Protein AF-0000000085121222 (afdb_homodimer)

InterPro domains:
  IPR000415 Nitroreductase-like [G3DSA:3.40.109.10] (1-224)
  IPR000415 Nitroreductase-like [SSF55469] (2-181)
  IPR016446 Flavin oxidoreductase Frp family [PTHR43425] (1-183)
  IPR029479 Nitroreductase [PF00881] (8-162)

Sequence (470 aa):
MASCRDVIARHVSIRRFKPDPIPEDDLREILWAAQRAPSAWGLQPFSVVVVRDEGTRARLAEAVGGQRYVAEAPVFLAFVADYGKLLEAMRMAGLEPGEVTLGHLVISLVDIGIASAWATIRAEELGYGTVYIALYSSCRRVAEVLSLPPRTLPVVGLAIGKPAEQPATRPRQPLEALAWMDTAPDAKRAAELIIGSEFNQKFSRAARLTLAPGAYYEKVGAEIMECAKRLGWRIMASCRDVIARHVSIRRFKPDPIPEDDLREILWAAQRAPSAWGLQPFSVVVVRDEGTRARLAEAVGGQRYVAEAPVFLAFVADYGKLLEAMRMAGLEPGEVTLGHLVISLVDIGIASAWATIRAEELGYGTVYIALYSSCRRVAEVLSLPPRTLPVVGLAIGKPAEQPATRPRQPLEALAWMDTAPDAKRAAELIIGSEFNQKFSRAARLTLAPGAYYEKVGAEIMECAKRLGWRI

Radius of gyration: 20.45 Å; Cα contacts (8 Å, |Δi|>4): 1058; chains: 2; bounding box: 48×50×47 Å

Foldseek 3Di:
DDDLVRLVVQADAFLAFDQDADDPVLVVQLLVQLLPFDADVSQLQKDKDKDQDLVLQCLQCVQQPNSCSSNRFRIKIWIKRHCPVVQVVCVVVVHHDDAFEPVSVVRNLVSSVRSNVRSQSSLVVVQKHKHKRALGPAQQSNCVSRVPAAPMTTGMMMGIHHHPDRDDDDDDQDPPLVDDPPDDDDPVVSVVSCCPDPNVVCCVVVCCQAPDVVHDVVVSVVNRVVNNVVRRHPD/DDDLVRLVVQADAFLAFDQDADDPVLVVQLQVQLLPFDADVSQLQKDKDKDQDLVLQCLQCVQQPNSCSSNRFRIKIWIKRHCPVVQVVCVVVVHHDDAFEPVSVVRNLVSSVRSNVRSQSSLVVVQKHKHKRALGPAQQSNCVSRVPAAPMTTGMMMGIHHHPDRDDDDDDQDPPLVDDPPDDDDPVVSVVSCCPDPNVVCCVVVCCQAPDVVHDVVVSVVNRVVNNVVRRHDD

Secondary structure (DSSP, 8-state):
--BHHHHHHH--B---B-SPPPPHHHHHHHHHHHHHS--GGG---EEEEEE--HHHHHHHHHHTTS-HHHHHSSEEEEEEEE-HHHHHHHHHTT-------HHHHHHHHHHHHHHHHHHHHHHHHTT-EEEEEES-TTHHHHHHHTTPPTTEEEEEEEEEE-BS--PPPPP---HHHHEEESS---HHHHHHHHHTSTTHHHHHHHHHHHTSTT-HHHHHHHHHHHHHHHTT---/--BHHHHHHH--B---B-SPPPPHHHHHHHHHHHHHS--GGG---EEEEEE--HHHHHHHHHHTTS-HHHHHSSEEEEEEEE-HHHHHHHHHTTPPP----HHHHHHHHHHHHHHHHHHHHHHHHTT-EEEEEES-TTHHHHHHHTTPPTTEEEEEEEEEE-BS--PPPPP---HHHHEEESS---HHHHHHHHHTSTTHHHHHHHHHHHTSTT-HHHHHHHHHHHHHHHTT---

pLDDT: mean 94.68, std 5.66, range [61.5, 98.94]

Nearest PDB structures (foldseek):
  1zch-assembly1_A-2  TM=8.660E-01  e=1.115E-20  Bacillus subtilis
  5hei-assembly3_E  TM=8.465E-01  e=8.748E-21  Priestia megaterium
  5hdj-assembly1_A  TM=8.469E-01  e=5.131E-19  Priestia megaterium
  3n2s-assembly2_D  TM=8.590E-01  e=1.277E-18  Bacillus subtilis
  3eof-assembly1_B  TM=9.053E-01  e=1.451E-17  Bacteroides fragilis NCTC 9343

Structure (mmCIF, N/CA/C/O backbone):
data_AF-0000000085121222-model_v1
#
loop_
_entity.id
_entity.type
_entity.pdbx_description
1 polymer Nitroreductase
#
loop_
_atom_site.group_PDB
_atom_site.id
_atom_site.type_symbol
_atom_site.label_atom_id
_atom_site.label_alt_id
_atom_site.label_comp_id
_atom_site.label_asym_id
_atom_site.label_entity_id
_atom_site.label_seq_id
_atom_site.pdbx_PDB_ins_code
_atom_site.Cartn_x
_atom_site.Cartn_y
_atom_site.Cartn_z
_atom_site.occupancy
_atom_site.B_iso_or_equiv
_atom_site.auth_seq_id
_atom_site.auth_comp_id
_atom_site.auth_asym_id
_atom_site.auth_atom_id
_atom_site.pdbx_PDB_model_num
ATOM 1 N N . MET A 1 1 ? -7.434 8.367 -24.484 1 67 1 MET A N 1
ATOM 2 C CA . MET A 1 1 ? -7.18 7.598 -23.266 1 67 1 MET A CA 1
ATOM 3 C C . MET A 1 1 ? -6.973 8.523 -22.062 1 67 1 MET A C 1
ATOM 5 O O . MET A 1 1 ? -6.312 9.555 -22.188 1 67 1 MET A O 1
ATOM 9 N N . ALA A 1 2 ? -7.641 8.211 -20.953 1 87.31 2 ALA A N 1
ATOM 10 C CA . ALA A 1 2 ? -7.609 9.094 -19.797 1 87.31 2 ALA A CA 1
ATOM 11 C C . ALA A 1 2 ? -6.199 9.18 -19.203 1 87.31 2 ALA A C 1
ATOM 13 O O . ALA A 1 2 ? -5.457 8.195 -19.219 1 87.31 2 ALA A O 1
ATOM 14 N N . SER A 1 3 ? -5.797 10.367 -18.938 1 95.75 3 SER A N 1
ATOM 15 C CA . SER A 1 3 ? -4.523 10.555 -18.25 1 95.75 3 SER A CA 1
ATOM 16 C C . SER A 1 3 ? -4.555 9.953 -16.844 1 95.75 3 SER A C 1
ATOM 18 O O . SER A 1 3 ? -5.621 9.594 -16.344 1 95.75 3 SER A O 1
ATOM 20 N N . CYS A 1 4 ? -3.35 9.758 -16.266 1 98.31 4 CYS A N 1
ATOM 21 C CA . CYS A 1 4 ? -3.307 9.305 -14.883 1 98.31 4 CYS A CA 1
ATOM 22 C C . CYS A 1 4 ? -4.023 10.289 -13.961 1 98.31 4 CYS A C 1
ATOM 24 O O . CYS A 1 4 ? -4.773 9.875 -13.078 1 98.31 4 CYS A O 1
ATOM 26 N N . ARG A 1 5 ? -3.811 11.547 -14.203 1 98.19 5 ARG A N 1
ATOM 27 C CA . ARG A 1 5 ? -4.449 12.578 -13.391 1 98.19 5 ARG A CA 1
ATOM 28 C C . ARG A 1 5 ? -5.969 12.461 -13.461 1 98.19 5 ARG A C 1
ATOM 30 O O . ARG A 1 5 ? -6.652 12.609 -12.438 1 98.19 5 ARG A O 1
ATOM 37 N N . ASP A 1 6 ? -6.473 12.234 -14.656 1 97.75 6 ASP A N 1
ATOM 38 C CA . ASP A 1 6 ? -7.914 12.094 -14.828 1 97.75 6 ASP A CA 1
ATOM 39 C C . ASP A 1 6 ? -8.453 10.898 -14.055 1 97.75 6 ASP A C 1
ATOM 41 O O . ASP A 1 6 ? -9.508 10.992 -13.422 1 97.75 6 ASP A O 1
ATOM 45 N N . VAL A 1 7 ? -7.777 9.766 -14.102 1 98.25 7 VAL A N 1
ATOM 46 C CA . VAL A 1 7 ? -8.188 8.555 -13.406 1 98.25 7 VAL A CA 1
ATOM 47 C C . VAL A 1 7 ? -8.188 8.797 -11.898 1 98.25 7 VAL A C 1
ATOM 49 O O . VAL A 1 7 ? -9.148 8.445 -11.203 1 98.25 7 VAL A O 1
ATOM 52 N N . ILE A 1 8 ? -7.145 9.453 -11.367 1 98.19 8 ILE A N 1
ATOM 53 C CA . ILE A 1 8 ? -7.016 9.758 -9.945 1 98.19 8 ILE A CA 1
ATOM 54 C C . ILE A 1 8 ? -8.133 10.711 -9.523 1 98.19 8 ILE A C 1
ATOM 56 O O . ILE A 1 8 ? -8.766 10.5 -8.484 1 98.19 8 ILE A O 1
ATOM 60 N N . ALA A 1 9 ? -8.406 11.703 -10.336 1 97.56 9 ALA A N 1
ATOM 61 C CA . ALA A 1 9 ? -9.391 12.734 -10.008 1 97.56 9 ALA A CA 1
ATOM 62 C C . ALA A 1 9 ? -10.797 12.133 -9.922 1 97.56 9 ALA A C 1
ATOM 64 O O . ALA A 1 9 ? -11.617 12.586 -9.125 1 97.56 9 ALA A O 1
ATOM 65 N N . ARG A 1 10 ? -11.055 11.141 -10.656 1 96.75 10 ARG A N 1
ATOM 66 C CA . ARG A 1 10 ? -12.406 10.609 -10.773 1 96.75 10 ARG A CA 1
ATOM 67 C C . ARG A 1 10 ? -12.617 9.422 -9.844 1 96.75 10 ARG A C 1
ATOM 69 O O . ARG A 1 10 ? -13.742 8.953 -9.672 1 96.75 10 ARG A O 1
ATOM 76 N N . HIS A 1 11 ? -11.594 8.945 -9.25 1 98.19 11 HIS A N 1
ATOM 77 C CA . HIS A 1 11 ? -11.719 7.75 -8.422 1 98.19 11 HIS A CA 1
ATOM 78 C C . HIS A 1 11 ? -12.781 7.93 -7.348 1 98.19 11 HIS A C 1
ATOM 80 O O . HIS A 1 11 ? -12.789 8.938 -6.637 1 98.19 11 HIS A O 1
ATOM 86 N N . VAL A 1 12 ? -13.648 7.008 -7.27 1 98.06 12 VAL A N 1
ATOM 87 C CA . VAL A 1 12 ? -14.602 6.797 -6.188 1 98.06 12 VAL A CA 1
ATOM 88 C C . VAL A 1 12 ? -14.812 5.301 -5.973 1 98.06 12 VAL A C 1
ATOM 90 O O . VAL A 1 12 ? -14.711 4.512 -6.91 1 98.06 12 VAL A O 1
ATOM 93 N N . SER A 1 13 ? -15.078 4.949 -4.734 1 97.69 13 SER A N 1
ATOM 94 C CA . SER A 1 13 ? -15.414 3.555 -4.473 1 97.69 13 SER A CA 1
ATOM 95 C C . SER A 1 13 ? -16.766 3.182 -5.078 1 97.69 13 SER A C 1
ATOM 97 O O . SER A 1 13 ? -17.766 3.865 -4.848 1 97.69 13 SER A O 1
ATOM 99 N N . ILE A 1 14 ? -16.75 2.168 -5.891 1 98.5 14 ILE A N 1
ATOM 100 C CA . ILE A 1 14 ? -17.969 1.655 -6.516 1 98.5 14 ILE A CA 1
ATOM 101 C C . ILE A 1 14 ? -18.438 0.399 -5.785 1 98.5 14 ILE A C 1
ATOM 103 O O . ILE A 1 14 ? -17.672 -0.563 -5.645 1 98.5 14 ILE A O 1
ATOM 107 N N . ARG A 1 15 ? -19.734 0.388 -5.367 1 97.62 15 ARG A N 1
ATOM 108 C CA . ARG A 1 15 ? -20.219 -0.736 -4.574 1 97.62 15 ARG A CA 1
ATOM 109 C C . ARG A 1 15 ? -21.469 -1.35 -5.207 1 97.62 15 ARG A C 1
ATOM 111 O O . ARG A 1 15 ? -22.172 -2.141 -4.574 1 97.62 15 ARG A O 1
ATOM 118 N N . ARG A 1 16 ? -21.734 -0.938 -6.398 1 98.38 16 ARG A N 1
ATOM 119 C CA . ARG A 1 16 ? -22.75 -1.538 -7.27 1 98.38 16 ARG A CA 1
ATOM 120 C C . ARG A 1 16 ? -22.188 -1.767 -8.672 1 98.38 16 ARG A C 1
ATOM 122 O O . ARG A 1 16 ? -21.672 -0.838 -9.297 1 98.38 16 ARG A O 1
ATOM 129 N N . PHE A 1 17 ? -22.375 -2.986 -9.172 1 98.44 17 PHE A N 1
ATOM 130 C CA . PHE A 1 17 ? -21.734 -3.357 -10.43 1 98.44 17 PHE A CA 1
ATOM 131 C C . PHE A 1 17 ? -22.766 -3.92 -11.414 1 98.44 17 PHE A C 1
ATOM 133 O O . PHE A 1 17 ? -23.734 -4.547 -11.008 1 98.44 17 PHE A O 1
ATOM 140 N N . LYS A 1 18 ? -22.5 -3.633 -12.633 1 97.81 18 LYS A N 1
ATOM 141 C CA . LYS A 1 18 ? -23.219 -4.367 -13.68 1 97.81 18 LYS A CA 1
ATOM 142 C C . LYS A 1 18 ? -22.766 -5.824 -13.727 1 97.81 18 LYS A C 1
ATOM 144 O O . LYS A 1 18 ? -21.641 -6.148 -13.359 1 97.81 18 LYS A O 1
ATOM 149 N N . PRO A 1 19 ? -23.625 -6.664 -14.211 1 94.56 19 PRO A N 1
ATOM 150 C CA . PRO A 1 19 ? -23.297 -8.094 -14.195 1 94.56 19 PRO A CA 1
ATOM 151 C C . PRO A 1 19 ? -22.312 -8.492 -15.297 1 94.56 19 PRO A C 1
ATOM 153 O O . PRO A 1 19 ? -21.844 -9.633 -15.336 1 94.56 19 PRO A O 1
ATOM 156 N N . ASP A 1 20 ? -21.938 -7.664 -16.172 1 96.56 20 ASP A N 1
ATOM 157 C CA . ASP A 1 20 ? -21.047 -7.961 -17.297 1 96.56 20 ASP A CA 1
ATOM 158 C C . ASP A 1 20 ? -19.719 -8.547 -16.812 1 96.56 20 ASP A C 1
ATOM 160 O O . ASP A 1 20 ? -19.094 -7.996 -15.898 1 96.56 20 ASP A O 1
ATOM 164 N N . PRO A 1 21 ? -19.375 -9.664 -17.438 1 97 21 PRO A N 1
ATOM 165 C CA . PRO A 1 21 ? -18.047 -10.195 -17.062 1 97 21 PRO A CA 1
ATOM 166 C C . PRO A 1 21 ? -16.906 -9.297 -17.516 1 97 21 PRO A C 1
ATOM 168 O O . PRO A 1 21 ? -17.094 -8.461 -18.406 1 97 21 PRO A O 1
ATOM 171 N N . ILE A 1 22 ? -15.812 -9.414 -16.875 1 98.12 22 ILE A N 1
ATOM 172 C CA . ILE A 1 22 ? -14.602 -8.734 -17.328 1 98.12 22 ILE A CA 1
ATOM 173 C C . ILE A 1 22 ? -13.891 -9.586 -18.375 1 98.12 22 ILE A C 1
ATOM 175 O O . ILE A 1 22 ? -13.547 -10.742 -18.109 1 98.12 22 ILE A O 1
ATOM 179 N N . PRO A 1 23 ? -13.641 -9.031 -19.531 1 98.44 23 PRO A N 1
ATOM 180 C CA . PRO A 1 23 ? -12.891 -9.781 -20.531 1 98.44 23 PRO A CA 1
ATOM 181 C C . PRO A 1 23 ? -11.523 -10.234 -20.031 1 98.44 23 PRO A C 1
ATOM 183 O O . PRO A 1 23 ? -10.867 -9.508 -19.281 1 98.44 23 PRO A O 1
ATOM 186 N N . GLU A 1 24 ? -11.109 -11.406 -20.562 1 97.81 24 GLU A N 1
ATOM 187 C CA . GLU A 1 24 ? -9.836 -12 -20.141 1 97.81 24 GLU A CA 1
ATOM 188 C C . GLU A 1 24 ? -8.68 -11.039 -20.375 1 97.81 24 GLU A C 1
ATOM 190 O O . GLU A 1 24 ? -7.785 -10.914 -19.547 1 97.81 24 GLU A O 1
ATOM 195 N N . ASP A 1 25 ? -8.672 -10.406 -21.484 1 98.38 25 ASP A N 1
ATOM 196 C CA . ASP A 1 25 ? -7.582 -9.5 -21.828 1 98.38 25 ASP A CA 1
ATOM 197 C C . ASP A 1 25 ? -7.512 -8.336 -20.844 1 98.38 25 ASP A C 1
ATOM 199 O O . ASP A 1 25 ? -6.426 -7.895 -20.469 1 98.38 25 ASP A O 1
ATOM 203 N N . ASP A 1 26 ? -8.672 -7.797 -20.453 1 98.69 26 ASP A N 1
ATOM 204 C CA . ASP A 1 26 ? -8.719 -6.711 -19.484 1 98.69 26 ASP A CA 1
ATOM 205 C C . ASP A 1 26 ? -8.211 -7.172 -18.109 1 98.69 26 ASP A C 1
ATOM 207 O O . ASP A 1 26 ? -7.453 -6.461 -17.453 1 98.69 26 ASP A O 1
ATOM 211 N N . LEU A 1 27 ? -8.664 -8.328 -17.734 1 98.62 27 LEU A N 1
ATOM 212 C CA . LEU A 1 27 ? -8.211 -8.883 -16.469 1 98.62 27 LEU A CA 1
ATOM 213 C C . LEU A 1 27 ? -6.699 -9.078 -16.453 1 98.62 27 LEU A C 1
ATOM 215 O O . LEU A 1 27 ? -6.035 -8.766 -15.469 1 98.62 27 LEU A O 1
ATOM 219 N N . ARG A 1 28 ? -6.188 -9.555 -17.531 1 98.38 28 ARG A N 1
ATOM 220 C CA . ARG A 1 28 ? -4.742 -9.75 -17.656 1 98.38 28 ARG A CA 1
ATOM 221 C C . ARG A 1 28 ? -4.004 -8.414 -17.547 1 98.38 28 ARG A C 1
ATOM 223 O O . ARG A 1 28 ? -2.951 -8.336 -16.906 1 98.38 28 ARG A O 1
ATOM 230 N N . GLU A 1 29 ? -4.535 -7.375 -1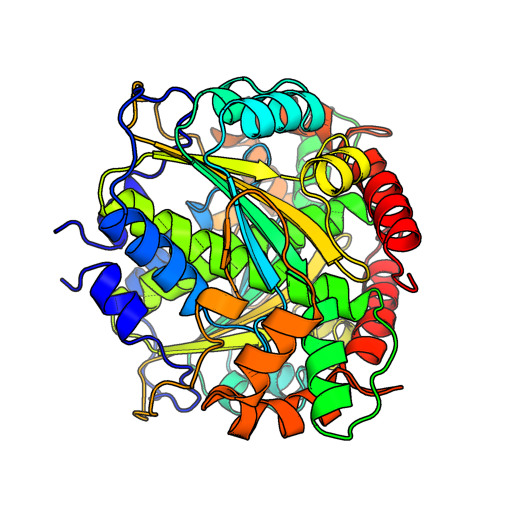8.141 1 98.62 29 GLU A N 1
ATOM 231 C CA . GLU A 1 29 ? -3.941 -6.043 -18.062 1 98.62 29 GLU A CA 1
ATOM 232 C C . GLU A 1 29 ? -3.934 -5.531 -16.625 1 98.62 29 GLU A C 1
ATOM 234 O O . GLU A 1 29 ? -2.971 -4.898 -16.188 1 98.62 29 GLU A O 1
ATOM 239 N N . ILE A 1 30 ? -5.004 -5.773 -15.93 1 98.88 30 ILE A N 1
ATOM 240 C CA . ILE A 1 30 ? -5.125 -5.344 -14.539 1 98.88 30 ILE A CA 1
ATOM 241 C C . ILE A 1 30 ? -4.105 -6.086 -13.68 1 98.88 30 ILE A C 1
ATOM 243 O O . ILE A 1 30 ? -3.393 -5.473 -12.883 1 98.88 30 ILE A O 1
ATOM 247 N N . LEU A 1 31 ? -3.961 -7.371 -13.875 1 98.81 31 LEU A N 1
ATOM 248 C CA . LEU A 1 31 ? -3.008 -8.188 -13.125 1 98.81 31 LEU A CA 1
ATOM 249 C C . LEU A 1 31 ? -1.574 -7.832 -13.508 1 98.81 31 LEU A C 1
ATOM 251 O O . LEU A 1 31 ? -0.678 -7.848 -12.664 1 98.81 31 LEU A O 1
ATOM 255 N N . TRP A 1 32 ? -1.396 -7.543 -14.797 1 98.69 32 TRP A N 1
ATOM 256 C CA . TRP A 1 32 ? -0.09 -7.094 -15.266 1 98.69 32 TRP A CA 1
ATOM 257 C C . TRP A 1 32 ? 0.345 -5.828 -14.539 1 98.69 32 TRP A C 1
ATOM 259 O O . TRP A 1 32 ? 1.513 -5.688 -14.164 1 98.69 32 TRP A O 1
ATOM 269 N N . ALA A 1 33 ? -0.559 -4.926 -14.297 1 98.88 33 ALA A N 1
ATOM 270 C CA . ALA A 1 33 ? -0.234 -3.701 -13.57 1 98.88 33 ALA A CA 1
ATOM 271 C C . ALA A 1 33 ? 0.23 -4.012 -12.148 1 98.88 33 ALA A C 1
ATOM 273 O O . ALA A 1 33 ? 1.208 -3.434 -11.672 1 98.88 33 ALA A O 1
ATOM 274 N N . ALA A 1 34 ? -0.455 -4.914 -11.477 1 98.88 34 ALA A N 1
ATOM 275 C CA . ALA A 1 34 ? -0.031 -5.348 -10.148 1 98.88 34 ALA A CA 1
ATOM 276 C C . ALA A 1 34 ? 1.356 -5.98 -10.195 1 98.88 34 ALA A C 1
ATOM 278 O O . ALA A 1 34 ? 2.193 -5.723 -9.328 1 98.88 34 ALA A O 1
ATOM 279 N N . GLN A 1 35 ? 1.577 -6.773 -11.188 1 98.31 35 GLN A N 1
ATOM 280 C CA . GLN A 1 35 ? 2.854 -7.453 -11.375 1 98.31 35 GLN A CA 1
ATOM 281 C C . GLN A 1 35 ? 3.986 -6.457 -11.586 1 98.31 35 GLN A C 1
ATOM 283 O O . GLN A 1 35 ? 5.109 -6.676 -11.133 1 98.31 35 GLN A O 1
ATOM 288 N N . ARG A 1 36 ? 3.707 -5.379 -12.258 1 98 36 ARG A N 1
ATOM 289 C CA . ARG A 1 36 ? 4.707 -4.391 -12.648 1 98 36 ARG A CA 1
ATOM 290 C C . ARG A 1 36 ? 5.051 -3.469 -11.484 1 98 36 ARG A C 1
ATOM 292 O O . ARG A 1 36 ? 6.051 -2.75 -11.531 1 98 36 ARG A O 1
ATOM 299 N N . ALA A 1 37 ? 4.25 -3.473 -10.445 1 98.31 37 ALA A N 1
ATOM 300 C CA . ALA A 1 37 ? 4.426 -2.543 -9.336 1 98.31 37 ALA A CA 1
ATOM 301 C C . ALA A 1 37 ? 5.781 -2.748 -8.656 1 98.31 37 ALA A C 1
ATOM 303 O O . ALA A 1 37 ? 6.27 -3.875 -8.562 1 98.31 37 ALA A O 1
ATOM 304 N N . PRO A 1 38 ? 6.441 -1.649 -8.227 1 97.5 38 PRO A N 1
ATOM 305 C CA . PRO A 1 38 ? 7.676 -1.821 -7.453 1 97.5 38 PRO A CA 1
ATOM 306 C C . PRO A 1 38 ? 7.449 -2.557 -6.133 1 97.5 38 PRO A C 1
ATOM 308 O O . PRO A 1 38 ? 6.375 -2.447 -5.539 1 97.5 38 PRO A O 1
ATOM 311 N N . SER A 1 39 ? 8.391 -3.316 -5.727 1 96.56 39 SER A N 1
ATOM 312 C CA . SER A 1 39 ? 8.391 -4.027 -4.453 1 96.56 39 SER A CA 1
ATOM 313 C C . SER A 1 39 ? 9.781 -4.027 -3.816 1 96.56 39 SER A C 1
ATOM 315 O O . SER A 1 39 ? 10.781 -3.818 -4.504 1 96.56 39 SER A O 1
ATOM 317 N N . ALA A 1 40 ? 9.773 -4.156 -2.521 1 95.44 40 ALA A N 1
ATOM 318 C CA . ALA A 1 40 ? 11.047 -4.207 -1.805 1 95.44 40 ALA A CA 1
ATOM 319 C C . ALA A 1 40 ? 11.945 -5.305 -2.361 1 95.44 40 ALA A C 1
ATOM 321 O O . ALA A 1 40 ? 11.516 -6.449 -2.518 1 95.44 40 ALA A O 1
ATOM 322 N N . TRP A 1 41 ? 13.203 -4.883 -2.787 1 93.75 41 TRP A N 1
ATOM 323 C CA . TRP A 1 41 ? 14.227 -5.766 -3.334 1 93.75 41 TRP A CA 1
ATOM 324 C C . TRP A 1 41 ? 13.734 -6.445 -4.605 1 93.75 41 TRP A C 1
ATOM 326 O O . TRP A 1 41 ? 14.383 -7.371 -5.113 1 93.75 41 TRP A O 1
ATOM 336 N N . GLY A 1 42 ? 12.555 -6.043 -5.078 1 94.75 42 GLY A N 1
ATOM 337 C CA . GLY A 1 42 ? 11.984 -6.648 -6.27 1 94.75 42 GLY A CA 1
ATOM 338 C C . GLY A 1 42 ? 11.438 -8.047 -6.027 1 94.75 42 GLY A C 1
ATOM 339 O O . GLY A 1 42 ? 11.203 -8.797 -6.973 1 94.75 42 GLY A O 1
ATOM 340 N N . LEU A 1 43 ? 11.125 -8.422 -4.801 1 96.25 43 LEU A N 1
ATOM 341 C CA . LEU A 1 43 ? 10.805 -9.805 -4.461 1 96.25 43 LEU A CA 1
ATOM 342 C C . LEU A 1 43 ? 9.344 -10.117 -4.77 1 96.25 43 LEU A C 1
ATOM 344 O O . LEU A 1 43 ? 8.984 -11.273 -4.98 1 96.25 43 LEU A O 1
ATOM 348 N N . GLN A 1 44 ? 8.492 -9.094 -4.699 1 96.94 44 GLN A N 1
ATOM 349 C CA . GLN A 1 44 ? 7.066 -9.297 -4.918 1 96.94 44 GLN A CA 1
ATOM 350 C C . GLN A 1 44 ? 6.508 -10.352 -3.967 1 96.94 44 GLN A C 1
ATOM 352 O O . GLN A 1 44 ? 5.938 -11.352 -4.406 1 96.94 44 GLN A O 1
ATOM 357 N N . PRO A 1 45 ? 6.617 -10.039 -2.652 1 97.62 45 PRO A N 1
ATOM 358 C CA . PRO A 1 45 ? 6.199 -11.031 -1.662 1 97.62 45 PRO A CA 1
ATOM 359 C C . PRO A 1 45 ? 4.68 -11.117 -1.511 1 97.62 45 PRO A C 1
ATOM 361 O O . PRO A 1 45 ? 4.168 -11.102 -0.389 1 97.62 45 PRO A O 1
ATOM 364 N N . PHE A 1 46 ? 4.023 -11.312 -2.604 1 97.44 46 PHE A N 1
ATOM 365 C CA . PHE A 1 46 ? 2.568 -11.398 -2.58 1 97.44 46 PHE A CA 1
ATOM 366 C C . PHE A 1 46 ? 2.059 -12.242 -3.742 1 97.44 46 PHE A C 1
ATOM 368 O O . PHE A 1 46 ? 2.797 -12.516 -4.691 1 97.44 46 PHE A O 1
ATOM 375 N N . SER A 1 47 ? 0.86 -12.672 -3.635 1 97.19 47 SER A N 1
ATOM 376 C CA . SER A 1 47 ? 0.071 -13.32 -4.68 1 97.19 47 SER A CA 1
ATOM 377 C C . SER A 1 47 ? -1.316 -12.695 -4.789 1 97.19 47 SER A C 1
ATOM 379 O O . SER A 1 47 ? -1.744 -11.961 -3.896 1 97.19 47 SER A O 1
ATOM 381 N N . VAL A 1 48 ? -1.915 -12.945 -5.895 1 97.56 48 VAL A N 1
ATOM 382 C CA . VAL A 1 48 ? -3.285 -12.492 -6.113 1 97.56 48 VAL A CA 1
ATOM 383 C C . VAL A 1 48 ? -4.176 -13.688 -6.449 1 97.56 48 VAL A C 1
ATOM 385 O O . VAL A 1 48 ? -3.953 -14.375 -7.449 1 97.56 48 VAL A O 1
ATOM 388 N N . VAL A 1 49 ? -5.121 -13.953 -5.605 1 96.94 49 VAL A N 1
ATOM 389 C CA . VAL A 1 49 ? -6.145 -14.922 -5.973 1 96.94 49 VAL A CA 1
ATOM 390 C C . VAL A 1 49 ? -7.277 -14.227 -6.723 1 96.94 49 VAL A C 1
ATOM 392 O O . VAL A 1 49 ? -7.949 -13.352 -6.172 1 96.94 49 VAL A O 1
ATOM 395 N N . VAL A 1 50 ? -7.438 -14.625 -7.949 1 97.81 50 VAL A N 1
ATOM 396 C CA . VAL A 1 50 ? -8.5 -14.086 -8.797 1 97.81 50 VAL A CA 1
ATOM 397 C C . VAL A 1 50 ? -9.766 -14.922 -8.625 1 97.81 50 VAL A C 1
ATOM 399 O O . VAL A 1 50 ? -9.82 -16.078 -9.062 1 97.81 50 VAL A O 1
ATOM 402 N N . VAL A 1 51 ? -10.781 -14.305 -8.07 1 97.31 51 VAL A N 1
ATOM 403 C CA . VAL A 1 51 ? -11.992 -15.047 -7.766 1 97.31 51 VAL A CA 1
ATOM 404 C C . VAL A 1 51 ? -13.102 -14.656 -8.742 1 97.31 51 VAL A C 1
ATOM 406 O O . VAL A 1 51 ? -13.602 -13.531 -8.703 1 97.31 51 VAL A O 1
ATOM 409 N N . ARG A 1 52 ? -13.531 -15.57 -9.578 1 96.94 52 ARG A N 1
ATOM 410 C CA . ARG A 1 52 ? -14.617 -15.375 -10.539 1 96.94 52 ARG A CA 1
ATOM 411 C C . ARG A 1 52 ? -15.805 -16.266 -10.219 1 96.94 52 ARG A C 1
ATOM 413 O O . ARG A 1 52 ? -16.938 -15.953 -10.57 1 96.94 52 ARG A O 1
ATOM 420 N N . ASP A 1 53 ? -15.484 -17.328 -9.555 1 96.5 53 ASP A N 1
ATOM 421 C CA . ASP A 1 53 ? -16.531 -18.297 -9.219 1 96.5 53 ASP A CA 1
ATOM 422 C C . ASP A 1 53 ? -17.578 -17.656 -8.305 1 96.5 53 ASP A C 1
ATOM 424 O O . ASP A 1 53 ? -17.25 -17.125 -7.246 1 96.5 53 ASP A O 1
ATOM 428 N N . GLU A 1 54 ? -18.828 -17.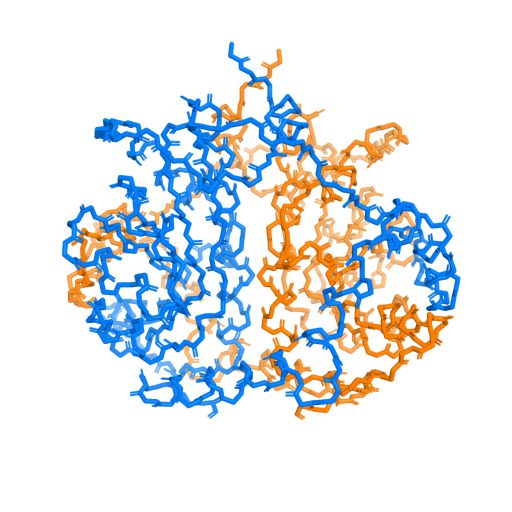781 -8.695 1 96.12 54 GLU A N 1
ATOM 429 C CA . GLU A 1 54 ? -19.922 -17.156 -7.965 1 96.12 54 GLU A CA 1
ATOM 430 C C . GLU A 1 54 ? -20.031 -17.688 -6.543 1 96.12 54 GLU A C 1
ATOM 432 O O . GLU A 1 54 ? -20.281 -16.938 -5.602 1 96.12 54 GLU A O 1
ATOM 437 N N . GLY A 1 55 ? -19.922 -18.953 -6.422 1 96.62 55 GLY A N 1
ATOM 438 C CA . GLY A 1 55 ? -20 -19.562 -5.102 1 96.62 55 GLY A CA 1
ATOM 439 C C . GLY A 1 55 ? -18.891 -19.094 -4.168 1 96.62 55 GLY A C 1
ATOM 440 O O . GLY A 1 55 ? -19.156 -18.797 -2.998 1 96.62 55 GLY A O 1
ATOM 441 N N . THR A 1 56 ? -17.688 -19.047 -4.633 1 96.19 56 THR A N 1
ATOM 442 C CA . THR A 1 56 ? -16.562 -18.578 -3.832 1 96.19 56 THR A CA 1
ATOM 443 C C . THR A 1 56 ? -16.734 -17.125 -3.449 1 96.19 56 THR A C 1
ATOM 445 O O . THR A 1 56 ? -16.484 -16.734 -2.305 1 96.19 56 THR A O 1
ATOM 448 N N . ARG A 1 57 ? -17.172 -16.297 -4.391 1 96.31 57 ARG A N 1
ATOM 449 C CA . ARG A 1 57 ? -17.406 -14.891 -4.094 1 96.31 57 ARG A CA 1
ATOM 450 C C . ARG A 1 57 ? -18.484 -14.727 -3.018 1 96.31 57 ARG A C 1
ATOM 452 O O . ARG A 1 57 ? -18.375 -13.852 -2.154 1 96.31 57 ARG A O 1
ATOM 459 N N . ALA A 1 58 ? -19.5 -15.539 -3.08 1 96.25 58 ALA A N 1
ATOM 460 C CA . ALA A 1 58 ? -20.562 -15.492 -2.07 1 96.25 58 ALA A CA 1
ATOM 461 C C . ALA A 1 58 ? -20 -15.828 -0.687 1 96.25 58 ALA A C 1
ATOM 463 O O . ALA A 1 58 ? -20.344 -15.18 0.301 1 96.25 58 ALA A O 1
ATOM 464 N N . ARG A 1 59 ? -19.203 -16.844 -0.596 1 94.81 59 ARG A N 1
ATOM 465 C CA . ARG A 1 59 ? -18.594 -17.219 0.671 1 94.81 59 ARG A CA 1
ATOM 466 C C . ARG A 1 59 ? -17.656 -16.125 1.179 1 94.81 59 ARG A C 1
ATOM 468 O O . ARG A 1 59 ? -17.578 -15.883 2.383 1 94.81 59 ARG A O 1
ATOM 475 N N . LEU A 1 60 ? -16.938 -15.492 0.274 1 94.75 60 LEU A N 1
ATOM 476 C CA . LEU A 1 60 ? -16.062 -14.391 0.654 1 94.75 60 LEU A CA 1
ATOM 477 C C . LEU A 1 60 ? -16.875 -13.219 1.202 1 94.75 60 LEU A C 1
ATOM 479 O O . LEU A 1 60 ? -16.469 -12.578 2.174 1 94.75 60 LEU A O 1
ATOM 483 N N . ALA A 1 61 ? -17.984 -12.938 0.532 1 95.19 61 ALA A N 1
ATOM 484 C CA . ALA A 1 61 ? -18.859 -11.852 0.997 1 95.19 61 ALA A CA 1
ATOM 485 C C . ALA A 1 61 ? -19.266 -12.062 2.449 1 95.19 61 ALA A C 1
ATOM 487 O O . ALA A 1 61 ? -19.281 -11.125 3.244 1 95.19 61 ALA A O 1
ATOM 488 N N . GLU A 1 62 ? -19.547 -13.258 2.812 1 92.94 62 GLU A N 1
ATOM 489 C CA . GLU A 1 62 ? -19.891 -13.594 4.191 1 92.94 62 GLU A CA 1
ATOM 490 C C . GLU A 1 62 ? -18.688 -13.43 5.117 1 92.94 62 GLU A C 1
ATOM 492 O O . GLU A 1 62 ? -18.828 -12.898 6.223 1 92.94 62 GLU A O 1
ATOM 497 N N . ALA A 1 63 ? -17.562 -13.852 4.648 1 91.69 63 ALA A N 1
ATOM 498 C CA . ALA A 1 63 ? -16.359 -13.844 5.457 1 91.69 63 ALA A CA 1
ATOM 499 C C . ALA A 1 63 ? -15.906 -12.422 5.762 1 91.69 63 ALA A C 1
ATOM 501 O O . ALA A 1 63 ? -15.273 -12.172 6.793 1 91.69 63 ALA A O 1
ATOM 502 N N . VAL A 1 64 ? -16.266 -11.484 4.875 1 90.69 64 VAL A N 1
ATOM 503 C CA . VAL A 1 64 ? -15.789 -10.125 5.059 1 90.69 64 VAL A CA 1
ATOM 504 C C . VAL A 1 64 ? -16.891 -9.266 5.672 1 90.69 64 VAL A C 1
ATOM 506 O O . VAL A 1 64 ? -16.938 -8.047 5.457 1 90.69 64 VAL A O 1
ATOM 509 N N . GLY A 1 65 ? -17.797 -9.812 6.367 1 87.12 65 GLY A N 1
ATOM 510 C CA . GLY A 1 65 ? -18.781 -9.07 7.133 1 87.12 65 GLY A CA 1
ATOM 511 C C . GLY A 1 65 ? -20.094 -8.852 6.383 1 87.12 65 GLY A C 1
ATOM 512 O O . GLY A 1 65 ? -20.812 -7.891 6.652 1 87.12 65 GLY A O 1
ATOM 513 N N . GLY A 1 66 ? -20.312 -9.57 5.371 1 87.5 66 GLY A N 1
ATOM 514 C CA . GLY A 1 66 ? -21.578 -9.492 4.672 1 87.5 66 GLY A CA 1
ATOM 515 C C . GLY A 1 66 ? -21.625 -8.375 3.643 1 87.5 66 GLY A C 1
ATOM 516 O O . GLY A 1 66 ? -22.703 -7.84 3.355 1 87.5 66 GLY A O 1
ATOM 517 N N . GLN A 1 67 ? -20.516 -7.953 3.152 1 90.38 67 GLN A N 1
ATOM 518 C CA . GLN A 1 67 ? -20.469 -6.926 2.115 1 90.38 67 GLN A CA 1
ATOM 519 C C . GLN A 1 67 ? -20.906 -7.484 0.768 1 90.38 67 GLN A C 1
ATOM 521 O O . GLN A 1 67 ? -20.141 -8.156 0.079 1 90.38 67 GLN A O 1
ATOM 526 N N . ARG A 1 68 ? -22.078 -7.141 0.312 1 92.38 68 ARG A N 1
ATOM 527 C CA . ARG A 1 68 ? -22.766 -7.797 -0.793 1 92.38 68 ARG A CA 1
ATOM 528 C C . ARG A 1 68 ? -22.047 -7.562 -2.111 1 92.38 68 ARG A C 1
ATOM 530 O O . ARG A 1 68 ? -22.078 -8.406 -3.008 1 92.38 68 ARG A O 1
ATOM 537 N N . TYR A 1 69 ? -21.359 -6.422 -2.205 1 93.5 69 TYR A N 1
ATOM 538 C CA . TYR A 1 69 ? -20.734 -6.082 -3.477 1 93.5 69 TYR A CA 1
ATOM 539 C C . TYR A 1 69 ? -19.531 -6.992 -3.752 1 93.5 69 TYR A C 1
ATOM 541 O O . TYR A 1 69 ? -19.062 -7.074 -4.887 1 93.5 69 TYR A O 1
ATOM 549 N N . VAL A 1 70 ? -19.047 -7.734 -2.738 1 94.69 70 VAL A N 1
ATOM 550 C CA . VAL A 1 70 ? -18.016 -8.742 -2.941 1 94.69 70 VAL A CA 1
ATOM 551 C C . VAL A 1 70 ? -18.594 -9.914 -3.732 1 94.69 70 VAL A C 1
ATOM 553 O O . VAL A 1 70 ? -17.922 -10.484 -4.594 1 94.69 70 VAL A O 1
ATOM 556 N N . ALA A 1 71 ? -19.859 -10.195 -3.469 1 95.38 71 ALA A N 1
ATOM 557 C CA . ALA A 1 71 ? -20.531 -11.273 -4.188 1 95.38 71 ALA A CA 1
ATOM 558 C C . ALA A 1 71 ? -21.016 -10.797 -5.555 1 95.38 71 ALA A C 1
ATOM 560 O O . ALA A 1 71 ? -21.062 -11.578 -6.508 1 95.38 71 ALA A O 1
ATOM 561 N N . GLU A 1 72 ? -21.312 -9.555 -5.672 1 96.56 72 GLU A N 1
ATOM 562 C CA . GLU A 1 72 ? -21.984 -9.023 -6.852 1 96.56 72 GLU A CA 1
ATOM 563 C C . GLU A 1 72 ? -20.984 -8.641 -7.934 1 96.56 72 GLU A C 1
ATOM 565 O O . GLU A 1 72 ? -21.297 -8.688 -9.125 1 96.56 72 GLU A O 1
ATOM 570 N N . ALA A 1 73 ? -19.797 -8.227 -7.562 1 97.88 73 ALA A N 1
ATOM 571 C CA . ALA A 1 73 ? -18.766 -7.91 -8.547 1 97.88 73 ALA A CA 1
ATOM 572 C C . ALA A 1 73 ? -18.375 -9.148 -9.359 1 97.88 73 ALA A C 1
ATOM 574 O O . ALA A 1 73 ? -18.266 -10.242 -8.812 1 97.88 73 ALA A O 1
ATOM 575 N N . PRO A 1 74 ? -18.188 -8.977 -10.672 1 98.12 74 PRO A N 1
ATOM 576 C CA . PRO A 1 74 ? -17.828 -10.141 -11.484 1 98.12 74 PRO A CA 1
ATOM 577 C C . PRO A 1 74 ? -16.453 -10.711 -11.141 1 98.12 74 PRO A C 1
ATOM 579 O O . PRO A 1 74 ? -16.172 -11.875 -11.438 1 98.12 74 PRO A O 1
ATOM 582 N N . VAL A 1 75 ? -15.578 -9.898 -10.578 1 98.25 75 VAL A N 1
ATOM 583 C CA . VAL A 1 75 ? -14.266 -10.367 -10.172 1 98.25 75 VAL A CA 1
ATOM 584 C C . VAL A 1 75 ? -13.906 -9.781 -8.805 1 98.25 75 VAL A C 1
ATOM 586 O O . VAL A 1 75 ? -14.219 -8.617 -8.523 1 98.25 75 VAL A O 1
ATOM 589 N N . PHE A 1 76 ? -13.336 -10.633 -7.957 1 97.56 76 PHE A N 1
ATOM 590 C CA . PHE A 1 76 ? -12.711 -10.219 -6.707 1 97.56 76 PHE A CA 1
ATOM 591 C C . PHE A 1 76 ? -11.242 -10.625 -6.672 1 97.56 76 PHE A C 1
ATOM 593 O O . PHE A 1 76 ? -10.922 -11.812 -6.801 1 97.56 76 PHE A O 1
ATOM 600 N N . LEU A 1 77 ? -10.352 -9.625 -6.582 1 98 77 LEU A N 1
ATOM 601 C CA . LEU A 1 77 ? -8.938 -9.922 -6.398 1 98 77 LEU A CA 1
ATOM 602 C C . LEU A 1 77 ? -8.57 -9.938 -4.918 1 98 77 LEU A C 1
ATOM 604 O O . LEU A 1 77 ? -8.734 -8.938 -4.219 1 98 77 LEU A O 1
ATOM 608 N N . ALA A 1 78 ? -8.109 -11.07 -4.406 1 96.44 78 ALA A N 1
ATOM 609 C CA . ALA A 1 78 ? -7.59 -11.156 -3.043 1 96.44 78 ALA A CA 1
ATOM 610 C C . ALA A 1 78 ? -6.066 -11.094 -3.033 1 96.44 78 ALA A C 1
ATOM 612 O O . ALA A 1 78 ? -5.395 -12.023 -3.488 1 96.44 78 ALA A O 1
ATOM 613 N N . PHE A 1 79 ? -5.57 -10.016 -2.57 1 97.06 79 PHE A N 1
ATOM 614 C CA . PHE A 1 79 ? -4.125 -9.891 -2.406 1 97.06 79 PHE A CA 1
ATOM 615 C C . PHE A 1 79 ? -3.666 -10.555 -1.114 1 97.06 79 PHE A C 1
ATOM 617 O O . PHE A 1 79 ? -4.223 -10.289 -0.046 1 97.06 79 PHE A O 1
ATOM 624 N N . VAL A 1 80 ? -2.643 -11.352 -1.225 1 96.25 80 VAL A N 1
ATOM 625 C CA . VAL A 1 80 ? -2.186 -12.234 -0.154 1 96.25 80 VAL A CA 1
ATOM 626 C C . VAL A 1 80 ? -0.677 -12.086 0.027 1 96.25 80 VAL A C 1
ATOM 628 O O . VAL A 1 80 ? 0.082 -12.164 -0.941 1 96.25 80 VAL A O 1
ATOM 631 N N . ALA A 1 81 ? -0.289 -11.734 1.288 1 96.69 81 ALA A N 1
ATOM 632 C CA . ALA A 1 81 ? 1.133 -11.914 1.57 1 96.69 81 ALA A CA 1
ATOM 633 C C . ALA A 1 81 ? 1.549 -13.375 1.378 1 96.69 81 ALA A C 1
ATOM 635 O O . ALA A 1 81 ? 0.928 -14.281 1.937 1 96.69 81 ALA A O 1
ATOM 636 N N . ASP A 1 82 ? 2.574 -13.57 0.562 1 97.19 82 ASP A N 1
ATOM 637 C CA . ASP A 1 82 ? 2.9 -14.945 0.201 1 97.19 82 ASP A CA 1
ATOM 638 C C . ASP A 1 82 ? 4.406 -15.188 0.261 1 97.19 82 ASP A C 1
ATOM 640 O O . ASP A 1 82 ? 5.117 -14.984 -0.727 1 97.19 82 ASP A O 1
ATOM 644 N N . TYR A 1 83 ? 4.809 -15.648 1.383 1 97.44 83 TYR A N 1
ATOM 645 C CA . TYR A 1 83 ? 6.211 -16.031 1.529 1 97.44 83 TYR A CA 1
ATOM 646 C C . TYR A 1 83 ? 6.398 -17.516 1.288 1 97.44 83 TYR A C 1
ATOM 648 O O . TYR A 1 83 ? 7.527 -17.984 1.136 1 97.44 83 TYR A O 1
ATOM 656 N N . GLY A 1 84 ? 5.297 -18.25 1.212 1 96.56 84 GLY A N 1
ATOM 657 C CA . GLY A 1 84 ? 5.383 -19.672 0.952 1 96.56 84 GLY A CA 1
ATOM 658 C C . GLY A 1 84 ? 6.078 -20 -0.355 1 96.56 84 GLY A C 1
ATOM 659 O O . GLY A 1 84 ? 7.012 -20.812 -0.383 1 96.56 84 GLY A O 1
ATOM 660 N N . LYS A 1 85 ? 5.664 -19.406 -1.415 1 96 85 LYS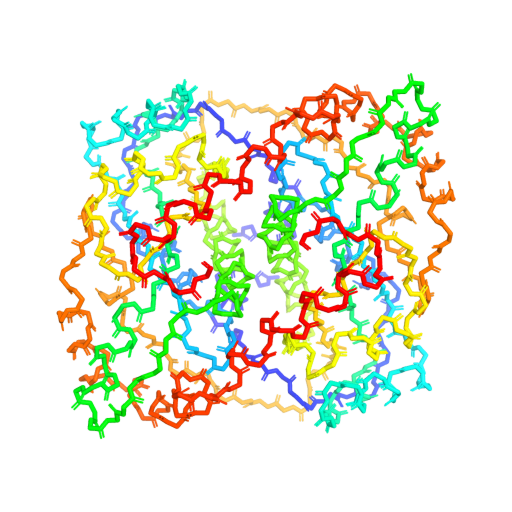 A N 1
ATOM 661 C CA . LYS A 1 85 ? 6.25 -19.688 -2.723 1 96 85 LYS A CA 1
ATOM 662 C C . LYS A 1 85 ? 7.703 -19.219 -2.787 1 96 85 LYS A C 1
ATOM 664 O O . LYS A 1 85 ? 8.539 -19.859 -3.428 1 96 85 LYS A O 1
ATOM 669 N N . LEU A 1 86 ? 8.023 -18.141 -2.08 1 97.31 86 LEU A N 1
ATOM 670 C CA . LEU A 1 86 ? 9.375 -17.594 -2.107 1 97.31 86 LEU A CA 1
ATOM 671 C C . LEU A 1 86 ? 10.336 -18.516 -1.351 1 97.31 86 LEU A C 1
ATOM 673 O O . LEU A 1 86 ? 11.445 -18.781 -1.814 1 97.31 86 LEU A O 1
ATOM 677 N N . LEU A 1 87 ? 9.883 -18.969 -0.188 1 97.12 87 LEU A N 1
ATOM 678 C CA . LEU A 1 87 ? 10.711 -19.875 0.605 1 97.12 87 LEU A CA 1
ATOM 679 C C . LEU A 1 87 ? 10.906 -21.203 -0.102 1 97.12 87 LEU A C 1
ATOM 681 O O . LEU A 1 87 ? 11.992 -21.781 -0.054 1 97.12 87 LEU A O 1
ATOM 685 N N . GLU A 1 88 ? 9.852 -21.688 -0.739 1 97 88 GLU A N 1
ATOM 686 C CA . GLU A 1 88 ? 9.984 -22.922 -1.529 1 97 88 GLU A CA 1
ATOM 687 C C . GLU A 1 88 ? 10.953 -22.719 -2.691 1 97 88 GLU A C 1
ATOM 689 O O . GLU A 1 88 ? 11.742 -23.609 -3.004 1 97 88 GLU A O 1
ATOM 694 N N . ALA A 1 89 ? 10.836 -21.578 -3.348 1 97.06 89 ALA A N 1
ATOM 695 C CA . ALA A 1 89 ? 11.766 -21.266 -4.426 1 97.06 89 ALA A CA 1
ATOM 696 C C . ALA A 1 89 ? 13.203 -21.25 -3.92 1 97.06 89 ALA A C 1
ATOM 698 O O . ALA A 1 89 ? 14.117 -21.719 -4.609 1 97.06 89 ALA A O 1
ATOM 699 N N . MET A 1 90 ? 13.438 -20.734 -2.725 1 96.94 90 MET A N 1
ATOM 700 C CA . MET A 1 90 ? 14.766 -20.719 -2.113 1 96.94 90 MET A CA 1
ATOM 701 C C . MET A 1 90 ? 15.281 -22.141 -1.916 1 96.94 90 MET A C 1
ATOM 703 O O . MET A 1 90 ? 16.422 -22.438 -2.25 1 96.94 90 MET A O 1
ATOM 707 N N . ARG A 1 91 ? 14.453 -22.984 -1.416 1 96.75 91 ARG A N 1
ATOM 708 C CA . ARG A 1 91 ? 14.836 -24.375 -1.21 1 96.75 91 ARG A CA 1
ATOM 709 C C . ARG A 1 91 ? 15.227 -25.031 -2.527 1 96.75 91 ARG A C 1
ATOM 711 O O . ARG A 1 91 ? 16.219 -25.75 -2.598 1 96.75 91 ARG A O 1
ATOM 718 N N . MET A 1 92 ? 14.445 -24.781 -3.506 1 95.88 92 MET A N 1
ATOM 719 C CA . MET A 1 92 ? 14.703 -25.359 -4.82 1 95.88 92 MET A CA 1
ATOM 720 C C . MET A 1 92 ? 16.016 -24.844 -5.402 1 95.88 92 MET A C 1
ATOM 722 O O . MET A 1 92 ? 16.672 -25.547 -6.172 1 95.88 92 MET A O 1
ATOM 726 N N . ALA A 1 93 ? 16.359 -23.656 -5 1 94.25 93 ALA A N 1
ATOM 727 C CA . ALA A 1 93 ? 17.594 -23.047 -5.469 1 94.25 93 ALA A CA 1
ATOM 728 C C . ALA A 1 93 ? 18.781 -23.469 -4.598 1 94.25 93 ALA A C 1
ATOM 730 O O . ALA A 1 93 ? 19.906 -22.984 -4.777 1 94.25 93 ALA A O 1
ATOM 731 N N . GLY A 1 94 ? 18.562 -24.281 -3.584 1 94.88 94 GLY A N 1
ATOM 732 C CA . GLY A 1 94 ? 19.609 -24.797 -2.727 1 94.88 94 GLY A CA 1
ATOM 733 C C . GLY A 1 94 ? 19.938 -23.875 -1.565 1 94.88 94 GLY A C 1
ATOM 734 O O . GLY A 1 94 ? 21.031 -23.969 -0.979 1 94.88 94 GLY A O 1
ATOM 735 N N . LEU A 1 95 ? 19.047 -22.938 -1.283 1 96 95 LEU A N 1
ATOM 736 C CA . LEU A 1 95 ? 19.219 -22 -0.181 1 96 95 LEU A CA 1
ATOM 737 C C . LEU A 1 95 ? 18.359 -22.391 1.015 1 96 95 LEU A C 1
ATOM 739 O O . LEU A 1 95 ? 17.344 -23.078 0.856 1 96 95 LEU A O 1
ATOM 743 N N . GLU A 1 96 ? 18.766 -21.953 2.188 1 96.88 96 GLU A N 1
ATOM 744 C CA . GLU A 1 96 ? 18.031 -22.234 3.416 1 96.88 96 GLU A CA 1
ATOM 745 C C . GLU A 1 96 ? 17.141 -21.062 3.818 1 96.88 96 GLU A C 1
ATOM 747 O O . GLU A 1 96 ? 17.641 -20 4.199 1 96.88 96 GLU A O 1
ATOM 752 N N . PRO A 1 97 ? 15.898 -21.297 3.797 1 97.12 97 PRO A N 1
ATOM 753 C CA . PRO A 1 97 ? 15 -20.203 4.176 1 97.12 97 PRO A CA 1
ATOM 754 C C . PRO A 1 97 ? 14.914 -20 5.688 1 97.12 97 PRO A C 1
ATOM 756 O O . PRO A 1 97 ? 15.094 -20.953 6.449 1 97.12 97 PRO A O 1
ATOM 759 N N . GLY A 1 98 ? 14.641 -18.734 6.082 1 96.94 98 GLY A N 1
ATOM 760 C CA . GLY A 1 98 ? 14.344 -18.422 7.473 1 96.94 98 GLY A CA 1
ATOM 761 C C . GLY A 1 98 ? 12.867 -18.516 7.805 1 96.94 98 GLY A C 1
ATOM 762 O O . GLY A 1 98 ? 12.109 -19.156 7.086 1 96.94 98 GLY A O 1
ATOM 763 N N . GLU A 1 99 ? 12.531 -17.953 8.969 1 96.56 99 GLU A N 1
ATOM 764 C CA . GLU A 1 99 ? 11.141 -17.906 9.406 1 96.56 99 GLU A CA 1
ATOM 765 C C . GLU A 1 99 ? 10.445 -16.641 8.914 1 96.56 99 GLU A C 1
ATOM 767 O O . GLU A 1 99 ? 11.094 -15.633 8.648 1 96.56 99 GLU A O 1
ATOM 772 N N . VAL A 1 100 ? 9.172 -16.75 8.773 1 97.25 100 VAL A N 1
ATOM 773 C CA . VAL A 1 100 ? 8.375 -15.594 8.398 1 97.25 100 VAL A CA 1
ATOM 774 C C . VAL A 1 100 ? 7.898 -14.859 9.656 1 97.25 100 VAL A C 1
ATOM 776 O O . VAL A 1 100 ? 7.137 -15.414 10.453 1 97.25 100 VAL A O 1
ATOM 779 N N . THR A 1 101 ? 8.328 -13.656 9.812 1 95.56 101 THR A N 1
ATOM 780 C CA . THR A 1 101 ? 8.117 -12.891 11.031 1 95.56 101 THR A CA 1
ATOM 781 C C . THR A 1 101 ? 7.379 -11.586 10.734 1 95.56 101 THR A C 1
ATOM 783 O O . THR A 1 101 ? 6.93 -11.367 9.609 1 95.56 101 THR A O 1
ATOM 786 N N . LEU A 1 102 ? 7.262 -10.766 11.781 1 93.75 102 LEU A N 1
ATOM 787 C CA . LEU A 1 102 ? 6.547 -9.5 11.672 1 93.75 102 LEU A CA 1
ATOM 788 C C . LEU A 1 102 ? 7.176 -8.609 10.602 1 93.75 102 LEU A C 1
ATOM 790 O O . LEU A 1 102 ? 6.469 -7.918 9.867 1 93.75 102 LEU A O 1
ATOM 794 N N . GLY A 1 103 ? 8.508 -8.648 10.555 1 94.12 103 GLY A N 1
ATOM 795 C CA . GLY A 1 103 ? 9.18 -7.863 9.531 1 94.12 103 GLY A CA 1
ATOM 796 C C . GLY A 1 103 ? 8.75 -8.219 8.125 1 94.12 103 GLY A C 1
ATOM 797 O O . GLY A 1 103 ? 8.562 -7.336 7.281 1 94.12 103 GLY A O 1
ATOM 798 N N . HIS A 1 104 ? 8.547 -9.5 7.859 1 96.69 104 HIS A N 1
ATOM 799 C CA . HIS A 1 104 ? 8.062 -9.984 6.574 1 96.69 104 HIS A CA 1
ATOM 800 C C . HIS A 1 104 ? 6.656 -9.469 6.289 1 96.69 104 HIS A C 1
ATOM 802 O O . HIS A 1 104 ? 6.363 -9.047 5.168 1 96.69 104 HIS A O 1
ATOM 808 N N . LEU A 1 105 ? 5.867 -9.461 7.32 1 95.44 105 LEU A N 1
ATOM 809 C CA . LEU A 1 105 ? 4.496 -8.984 7.176 1 95.44 105 LEU A CA 1
ATOM 810 C C . LEU A 1 105 ? 4.469 -7.496 6.836 1 95.44 105 LEU A C 1
ATOM 812 O O . LEU A 1 105 ? 3.76 -7.078 5.918 1 95.44 105 LEU A O 1
ATOM 816 N N . VAL A 1 106 ? 5.242 -6.75 7.52 1 94.81 106 VAL A N 1
ATOM 817 C CA . VAL A 1 106 ? 5.285 -5.305 7.336 1 94.81 106 VAL A CA 1
ATOM 818 C C . VAL A 1 106 ? 5.645 -4.977 5.887 1 94.81 106 VAL A C 1
ATOM 820 O O . VAL A 1 106 ? 4.961 -4.184 5.234 1 94.81 106 VAL A O 1
ATOM 823 N N . ILE A 1 107 ? 6.633 -5.652 5.379 1 96 107 ILE A N 1
ATOM 824 C CA . ILE A 1 107 ? 7.094 -5.422 4.016 1 96 107 ILE A CA 1
ATOM 825 C C . ILE A 1 107 ? 5.992 -5.797 3.027 1 96 107 ILE A C 1
ATOM 827 O O . ILE A 1 107 ? 5.695 -5.043 2.1 1 96 107 ILE A O 1
ATOM 831 N N . SER A 1 108 ? 5.363 -6.852 3.248 1 96.94 108 SER A N 1
ATOM 832 C CA . SER A 1 108 ? 4.336 -7.344 2.336 1 96.94 108 SER A CA 1
ATOM 833 C C . SER A 1 108 ? 3.127 -6.414 2.312 1 96.94 108 SER A C 1
ATOM 835 O O . SER A 1 108 ? 2.498 -6.23 1.269 1 96.94 108 SER A O 1
ATOM 837 N N . LEU A 1 109 ? 2.787 -5.875 3.494 1 96.25 109 LEU A N 1
ATOM 838 C CA . LEU A 1 109 ? 1.624 -4.996 3.568 1 96.25 109 LEU A CA 1
ATOM 839 C C . LEU A 1 109 ? 1.827 -3.752 2.713 1 96.25 109 LEU A C 1
ATOM 841 O O . LEU A 1 109 ? 0.93 -3.354 1.967 1 96.25 109 LEU A O 1
ATOM 845 N N . VAL A 1 110 ? 2.986 -3.178 2.764 1 97.06 110 VAL A N 1
ATOM 846 C CA . VAL A 1 110 ? 3.301 -1.997 1.965 1 97.06 110 VAL A CA 1
ATOM 847 C C . VAL A 1 110 ? 3.32 -2.365 0.483 1 97.06 110 VAL A C 1
ATOM 849 O O . VAL A 1 110 ? 2.691 -1.696 -0.339 1 97.06 110 VAL A O 1
ATOM 852 N N . ASP A 1 111 ? 3.967 -3.477 0.133 1 98.25 111 ASP A N 1
ATOM 853 C CA . ASP A 1 111 ? 4.09 -3.9 -1.258 1 98.25 111 ASP A CA 1
ATOM 854 C C . ASP A 1 111 ? 2.723 -4.23 -1.854 1 98.25 111 ASP A C 1
ATOM 856 O O . ASP A 1 111 ? 2.459 -3.932 -3.021 1 98.25 111 ASP A O 1
ATOM 860 N N . ILE A 1 112 ? 1.904 -4.848 -1.061 1 98.12 112 ILE A N 1
ATOM 861 C CA . ILE A 1 112 ? 0.559 -5.191 -1.508 1 98.12 112 ILE A CA 1
ATOM 862 C C . ILE A 1 112 ? -0.254 -3.916 -1.719 1 98.12 112 ILE A C 1
ATOM 864 O O . ILE A 1 112 ? -1.031 -3.818 -2.672 1 98.12 112 ILE A O 1
ATOM 868 N N . GLY A 1 113 ? -0.09 -2.945 -0.804 1 98.31 113 GLY A N 1
ATOM 869 C CA . GLY A 1 113 ? -0.716 -1.655 -1.044 1 98.31 113 GLY A CA 1
ATOM 870 C C . GLY A 1 113 ? -0.327 -1.043 -2.377 1 98.31 113 GLY A C 1
ATOM 871 O O . GLY A 1 113 ? -1.19 -0.601 -3.139 1 98.31 113 GLY A O 1
ATOM 872 N N . ILE A 1 114 ? 0.905 -1.071 -2.666 1 98.81 114 ILE A N 1
ATOM 873 C CA . ILE A 1 114 ? 1.421 -0.501 -3.906 1 98.81 114 ILE A CA 1
ATOM 874 C C . ILE A 1 114 ? 0.874 -1.282 -5.098 1 98.81 114 ILE A C 1
ATOM 876 O O . ILE A 1 114 ? 0.322 -0.695 -6.031 1 98.81 114 ILE A O 1
ATOM 880 N N . ALA A 1 115 ? 0.967 -2.598 -5.07 1 98.88 115 ALA A N 1
ATOM 881 C CA . ALA A 1 115 ? 0.543 -3.451 -6.18 1 98.88 115 ALA A CA 1
ATOM 882 C C . ALA A 1 115 ? -0.955 -3.312 -6.434 1 98.88 115 ALA A C 1
ATOM 884 O O . ALA A 1 115 ? -1.387 -3.209 -7.586 1 98.88 115 ALA A O 1
ATOM 885 N N . SER A 1 116 ? -1.707 -3.299 -5.375 1 98.75 116 SER A N 1
ATOM 886 C CA . SER A 1 116 ? -3.154 -3.191 -5.527 1 98.75 116 SER A CA 1
ATOM 887 C C . SER A 1 116 ? -3.553 -1.818 -6.059 1 98.75 116 SER A C 1
ATOM 889 O O . SER A 1 116 ? -4.527 -1.692 -6.801 1 98.75 116 SER A O 1
ATOM 891 N N . ALA A 1 117 ? -2.805 -0.795 -5.699 1 98.88 117 ALA A N 1
ATOM 892 C CA . ALA A 1 117 ? -3.061 0.547 -6.215 1 98.88 117 ALA A CA 1
ATOM 893 C C . ALA A 1 117 ? -2.836 0.61 -7.723 1 98.88 117 ALA A C 1
ATOM 895 O O . ALA A 1 117 ? -3.613 1.238 -8.445 1 98.88 117 ALA A O 1
ATOM 896 N N . TRP A 1 118 ? -1.795 -0.043 -8.188 1 98.88 118 TRP A N 1
ATOM 897 C CA . TRP A 1 118 ? -1.524 -0.057 -9.625 1 98.88 118 TRP A CA 1
ATOM 898 C C . TRP A 1 118 ? -2.607 -0.823 -10.375 1 98.88 118 TRP A C 1
ATOM 900 O O . TRP A 1 118 ? -3.037 -0.406 -11.453 1 98.88 118 TRP A O 1
ATOM 910 N N . ALA A 1 119 ? -3.053 -1.888 -9.797 1 98.94 119 ALA A N 1
ATOM 911 C CA . ALA A 1 119 ? -4.18 -2.619 -10.367 1 98.94 119 ALA A CA 1
ATOM 912 C C . ALA A 1 119 ? -5.426 -1.738 -10.445 1 98.94 119 ALA A C 1
ATOM 914 O O . ALA A 1 119 ? -6.133 -1.739 -11.453 1 98.94 119 ALA A O 1
ATOM 915 N N . THR A 1 120 ? -5.688 -1.006 -9.398 1 98.88 120 THR A N 1
ATOM 916 C CA . THR A 1 120 ? -6.852 -0.13 -9.328 1 98.88 120 THR A CA 1
ATOM 917 C C . THR A 1 120 ? -6.801 0.932 -10.422 1 98.88 120 THR A C 1
ATOM 919 O O . THR A 1 120 ? -7.781 1.133 -11.141 1 98.88 120 THR A O 1
ATOM 922 N N . ILE A 1 121 ? -5.664 1.562 -10.547 1 98.81 121 ILE A N 1
ATOM 923 C CA . ILE A 1 121 ? -5.5 2.631 -11.523 1 98.81 121 ILE A CA 1
ATOM 924 C C . ILE A 1 121 ? -5.699 2.074 -12.93 1 98.81 121 ILE A C 1
ATOM 926 O O . ILE A 1 121 ? -6.383 2.684 -13.758 1 98.81 121 ILE A O 1
ATOM 930 N N . ARG A 1 122 ? -5.129 0.904 -13.211 1 98.88 122 ARG A N 1
ATOM 931 C CA . ARG A 1 122 ? -5.266 0.296 -14.531 1 98.88 122 ARG A CA 1
ATOM 932 C C . ARG A 1 122 ? -6.707 -0.121 -14.797 1 98.88 122 ARG A C 1
ATOM 934 O O . ARG A 1 122 ? -7.227 0.08 -15.898 1 98.88 122 ARG A O 1
ATOM 941 N N . ALA A 1 123 ? -7.391 -0.692 -13.805 1 98.88 123 ALA A N 1
ATOM 942 C CA . ALA A 1 123 ? -8.797 -1.064 -13.93 1 98.88 123 ALA A CA 1
ATOM 943 C C . ALA A 1 123 ? -9.656 0.15 -14.266 1 98.88 123 ALA A C 1
ATOM 945 O O . ALA A 1 123 ? -10.5 0.094 -15.164 1 98.88 123 ALA A O 1
ATOM 946 N N . GLU A 1 124 ? -9.406 1.197 -13.57 1 98.69 124 GLU A N 1
ATOM 947 C CA . GLU A 1 124 ? -10.219 2.396 -13.773 1 98.69 124 GLU A CA 1
ATOM 948 C C . GLU A 1 124 ? -9.906 3.055 -15.109 1 98.69 124 GLU A C 1
ATOM 950 O O . GLU A 1 124 ? -10.797 3.621 -15.75 1 98.69 124 GLU A O 1
ATOM 955 N N . GLU A 1 125 ? -8.633 2.996 -15.508 1 98.56 125 GLU A N 1
ATOM 956 C CA . GLU A 1 125 ? -8.289 3.459 -16.844 1 98.56 125 GLU A CA 1
ATOM 957 C C . GLU A 1 125 ? -9.086 2.707 -17.906 1 98.56 125 GLU A C 1
ATOM 959 O O . GLU A 1 125 ? -9.469 3.283 -18.938 1 98.56 125 GLU A O 1
ATOM 964 N N . LEU A 1 126 ? -9.352 1.451 -17.719 1 98.44 126 LEU A N 1
ATOM 965 C CA . LEU A 1 126 ? -10.047 0.585 -18.656 1 98.44 126 LEU A CA 1
ATOM 966 C C . LEU A 1 126 ? -11.555 0.767 -18.562 1 98.44 126 LEU A C 1
ATOM 968 O O . LEU A 1 126 ? -12.312 0.14 -19.297 1 98.44 126 LEU A O 1
ATOM 972 N N . GLY A 1 127 ? -11.992 1.553 -17.609 1 97.88 127 GLY A N 1
ATOM 973 C CA . GLY A 1 127 ? -13.406 1.886 -17.516 1 97.88 127 GLY A CA 1
ATOM 974 C C . GLY A 1 127 ? -14.133 1.109 -16.438 1 97.88 127 GLY A C 1
ATOM 975 O O . GLY A 1 127 ? -15.359 1.193 -16.312 1 97.88 127 GLY A O 1
ATOM 976 N N . TYR A 1 128 ? -13.438 0.353 -15.594 1 98.69 128 TYR A N 1
ATOM 977 C CA . TYR A 1 128 ? -14.047 -0.397 -14.508 1 98.69 128 TYR A CA 1
ATOM 978 C C . TYR A 1 128 ? -14.094 0.434 -13.227 1 98.69 128 TYR A C 1
ATOM 980 O O . TYR A 1 128 ? -13.367 1.42 -13.094 1 98.69 128 TYR A O 1
ATOM 988 N N . GLY A 1 129 ? -15.047 0.089 -12.328 1 98.5 129 GLY A N 1
ATOM 989 C CA . GLY A 1 129 ? -15.062 0.568 -10.961 1 98.5 129 GLY A CA 1
ATOM 990 C C . GLY A 1 129 ? -14.469 -0.423 -9.977 1 98.5 129 GLY A C 1
ATOM 991 O O . GLY A 1 129 ? -14.359 -1.614 -10.273 1 98.5 129 GLY A O 1
ATOM 992 N N . THR A 1 130 ? -14.062 0.095 -8.852 1 98.62 130 THR A N 1
ATOM 993 C CA . THR A 1 130 ? -13.422 -0.757 -7.859 1 98.62 130 THR A CA 1
ATOM 994 C C . THR A 1 130 ? -13.805 -0.323 -6.445 1 98.62 130 THR A C 1
ATOM 996 O O . THR A 1 130 ? -14.227 0.816 -6.234 1 98.62 130 THR A O 1
ATOM 999 N N . VAL A 1 131 ? -13.695 -1.243 -5.52 1 98.06 131 VAL A N 1
ATOM 1000 C CA . VAL A 1 131 ? -13.727 -0.912 -4.098 1 98.06 131 VAL A CA 1
ATOM 1001 C C . VAL A 1 131 ? -12.82 -1.869 -3.328 1 98.06 131 VAL A C 1
ATOM 1003 O O . VAL A 1 131 ? -12.781 -3.068 -3.617 1 98.06 131 VAL A O 1
ATOM 1006 N N . TYR A 1 132 ? -12.047 -1.248 -2.408 1 97.25 132 TYR A N 1
ATOM 1007 C CA . TYR A 1 132 ? -11.188 -2.025 -1.521 1 97.25 132 TYR A CA 1
ATOM 1008 C C . TYR A 1 132 ? -11.992 -2.641 -0.384 1 97.25 132 TYR A C 1
ATOM 1010 O O . TYR A 1 132 ? -12.891 -1.999 0.165 1 97.25 132 TYR A O 1
ATOM 1018 N N . ILE A 1 133 ? -11.625 -3.842 -0.134 1 94.25 133 ILE A N 1
ATOM 1019 C CA . ILE A 1 133 ? -12.117 -4.531 1.055 1 94.25 133 ILE A CA 1
ATOM 1020 C C . ILE A 1 133 ? -10.945 -4.898 1.959 1 94.25 133 ILE A C 1
ATOM 1022 O O . ILE A 1 133 ? -10.117 -5.742 1.603 1 94.25 133 ILE A O 1
ATOM 1026 N N . ALA A 1 134 ? -10.773 -4.078 2.961 1 73.62 134 ALA A N 1
ATOM 1027 C CA . ALA A 1 134 ? -9.609 -4.324 3.809 1 73.62 134 ALA A CA 1
ATOM 1028 C C . ALA A 1 134 ? -10 -5.105 5.059 1 73.62 134 ALA A C 1
ATOM 1030 O O . ALA A 1 134 ? -11.188 -5.227 5.383 1 73.62 134 ALA A O 1
ATOM 1031 N N . LEU A 1 135 ? -8.922 -5.609 5.738 1 62.28 135 LEU A N 1
ATOM 1032 C CA . LEU A 1 135 ? -8.883 -6.203 7.066 1 62.28 135 LEU A CA 1
ATOM 1033 C C . LEU A 1 135 ? -10.18 -6.945 7.367 1 62.28 135 LEU A C 1
ATOM 1035 O O . LEU A 1 135 ? -11.086 -6.395 8 1 62.28 135 LEU A O 1
ATOM 1039 N N . TYR A 1 136 ? -10.164 -8.164 6.836 1 62.69 136 TYR A N 1
ATOM 1040 C CA . TYR A 1 136 ? -11.305 -9.078 6.863 1 62.69 136 TYR A CA 1
ATOM 1041 C C . TYR A 1 136 ? -11.867 -9.195 8.273 1 62.69 136 TYR A C 1
ATOM 1043 O O . TYR A 1 136 ? -11.109 -9.305 9.242 1 62.69 136 TYR A O 1
ATOM 1051 N N . SER A 1 137 ? -12.969 -8.82 8.477 1 63.72 137 SER A N 1
ATOM 1052 C CA . SER A 1 137 ? -13.641 -9.227 9.703 1 63.72 137 SER A CA 1
ATOM 1053 C C . SER A 1 137 ? -13.172 -10.602 10.164 1 63.72 137 SER A C 1
ATOM 1055 O O . SER A 1 137 ? -13.062 -10.859 11.359 1 63.72 137 SER A O 1
ATOM 1057 N N . SER A 1 138 ? -12.805 -11.398 9.211 1 84 138 SER A N 1
ATOM 1058 C CA . SER A 1 138 ? -12.281 -12.695 9.609 1 84 138 SER A CA 1
ATOM 1059 C C . SER A 1 138 ? -11.188 -13.164 8.656 1 84 138 SER A C 1
ATOM 1061 O O . SER A 1 138 ? -11.461 -13.828 7.66 1 84 138 SER A O 1
ATOM 1063 N N . CYS A 1 139 ? -10 -12.852 8.977 1 91.06 139 CYS A N 1
ATOM 1064 C CA . CYS A 1 139 ? -8.82 -13.281 8.227 1 91.06 139 CYS A CA 1
ATOM 1065 C C . CYS A 1 139 ? -8.789 -14.797 8.086 1 91.06 139 CYS A C 1
ATOM 1067 O O . CYS A 1 139 ? -8.492 -15.32 7.008 1 91.06 139 CYS A O 1
ATOM 1069 N N . ARG A 1 140 ? -9.219 -15.461 9.086 1 91.06 140 ARG A N 1
ATOM 1070 C CA . ARG A 1 140 ? -9.211 -16.922 9.094 1 91.06 140 ARG A CA 1
ATOM 1071 C C . ARG A 1 140 ? -10.211 -17.484 8.094 1 91.06 140 ARG A C 1
ATOM 1073 O O . ARG A 1 140 ? -9.898 -18.422 7.359 1 91.06 140 ARG A O 1
ATOM 1080 N N . ARG A 1 141 ? -11.359 -16.953 8.078 1 92.56 141 ARG A N 1
ATOM 1081 C CA . ARG A 1 141 ? -12.391 -17.438 7.176 1 92.56 141 ARG A CA 1
ATOM 1082 C C . ARG A 1 141 ? -12.016 -17.203 5.719 1 92.56 141 ARG A C 1
ATOM 1084 O O . ARG A 1 141 ? -12.242 -18.062 4.863 1 92.56 141 ARG A O 1
ATOM 1091 N N . VAL A 1 142 ? -11.422 -16.031 5.469 1 94.38 142 VAL A N 1
ATOM 1092 C CA . VAL A 1 142 ? -10.977 -15.727 4.109 1 94.38 142 VAL A CA 1
ATOM 1093 C C . VAL A 1 142 ? -9.922 -16.734 3.674 1 94.38 142 VAL A C 1
ATOM 1095 O O . VAL A 1 142 ? -9.977 -17.266 2.559 1 94.38 142 VAL A O 1
ATOM 1098 N N . ALA A 1 143 ? -8.984 -16.984 4.555 1 94.31 143 ALA A N 1
ATOM 1099 C CA . ALA A 1 143 ? -7.934 -17.953 4.254 1 94.31 143 ALA A CA 1
ATOM 1100 C C . ALA A 1 143 ? -8.523 -19.328 3.961 1 94.31 143 ALA A C 1
ATOM 1102 O O . ALA A 1 143 ? -8.062 -20.031 3.061 1 94.31 143 ALA A O 1
ATOM 1103 N N . GLU A 1 144 ? -9.531 -19.688 4.695 1 93.81 144 GLU A N 1
ATOM 1104 C CA . GLU A 1 144 ? -10.195 -20.969 4.508 1 93.81 144 GLU A CA 1
ATOM 1105 C C . GLU A 1 144 ? -10.93 -21.031 3.174 1 93.81 144 GLU A C 1
ATOM 1107 O O . GLU A 1 144 ? -10.805 -22 2.432 1 93.81 144 GLU A O 1
ATOM 1112 N N . VAL A 1 145 ? -11.68 -20 2.9 1 94.38 145 VAL A N 1
ATOM 1113 C CA . VAL A 1 145 ? -12.469 -19.938 1.676 1 94.38 145 VAL A CA 1
ATOM 1114 C C . VAL A 1 145 ? -11.555 -20.062 0.462 1 94.38 145 VAL A C 1
ATOM 1116 O O . VAL A 1 145 ? -11.891 -20.734 -0.519 1 94.38 145 VAL A O 1
ATOM 1119 N N . LEU A 1 146 ? -10.336 -19.484 0.546 1 94.81 146 LEU A N 1
ATOM 1120 C CA . LEU A 1 146 ? -9.43 -19.422 -0.593 1 94.81 146 LEU A CA 1
ATOM 1121 C C . LEU A 1 146 ? -8.43 -20.578 -0.546 1 94.81 146 LEU A C 1
ATOM 1123 O O . LEU A 1 146 ? -7.562 -20.688 -1.418 1 94.81 146 LEU A O 1
ATOM 1127 N N . SER A 1 147 ? -8.492 -21.375 0.452 1 93.81 147 SER A N 1
ATOM 1128 C CA . SER A 1 147 ? -7.574 -22.484 0.632 1 93.81 147 SER A CA 1
ATOM 1129 C C . SER A 1 147 ? -6.121 -22.031 0.571 1 93.81 147 SER A C 1
ATOM 1131 O O . SER A 1 147 ? -5.316 -22.609 -0.164 1 93.81 147 SER A O 1
ATOM 1133 N N . LEU A 1 148 ? -5.824 -21.047 1.347 1 94.06 148 LEU A N 1
ATOM 1134 C CA . LEU A 1 148 ? -4.488 -20.453 1.288 1 94.06 148 LEU A CA 1
ATOM 1135 C C . LEU A 1 148 ? -3.459 -21.391 1.909 1 94.06 148 LEU A C 1
ATOM 1137 O O . LEU A 1 148 ? -3.717 -22 2.949 1 94.06 148 LEU A O 1
ATOM 1141 N N . PRO A 1 149 ? -2.332 -21.562 1.262 1 93.56 149 PRO A N 1
ATOM 1142 C CA . PRO A 1 149 ? -1.272 -22.422 1.792 1 93.56 149 PRO A CA 1
ATOM 1143 C C . PRO A 1 149 ? -0.539 -21.797 2.975 1 93.56 149 PRO A C 1
ATOM 1145 O O . PRO A 1 149 ? -0.741 -20.625 3.275 1 93.56 149 PRO A O 1
ATOM 1148 N N . PRO A 1 150 ? 0.338 -22.609 3.658 1 94.69 150 PRO A N 1
ATOM 1149 C CA . PRO A 1 150 ? 1.12 -22.062 4.773 1 94.69 150 PRO A CA 1
ATOM 1150 C C . PRO A 1 150 ? 1.974 -20.859 4.375 1 94.69 150 PRO A C 1
ATOM 1152 O O . PRO A 1 150 ? 2.41 -20.766 3.225 1 94.69 150 PRO A O 1
ATOM 1155 N N . ARG A 1 151 ? 2.182 -19.984 5.316 1 96.56 151 ARG A N 1
ATOM 1156 C CA . ARG A 1 151 ? 3.033 -18.797 5.191 1 96.56 151 ARG A CA 1
ATOM 1157 C C . ARG A 1 151 ? 2.424 -17.781 4.227 1 96.56 151 ARG A C 1
ATOM 1159 O O . ARG A 1 151 ? 3.148 -17.047 3.551 1 96.56 151 ARG A O 1
ATOM 1166 N N . THR A 1 152 ? 1.159 -17.859 4.137 1 95.69 152 THR A N 1
ATOM 1167 C CA . THR A 1 152 ? 0.389 -16.828 3.445 1 95.69 152 THR A CA 1
ATOM 1168 C C . THR A 1 152 ? -0.538 -16.094 4.418 1 95.69 152 THR A C 1
ATOM 1170 O O . THR A 1 152 ? -0.763 -16.562 5.535 1 95.69 152 THR A O 1
ATOM 1173 N N . LEU A 1 153 ? -0.967 -14.914 4.051 1 95.5 153 LEU A N 1
ATOM 1174 C CA . LEU A 1 153 ? -1.911 -14.133 4.844 1 95.5 153 LEU A CA 1
ATOM 1175 C C . LEU A 1 153 ? -2.746 -13.219 3.949 1 95.5 153 LEU A C 1
ATOM 1177 O O . LEU A 1 153 ? -2.201 -12.367 3.242 1 95.5 153 LEU A O 1
ATOM 1181 N N . PRO A 1 154 ? -4.094 -13.438 3.934 1 95.19 154 PRO A N 1
ATOM 1182 C CA . PRO A 1 154 ? -4.902 -12.484 3.168 1 95.19 154 PRO A CA 1
ATOM 1183 C C . PRO A 1 154 ? -4.82 -11.062 3.717 1 95.19 154 PRO A C 1
ATOM 1185 O O . PRO A 1 154 ? -4.871 -10.859 4.934 1 95.19 154 PRO A O 1
ATOM 1188 N N . VAL A 1 155 ? -4.68 -10.094 2.861 1 95.44 155 VAL A N 1
ATOM 1189 C CA . VAL A 1 155 ? -4.375 -8.742 3.318 1 95.44 155 VAL A CA 1
ATOM 1190 C C . VAL A 1 155 ? -5.496 -7.789 2.906 1 95.44 155 VAL A C 1
ATOM 1192 O O . VAL A 1 155 ? -6.105 -7.137 3.756 1 95.44 155 VAL A O 1
ATOM 1195 N N . VAL A 1 156 ? -5.75 -7.699 1.615 1 96.06 156 VAL A N 1
ATOM 1196 C CA . VAL A 1 156 ? -6.754 -6.77 1.104 1 96.06 156 VAL A CA 1
ATOM 1197 C C . VAL A 1 156 ? -7.41 -7.355 -0.144 1 96.06 156 VAL A C 1
ATOM 1199 O O . VAL A 1 156 ? -6.785 -8.125 -0.879 1 96.06 156 VAL A O 1
ATOM 1202 N N . GLY A 1 157 ? -8.648 -7.055 -0.308 1 96.25 157 GLY A N 1
ATOM 1203 C CA . GLY A 1 157 ? -9.398 -7.426 -1.499 1 96.25 157 GLY A CA 1
ATOM 1204 C C . GLY A 1 157 ? -9.773 -6.238 -2.363 1 96.25 157 GLY A C 1
ATOM 1205 O O . GLY A 1 157 ? -9.781 -5.098 -1.892 1 96.25 157 GLY A O 1
ATOM 1206 N N . LEU A 1 158 ? -10.008 -6.523 -3.584 1 97.94 158 LEU A N 1
ATOM 1207 C CA . LEU A 1 158 ? -10.438 -5.531 -4.562 1 97.94 158 LEU A CA 1
ATOM 1208 C C . LEU A 1 158 ? -11.57 -6.078 -5.43 1 97.94 158 LEU A C 1
ATOM 1210 O O . LEU A 1 158 ? -11.352 -6.977 -6.246 1 97.94 158 LEU A O 1
ATOM 1214 N N . ALA A 1 159 ? -12.758 -5.535 -5.238 1 98.25 159 ALA A N 1
ATOM 1215 C CA . ALA A 1 159 ? -13.867 -5.863 -6.133 1 98.25 159 ALA A CA 1
ATOM 1216 C C . ALA A 1 159 ? -13.812 -5.02 -7.402 1 98.25 159 ALA A C 1
ATOM 1218 O O . ALA A 1 159 ? -13.539 -3.818 -7.344 1 98.25 159 ALA A O 1
ATOM 1219 N N . ILE A 1 160 ? -14.008 -5.637 -8.523 1 98.81 160 ILE A N 1
ATOM 1220 C CA . ILE A 1 160 ? -13.898 -4.949 -9.805 1 98.81 160 ILE A CA 1
ATOM 1221 C C . ILE A 1 160 ? -15.102 -5.301 -10.68 1 98.81 160 ILE A C 1
ATOM 1223 O O . ILE A 1 160 ? -15.492 -6.465 -10.773 1 98.81 160 ILE A O 1
ATOM 1227 N N . GLY A 1 161 ? -15.633 -4.305 -11.359 1 98.75 161 GLY A N 1
ATOM 1228 C CA . GLY A 1 161 ? -16.703 -4.469 -12.328 1 98.75 161 GLY A CA 1
ATOM 1229 C C . GLY A 1 161 ? -17.125 -3.168 -12.992 1 98.75 161 GLY A C 1
ATOM 1230 O O . GLY A 1 161 ? -16.656 -2.094 -12.594 1 98.75 161 GLY A O 1
ATOM 1231 N N . LYS A 1 162 ? -17.938 -3.32 -14 1 98.75 162 LYS A N 1
ATOM 1232 C CA . LYS A 1 162 ? -18.5 -2.104 -14.57 1 98.75 162 LYS A CA 1
ATOM 1233 C C . LYS A 1 162 ? -19.422 -1.409 -13.578 1 98.75 162 LYS A C 1
ATOM 1235 O O . LYS A 1 162 ? -20.312 -2.047 -12.992 1 98.75 162 LYS A O 1
ATOM 1240 N N . PRO A 1 163 ? -19.203 -0.106 -13.43 1 98.5 163 PRO A N 1
ATOM 1241 C CA . PRO A 1 163 ? -20.016 0.595 -12.422 1 98.5 163 PRO A CA 1
ATOM 1242 C C . PRO A 1 163 ? -21.5 0.617 -12.773 1 98.5 163 PRO A C 1
ATOM 1244 O O . PRO A 1 163 ? -21.859 0.813 -13.938 1 98.5 163 PRO A O 1
ATOM 1247 N N . ALA A 1 164 ? -22.375 0.411 -11.766 1 98.44 164 ALA A N 1
ATOM 1248 C CA . ALA A 1 164 ? -23.812 0.575 -11.891 1 98.44 164 ALA A CA 1
ATOM 1249 C C . ALA A 1 164 ? -24.328 1.695 -10.992 1 98.44 164 ALA A C 1
ATOM 1251 O O . ALA A 1 164 ? -25.453 1.64 -10.492 1 98.44 164 ALA A O 1
ATOM 1252 N N . GLU A 1 165 ? -23.438 2.568 -10.531 1 98 165 GLU A N 1
ATOM 1253 C CA . GLU A 1 165 ? -23.703 3.762 -9.734 1 98 165 GLU A CA 1
ATOM 1254 C C . GLU A 1 165 ? -22.719 4.879 -10.062 1 98 165 GLU A C 1
ATOM 1256 O O . GLU A 1 165 ? -21.75 4.664 -10.812 1 98 165 GLU A O 1
ATOM 1261 N N . GLN A 1 166 ? -23.016 6.055 -9.633 1 96.81 166 GLN A N 1
ATOM 1262 C CA . GLN A 1 166 ? -22.141 7.211 -9.789 1 96.81 166 GLN A CA 1
ATOM 1263 C C . GLN A 1 166 ? -22.094 8.031 -8.508 1 96.81 166 GLN A C 1
ATOM 1265 O O . GLN A 1 166 ? -22.594 9.156 -8.461 1 96.81 166 GLN A O 1
ATOM 1270 N N . PRO A 1 167 ? -21.422 7.465 -7.547 1 96.81 167 PRO A N 1
ATOM 1271 C CA . PRO A 1 167 ? -21.344 8.227 -6.297 1 96.81 167 PRO A CA 1
ATOM 1272 C C . PRO A 1 167 ? -20.469 9.469 -6.418 1 96.81 167 PRO A C 1
ATOM 1274 O O . PRO A 1 167 ? -19.641 9.562 -7.34 1 96.81 167 PRO A O 1
ATOM 1277 N N . ALA A 1 168 ? -20.703 10.391 -5.465 1 93.31 168 ALA A N 1
ATOM 1278 C CA . ALA A 1 168 ? -19.844 11.57 -5.391 1 93.31 168 ALA A CA 1
ATOM 1279 C C . ALA A 1 168 ? -18.5 11.227 -4.746 1 93.31 168 ALA A C 1
ATOM 1281 O O . ALA A 1 168 ? -18.391 10.25 -4 1 93.31 168 ALA A O 1
ATOM 1282 N N . THR A 1 169 ? -17.516 12.07 -5.078 1 91.69 169 THR A N 1
ATOM 1283 C CA . THR A 1 169 ? -16.234 11.922 -4.391 1 91.69 169 THR A CA 1
ATOM 1284 C C . THR A 1 169 ? -16.375 12.266 -2.91 1 91.69 169 THR A C 1
ATOM 1286 O O . THR A 1 169 ? -17.219 13.086 -2.535 1 91.69 169 THR A O 1
ATOM 1289 N N . ARG A 1 170 ? -15.648 11.586 -2.094 1 89.38 170 ARG A N 1
ATOM 1290 C CA . ARG A 1 170 ? -15.688 11.805 -0.653 1 89.38 170 ARG A CA 1
ATOM 1291 C C . ARG A 1 170 ? -14.664 12.859 -0.233 1 89.38 170 ARG A C 1
ATOM 1293 O O . ARG A 1 170 ? -13.609 12.992 -0.86 1 89.38 170 ARG A O 1
ATOM 1300 N N . PRO A 1 171 ? -15.023 13.531 0.808 1 92.06 171 PRO A N 1
ATOM 1301 C CA . PRO A 1 171 ? -14.055 14.523 1.286 1 92.06 171 PRO A CA 1
ATOM 1302 C C . PRO A 1 171 ? -12.742 13.891 1.756 1 92.06 171 PRO A C 1
ATOM 1304 O O . PRO A 1 171 ? -12.734 12.734 2.197 1 92.06 171 PRO A O 1
ATOM 1307 N N . ARG A 1 172 ? -11.68 14.68 1.593 1 95.69 172 ARG A N 1
ATOM 1308 C CA . ARG A 1 172 ? -10.359 14.289 2.064 1 95.69 172 ARG A CA 1
ATOM 1309 C C . ARG A 1 172 ? -9.867 15.234 3.154 1 95.69 172 ARG A C 1
ATOM 1311 O O . ARG A 1 172 ? -10.375 16.344 3.297 1 95.69 172 ARG A O 1
ATOM 1318 N N . GLN A 1 173 ? -8.891 14.719 3.949 1 96.69 173 GLN A N 1
ATOM 1319 C CA . GLN A 1 173 ? -8.195 15.633 4.848 1 96.69 173 GLN A CA 1
ATOM 1320 C C . GLN A 1 173 ? -7.586 16.797 4.078 1 96.69 173 GLN A C 1
ATOM 1322 O O . GLN A 1 173 ? -7.102 16.625 2.957 1 96.69 173 GLN A O 1
ATOM 1327 N N . PRO A 1 174 ? -7.691 18.047 4.734 1 96.19 174 PRO A N 1
ATOM 1328 C CA . PRO A 1 174 ? -6.949 19.125 4.086 1 96.19 174 PRO A CA 1
ATOM 1329 C C . PRO A 1 174 ? -5.484 18.766 3.844 1 96.19 174 PRO A C 1
ATOM 1331 O O . PRO A 1 174 ? -4.852 18.125 4.684 1 96.19 174 PRO A O 1
ATOM 1334 N N . LEU A 1 175 ? -4.996 19.188 2.703 1 96.12 175 LEU A N 1
ATOM 1335 C CA . LEU A 1 175 ? -3.619 18.859 2.342 1 96.12 175 LEU A CA 1
ATOM 1336 C C . LEU A 1 175 ? -2.648 19.328 3.42 1 96.12 175 LEU A C 1
ATOM 1338 O O . LEU A 1 175 ? -1.659 18.641 3.705 1 96.12 175 LEU A O 1
ATOM 1342 N N . GLU A 1 176 ? -2.949 20.422 4.074 1 94.19 176 GLU A N 1
ATOM 1343 C CA . GLU A 1 176 ? -2.072 20.984 5.09 1 94.19 176 GLU A CA 1
ATOM 1344 C C . GLU A 1 176 ? -2.057 20.125 6.352 1 94.19 176 GLU A C 1
ATOM 1346 O O . GLU A 1 176 ? -1.121 20.203 7.148 1 94.19 176 GLU A O 1
ATOM 1351 N N . ALA A 1 177 ? -3.105 19.344 6.539 1 94.75 177 ALA A N 1
ATOM 1352 C CA . ALA A 1 177 ? -3.133 18.406 7.656 1 94.75 177 ALA A CA 1
ATOM 1353 C C . ALA A 1 177 ? -2.359 17.125 7.32 1 94.75 177 ALA A C 1
ATOM 1355 O O . ALA A 1 177 ? -1.844 16.453 8.219 1 94.75 177 ALA A O 1
ATOM 1356 N N . LEU A 1 178 ? -2.246 16.906 6.027 1 95.69 178 LEU A N 1
ATOM 1357 C CA . LEU A 1 178 ? -1.689 15.641 5.566 1 95.69 178 LEU A CA 1
ATOM 1358 C C . LEU A 1 178 ? -0.199 15.773 5.273 1 95.69 178 LEU A C 1
ATOM 1360 O O . LEU A 1 178 ? 0.578 14.859 5.539 1 95.69 178 LEU A O 1
ATOM 1364 N N . ALA A 1 179 ? 0.193 16.875 4.73 1 96.06 179 ALA A N 1
ATOM 1365 C CA . ALA A 1 179 ? 1.563 17.047 4.262 1 96.06 179 ALA A CA 1
ATOM 1366 C C . ALA A 1 179 ? 2.252 18.188 5.004 1 96.06 179 ALA A C 1
ATOM 1368 O O . ALA A 1 179 ? 1.699 19.281 5.117 1 96.06 179 ALA A O 1
ATOM 1369 N N . TRP A 1 180 ? 3.477 17.875 5.426 1 93.31 180 TRP A N 1
ATOM 1370 C CA . TRP A 1 180 ? 4.25 18.844 6.199 1 93.31 180 TRP A CA 1
ATOM 1371 C C . TRP A 1 180 ? 5.652 19 5.621 1 93.31 180 TRP A C 1
ATOM 1373 O O . TRP A 1 180 ? 6.27 18.016 5.195 1 93.31 180 TRP A O 1
ATOM 1383 N N . MET A 1 181 ? 6.18 20.219 5.773 1 92.5 181 MET A N 1
ATOM 1384 C CA . MET A 1 181 ? 7.469 20.531 5.16 1 92.5 181 MET A CA 1
ATOM 1385 C C . MET A 1 181 ? 8.602 20.344 6.16 1 92.5 181 MET A C 1
ATOM 1387 O O . MET A 1 181 ? 8.625 21 7.207 1 92.5 181 MET A O 1
ATOM 1391 N N . ASP A 1 182 ? 9.492 19.453 5.902 1 90.88 182 ASP A N 1
ATOM 1392 C CA . ASP A 1 182 ? 10.797 19.172 6.496 1 90.88 182 ASP A CA 1
ATOM 1393 C C . ASP A 1 182 ? 10.656 18.594 7.902 1 90.88 182 ASP A C 1
ATOM 1395 O O . ASP A 1 182 ? 11.422 17.719 8.305 1 90.88 182 ASP A O 1
ATOM 1399 N N . THR A 1 183 ? 9.688 19.094 8.625 1 81.88 183 THR A N 1
ATOM 1400 C CA . THR A 1 183 ? 9.477 18.531 9.953 1 81.88 183 THR A CA 1
ATOM 1401 C C . THR A 1 183 ? 7.984 18.328 10.219 1 81.88 183 THR A C 1
ATOM 1403 O O . THR A 1 183 ? 7.141 18.906 9.531 1 81.88 183 THR A O 1
ATOM 1406 N N . ALA A 1 184 ? 7.738 17.391 11.109 1 81.56 184 ALA A N 1
ATOM 1407 C CA . ALA A 1 184 ? 6.348 17.125 11.469 1 81.56 184 ALA A CA 1
ATOM 1408 C C . ALA A 1 184 ? 5.785 18.266 12.328 1 81.56 184 ALA A C 1
ATOM 1410 O O . ALA A 1 184 ? 6.492 18.812 13.172 1 81.56 184 ALA A O 1
ATOM 1411 N N . PRO A 1 185 ? 4.527 18.516 11.914 1 72.19 185 PRO A N 1
ATOM 1412 C CA . PRO A 1 185 ? 3.924 19.547 12.758 1 72.19 185 PRO A CA 1
ATOM 1413 C C . PRO A 1 185 ? 3.5 19.031 14.125 1 72.19 185 PRO A C 1
ATOM 1415 O O . PRO A 1 185 ? 3.551 17.812 14.367 1 72.19 185 PRO A O 1
ATOM 1418 N N . ASP A 1 186 ? 3.039 19.969 14.789 1 79.62 186 ASP A N 1
ATOM 1419 C CA . ASP A 1 186 ? 2.332 19.609 16.016 1 79.62 186 ASP A CA 1
ATOM 1420 C C . ASP A 1 186 ? 0.993 18.953 15.703 1 79.62 186 ASP A C 1
ATOM 1422 O O . ASP A 1 186 ? 0.256 19.406 14.828 1 79.62 186 ASP A O 1
ATOM 1426 N N . ALA A 1 187 ? 0.697 17.797 16.281 1 84.5 187 ALA A N 1
ATOM 1427 C CA . ALA A 1 187 ? -0.542 17.047 16.125 1 84.5 187 ALA A CA 1
ATOM 1428 C C . ALA A 1 187 ? -1.762 17.938 16.344 1 84.5 187 ALA A C 1
ATOM 1430 O O . ALA A 1 187 ? -2.787 17.766 15.68 1 84.5 187 ALA A O 1
ATOM 1431 N N . LYS A 1 188 ? -1.605 18.875 17.109 1 90.94 188 LYS A N 1
ATOM 1432 C CA . LYS A 1 188 ? -2.723 19.766 17.438 1 90.94 188 LYS A CA 1
ATOM 1433 C C . LYS A 1 188 ? -3.105 20.625 16.234 1 90.94 188 LYS A C 1
ATOM 1435 O O . LYS A 1 188 ? -4.289 20.797 15.945 1 90.94 188 LYS A O 1
ATOM 1440 N N . ARG A 1 189 ? -2.158 21.078 15.617 1 91.94 189 ARG A N 1
ATOM 1441 C CA . ARG A 1 189 ? -2.43 21.922 14.453 1 91.94 189 ARG A CA 1
ATOM 1442 C C . ARG A 1 189 ? -3.117 21.125 13.352 1 91.94 189 ARG A C 1
ATOM 1444 O O . ARG A 1 189 ? -4.086 21.594 12.742 1 91.94 189 ARG A O 1
ATOM 1451 N N . ALA A 1 190 ? -2.609 19.953 13.086 1 93.19 190 ALA A N 1
ATOM 1452 C CA . ALA A 1 190 ? -3.219 19.094 12.078 1 93.19 190 ALA A CA 1
ATOM 1453 C C . ALA A 1 190 ? -4.656 18.75 12.453 1 93.19 190 ALA A C 1
ATOM 1455 O O . ALA A 1 190 ? -5.547 18.75 11.594 1 93.19 190 ALA A O 1
ATOM 1456 N N . ALA A 1 191 ? -4.828 18.5 13.711 1 95.38 191 ALA A N 1
ATOM 1457 C CA . ALA A 1 191 ? -6.156 18.156 14.203 1 95.38 191 ALA A CA 1
ATOM 1458 C C . ALA A 1 191 ? -7.133 19.312 14.016 1 95.38 191 ALA A C 1
ATOM 1460 O O . ALA A 1 191 ? -8.297 19.094 13.656 1 95.38 191 ALA A O 1
ATOM 1461 N N . GLU A 1 192 ? -6.684 20.5 14.258 1 96.06 192 GLU A N 1
ATOM 1462 C CA . GLU A 1 192 ? -7.516 21.672 14.062 1 96.06 192 GLU A CA 1
ATOM 1463 C C . GLU A 1 192 ? -7.957 21.812 12.609 1 96.06 192 GLU A C 1
ATOM 1465 O O . GLU A 1 192 ? -9.109 22.172 12.336 1 96.06 192 GLU A O 1
ATOM 1470 N N . LEU A 1 193 ? -7.051 21.516 11.742 1 95.06 193 LEU A N 1
ATOM 1471 C CA . LEU A 1 193 ? -7.367 21.594 10.32 1 95.06 193 LEU A CA 1
ATOM 1472 C C . LEU A 1 193 ? -8.398 20.547 9.93 1 95.06 193 LEU A C 1
ATOM 1474 O O . LEU A 1 193 ? -9.289 20.812 9.125 1 95.06 193 LEU A O 1
ATOM 1478 N N . ILE A 1 194 ? -8.297 19.391 10.484 1 95.31 194 ILE A N 1
ATOM 1479 C CA . ILE A 1 194 ? -9.234 18.312 10.211 1 95.31 194 ILE A CA 1
ATOM 1480 C C . ILE A 1 194 ? -10.633 18.703 10.695 1 95.31 194 ILE A C 1
ATOM 1482 O O . ILE A 1 194 ? -11.594 18.641 9.93 1 95.31 194 ILE A O 1
ATOM 1486 N N . ILE A 1 195 ? -10.719 19.172 11.906 1 95.38 195 ILE A N 1
ATOM 1487 C CA . ILE A 1 195 ? -12 19.469 12.531 1 95.38 195 ILE A CA 1
ATOM 1488 C C . ILE A 1 195 ? -12.633 20.688 11.859 1 95.38 195 ILE A C 1
ATOM 1490 O O . ILE A 1 195 ? -13.859 20.781 11.773 1 95.38 195 ILE A O 1
ATOM 1494 N N . GLY A 1 196 ? -11.82 21.531 11.367 1 94.12 196 GLY A N 1
ATOM 1495 C CA . GLY A 1 196 ? -12.32 22.766 10.758 1 94.12 196 GLY A CA 1
ATOM 1496 C C . GLY A 1 196 ? -12.68 22.594 9.289 1 94.12 196 GLY A C 1
ATOM 1497 O O . GLY A 1 196 ? -13.062 23.547 8.625 1 94.12 196 GLY A O 1
ATOM 1498 N N . SER A 1 197 ? -12.594 21.359 8.82 1 94.38 197 SER A N 1
ATOM 1499 C CA . SER A 1 197 ? -12.82 21.125 7.398 1 94.38 197 SER A CA 1
ATOM 1500 C C . SER A 1 197 ? -14.078 20.297 7.168 1 94.38 197 SER A C 1
ATOM 1502 O O . SER A 1 197 ? -14.703 19.828 8.117 1 94.38 197 SER A O 1
ATOM 1504 N N . GLU A 1 198 ? -14.414 20.141 5.875 1 91.75 198 GLU A N 1
ATOM 1505 C CA . GLU A 1 198 ? -15.555 19.312 5.492 1 91.75 198 GLU A CA 1
ATOM 1506 C C . GLU A 1 198 ? -15.305 17.844 5.828 1 91.75 198 GLU A C 1
ATOM 1508 O O . GLU A 1 198 ? -16.25 17.062 5.957 1 91.75 198 GLU A O 1
ATOM 1513 N N . PHE A 1 199 ? -14.078 17.5 6.031 1 93.06 199 PHE A N 1
ATOM 1514 C CA . PHE A 1 199 ? -13.719 16.125 6.355 1 93.06 199 PHE A CA 1
ATOM 1515 C C . PHE A 1 199 ? -14.32 15.711 7.695 1 93.06 199 PHE A C 1
ATOM 1517 O O . PHE A 1 199 ? -14.625 14.539 7.906 1 93.06 199 PHE A O 1
ATOM 1524 N N . ASN A 1 200 ? -14.523 16.641 8.539 1 90.5 200 ASN A N 1
ATOM 1525 C CA . ASN A 1 200 ? -15.016 16.391 9.891 1 90.5 200 ASN A CA 1
ATOM 1526 C C . ASN A 1 200 ? -16.391 15.75 9.867 1 90.5 200 ASN A C 1
ATOM 1528 O O . ASN A 1 200 ? -16.75 15 10.781 1 90.5 200 ASN A O 1
ATOM 1532 N N . GLN A 1 201 ? -17.156 16.031 8.875 1 86.94 201 GLN A N 1
ATOM 1533 C CA . GLN A 1 201 ? -18.531 15.562 8.812 1 86.94 201 GLN A CA 1
ATOM 1534 C C . GLN A 1 201 ? -18.594 14.039 8.82 1 86.94 201 GLN A C 1
ATOM 1536 O O . GLN A 1 201 ? -19.453 13.453 9.484 1 86.94 201 GLN A O 1
ATOM 1541 N N . LYS A 1 202 ? -17.688 13.453 8.219 1 87.25 202 LYS A N 1
ATOM 1542 C CA . LYS A 1 202 ? -17.703 11.992 8.164 1 87.25 202 LYS A CA 1
ATOM 1543 C C . LYS A 1 202 ? -16.656 11.398 9.094 1 87.25 202 LYS A C 1
ATOM 1545 O O . LYS A 1 202 ? -16.781 10.258 9.539 1 87.25 202 LYS A O 1
ATOM 1550 N N . PHE A 1 203 ? -15.766 12.148 9.5 1 94.5 203 PHE A N 1
ATOM 1551 C CA . PHE A 1 203 ? -14.641 11.695 10.32 1 94.5 203 PHE A CA 1
ATOM 1552 C C . PHE A 1 203 ? -15.125 11.141 11.648 1 94.5 203 PHE A C 1
ATOM 1554 O O . PHE A 1 203 ? -14.75 10.039 12.039 1 94.5 203 PHE A O 1
ATOM 1561 N N . SER A 1 204 ? -15.977 11.828 12.305 1 92.12 204 SER A N 1
ATOM 1562 C CA . SER A 1 204 ? -16.375 11.469 13.656 1 92.12 204 SER A CA 1
ATOM 1563 C C . SER A 1 204 ? -17.062 10.102 13.688 1 92.12 204 SER A C 1
ATOM 1565 O O . SER A 1 204 ? -16.812 9.305 14.602 1 92.12 204 SER A O 1
ATOM 1567 N N . ARG A 1 205 ? -17.891 9.867 12.75 1 92.38 205 ARG A N 1
ATOM 1568 C CA . ARG A 1 205 ? -18.562 8.578 12.695 1 92.38 205 ARG A CA 1
ATOM 1569 C C . ARG A 1 205 ? -17.562 7.445 12.469 1 92.38 205 ARG A C 1
ATOM 1571 O O . ARG A 1 205 ? -17.562 6.457 13.195 1 92.38 205 ARG A O 1
ATOM 1578 N N . ALA A 1 206 ? -16.719 7.586 11.484 1 94.69 206 ALA A N 1
ATOM 1579 C CA . ALA A 1 206 ? -15.703 6.582 11.18 1 94.69 206 ALA A CA 1
ATOM 1580 C C . ALA A 1 206 ? -14.766 6.371 12.367 1 94.69 206 ALA A C 1
ATOM 1582 O O . ALA A 1 206 ? -14.422 5.234 12.703 1 94.69 206 ALA A O 1
ATOM 1583 N N . ALA A 1 207 ? -14.422 7.441 12.977 1 96.31 207 ALA A N 1
ATOM 1584 C CA . ALA A 1 207 ? -13.492 7.395 14.102 1 96.31 207 ALA A CA 1
ATOM 1585 C C . ALA A 1 207 ? -14.094 6.645 15.281 1 96.31 207 ALA A C 1
ATOM 1587 O O . ALA A 1 207 ? -13.406 5.855 15.938 1 96.31 207 ALA A O 1
ATOM 1588 N N . ARG A 1 208 ? -15.328 6.84 15.531 1 95.31 208 ARG A N 1
ATOM 1589 C CA . ARG A 1 208 ? -16 6.148 16.625 1 95.31 208 ARG A CA 1
ATOM 1590 C C . ARG A 1 208 ? -16.031 4.645 16.391 1 95.31 208 ARG A C 1
ATOM 1592 O O . ARG A 1 208 ? -15.875 3.863 17.344 1 95.31 208 ARG A O 1
ATOM 1599 N N . LEU A 1 209 ? -16.141 4.297 15.172 1 93.88 209 LEU A N 1
ATOM 1600 C CA . LEU A 1 209 ? -16.297 2.889 14.828 1 93.88 209 LEU A CA 1
ATOM 1601 C C . LEU A 1 209 ? -14.938 2.193 14.758 1 93.88 209 LEU A C 1
ATOM 1603 O O . LEU A 1 209 ? -14.852 0.973 14.906 1 93.88 209 LEU A O 1
ATOM 1607 N N . THR A 1 210 ? -13.852 2.955 14.664 1 95.56 210 THR A N 1
ATOM 1608 C CA . THR A 1 210 ? -12.602 2.281 14.32 1 95.56 210 THR A CA 1
ATOM 1609 C C . THR A 1 210 ? -11.508 2.637 15.32 1 95.56 210 THR A C 1
ATOM 1611 O O . THR A 1 210 ? -10.555 1.871 15.5 1 95.56 210 THR A O 1
ATOM 1614 N N . LEU A 1 211 ? -11.633 3.787 16.016 1 97.25 211 LEU A N 1
ATOM 1615 C CA . LEU A 1 211 ? -10.508 4.297 16.781 1 97.25 211 LEU A CA 1
ATOM 1616 C C . LEU A 1 211 ? -10.859 4.379 18.266 1 97.25 211 LEU A C 1
ATOM 1618 O O . LEU A 1 211 ? -9.984 4.613 19.109 1 97.25 211 LEU A O 1
ATOM 1622 N N . ALA A 1 212 ? -12.102 4.203 18.594 1 97.19 212 ALA A N 1
ATOM 1623 C CA . ALA A 1 212 ? -12.516 4.238 20 1 97.19 212 ALA A CA 1
ATOM 1624 C C . ALA A 1 212 ? -12.016 3.01 20.75 1 97.19 212 ALA A C 1
ATOM 1626 O O . ALA A 1 212 ? -11.586 2.029 20.125 1 97.19 212 ALA A O 1
ATOM 1627 N N . PRO A 1 213 ? -11.945 3.08 22.078 1 96.75 213 PRO A N 1
ATOM 1628 C CA . PRO A 1 213 ? -11.547 1.901 22.859 1 96.75 213 PRO A CA 1
ATOM 1629 C C . PRO A 1 213 ? -12.375 0.664 22.516 1 96.75 213 PRO A C 1
ATOM 1631 O O . PRO A 1 213 ? -13.602 0.707 22.578 1 96.75 213 PRO A O 1
ATOM 1634 N N . GLY A 1 214 ? -11.695 -0.366 22.109 1 93.62 214 GLY A N 1
ATOM 1635 C CA . GLY A 1 214 ? -12.375 -1.62 21.828 1 93.62 214 GLY A CA 1
ATOM 1636 C C . GLY A 1 214 ? -13 -1.651 20.438 1 93.62 214 GLY A C 1
ATOM 1637 O O . GLY A 1 214 ? -13.68 -2.615 20.078 1 93.62 214 GLY A O 1
ATOM 1638 N N . ALA A 1 215 ? -12.719 -0.607 19.688 1 94.25 215 ALA A N 1
ATOM 1639 C CA . ALA A 1 215 ? -13.328 -0.511 18.375 1 94.25 215 ALA A CA 1
ATOM 1640 C C . ALA A 1 215 ? -12.641 -1.437 17.375 1 94.25 215 ALA A C 1
ATOM 1642 O O . ALA A 1 215 ? -11.766 -2.225 17.75 1 94.25 215 ALA A O 1
ATOM 1643 N N . TYR A 1 216 ? -13.047 -1.371 16.172 1 92.12 216 TYR A N 1
ATOM 1644 C CA . TYR A 1 216 ? -12.773 -2.344 15.125 1 92.12 216 TYR A CA 1
ATOM 1645 C C . TYR A 1 216 ? -11.273 -2.533 14.922 1 92.12 216 TYR A C 1
ATOM 1647 O O . TYR A 1 216 ? -10.797 -3.664 14.789 1 92.12 216 TYR A O 1
ATOM 1655 N N . TYR A 1 217 ? -10.461 -1.511 14.867 1 93.5 217 TYR A N 1
ATOM 1656 C CA . TYR A 1 217 ? -9.047 -1.627 14.539 1 93.5 217 TYR A CA 1
ATOM 1657 C C . TYR A 1 217 ? -8.289 -2.369 15.633 1 93.5 217 TYR A C 1
ATOM 1659 O O . TYR A 1 217 ? -7.297 -3.047 15.359 1 93.5 217 TYR A O 1
ATOM 1667 N N . GLU A 1 218 ? -8.719 -2.248 16.875 1 92.19 218 GLU A N 1
ATOM 1668 C CA . GLU A 1 218 ? -8.117 -3.029 17.938 1 92.19 218 GLU A CA 1
ATOM 1669 C C . GLU A 1 218 ? -8.383 -4.52 17.75 1 92.19 218 GLU A C 1
ATOM 1671 O O . GLU A 1 218 ? -7.5 -5.348 18 1 92.19 218 GLU A O 1
ATOM 1676 N N . LYS A 1 219 ? -9.508 -4.848 17.266 1 90.69 219 LYS A N 1
ATOM 1677 C CA . LYS A 1 219 ? -9.898 -6.242 17.078 1 90.69 219 LYS A CA 1
ATOM 1678 C C . LYS A 1 219 ? -9.164 -6.859 15.898 1 90.69 219 LYS A C 1
ATOM 1680 O O . LYS A 1 219 ? -8.836 -8.047 15.914 1 90.69 219 LYS A O 1
ATOM 1685 N N . VAL A 1 220 ? -8.883 -6.082 14.945 1 90.44 220 VAL A N 1
ATOM 1686 C CA . VAL A 1 220 ? -8.195 -6.527 13.734 1 90.44 220 VAL A CA 1
ATOM 1687 C C . VAL A 1 220 ? -6.812 -7.07 14.094 1 90.44 220 VAL A C 1
ATOM 1689 O O . VAL A 1 220 ? -6.379 -8.086 13.547 1 90.44 220 VAL A O 1
ATOM 1692 N N . GLY A 1 221 ? -6.133 -6.375 14.969 1 88.81 221 GLY A N 1
ATOM 1693 C CA . GLY A 1 221 ? -4.801 -6.797 15.359 1 88.81 221 GLY A CA 1
ATOM 1694 C C . GLY A 1 221 ? -4.758 -8.203 15.922 1 88.81 221 GLY A C 1
ATOM 1695 O O . GLY A 1 221 ? -3.924 -9.016 15.516 1 88.81 221 GLY A O 1
ATOM 1696 N N . ALA A 1 222 ? -5.656 -8.508 16.781 1 89.19 222 ALA A N 1
ATOM 1697 C CA . ALA A 1 222 ? -5.723 -9.836 17.391 1 89.19 222 ALA A CA 1
ATOM 1698 C C . ALA A 1 222 ? -6.074 -10.898 16.359 1 89.19 222 ALA A C 1
ATOM 1700 O O . ALA A 1 222 ? -5.504 -11.984 16.359 1 89.19 222 ALA A O 1
ATOM 1701 N N . GLU A 1 223 ? -6.977 -10.531 15.516 1 90.62 223 GLU A N 1
ATOM 1702 C CA . GLU A 1 223 ? -7.434 -11.461 14.492 1 90.62 223 GLU A CA 1
ATOM 1703 C C . GLU A 1 223 ? -6.312 -11.797 13.508 1 90.62 223 GLU A C 1
ATOM 1705 O O . GLU A 1 223 ? -6.145 -12.953 13.125 1 90.62 223 GLU A O 1
ATOM 1710 N N . ILE A 1 224 ? -5.562 -10.844 13.109 1 91.06 224 ILE A N 1
ATOM 1711 C CA . ILE A 1 224 ? -4.492 -11.039 12.141 1 91.06 224 ILE A CA 1
ATOM 1712 C C . ILE A 1 224 ? -3.383 -11.891 12.758 1 91.06 224 ILE A C 1
ATOM 1714 O O . ILE A 1 224 ? -2.809 -12.75 12.086 1 91.06 224 ILE A O 1
ATOM 1718 N N . MET A 1 225 ? -3.074 -11.633 14.031 1 91.38 225 MET A N 1
ATOM 1719 C CA . MET A 1 225 ? -2.035 -12.406 14.703 1 91.38 225 MET A CA 1
ATOM 1720 C C . MET A 1 225 ? -2.438 -13.867 14.828 1 91.38 225 MET A C 1
ATOM 1722 O O . MET A 1 225 ? -1.621 -14.766 14.586 1 91.38 225 MET A O 1
ATOM 1726 N N . GLU A 1 226 ? -3.656 -14.07 15.164 1 93.25 226 GLU A N 1
ATOM 1727 C CA . GLU A 1 226 ? -4.152 -15.445 15.273 1 93.25 226 GLU A CA 1
ATOM 1728 C C . GLU A 1 226 ? -4.145 -16.141 13.922 1 93.25 226 GLU A C 1
ATOM 1730 O O . GLU A 1 226 ? -3.74 -17.297 13.812 1 93.25 226 GLU A O 1
ATOM 1735 N N . CYS A 1 227 ? -4.594 -15.461 12.922 1 94.5 227 CYS A N 1
ATOM 1736 C CA . CYS A 1 227 ? -4.617 -16 11.57 1 94.5 227 CYS A CA 1
ATOM 1737 C C . CYS A 1 227 ? -3.207 -16.344 11.094 1 94.5 227 CYS A C 1
ATOM 1739 O O . CYS A 1 227 ? -2.973 -17.406 10.531 1 94.5 227 CYS A O 1
ATOM 1741 N N . ALA A 1 228 ? -2.305 -15.422 11.344 1 95.38 228 ALA A N 1
ATOM 1742 C CA . ALA A 1 228 ? -0.914 -15.609 10.938 1 95.38 228 ALA A CA 1
ATOM 1743 C C . ALA A 1 228 ? -0.31 -16.844 11.609 1 95.38 228 ALA A C 1
ATOM 1745 O O . ALA A 1 228 ? 0.346 -17.656 10.961 1 95.38 228 ALA A O 1
ATOM 1746 N N . LYS A 1 229 ? -0.555 -16.969 12.875 1 95.75 229 LYS A N 1
ATOM 1747 C CA . LYS A 1 229 ? -0.035 -18.125 13.609 1 95.75 229 LYS A CA 1
ATOM 1748 C C . LYS A 1 229 ? -0.575 -19.422 13.031 1 95.75 229 LYS A C 1
ATOM 1750 O O . LYS A 1 229 ? 0.176 -20.391 12.844 1 95.75 229 LYS A O 1
ATOM 1755 N N . ARG A 1 230 ? -1.791 -19.438 12.727 1 95.12 230 ARG A N 1
ATOM 1756 C CA . ARG A 1 230 ? -2.432 -20.625 12.188 1 95.12 230 ARG A CA 1
ATOM 1757 C C . ARG A 1 230 ? -1.854 -20.984 10.82 1 95.12 230 ARG A C 1
ATOM 1759 O O . ARG A 1 230 ? -1.775 -22.156 10.461 1 95.12 230 ARG A O 1
ATOM 1766 N N . LEU A 1 231 ? -1.429 -19.938 10.133 1 95.31 231 LEU A N 1
ATOM 1767 C CA . LEU A 1 231 ? -0.922 -20.156 8.781 1 95.31 231 LEU A CA 1
ATOM 1768 C C . LEU A 1 231 ? 0.596 -20.312 8.789 1 95.31 231 LEU A C 1
ATOM 1770 O O . LEU A 1 231 ? 1.235 -20.234 7.734 1 95.31 231 LEU A O 1
ATOM 1774 N N . GLY A 1 232 ? 1.157 -20.422 9.938 1 96.31 232 GLY A N 1
ATOM 1775 C CA . GLY A 1 232 ? 2.535 -20.859 10.055 1 96.31 232 GLY A CA 1
ATOM 1776 C C . GLY A 1 232 ? 3.527 -19.719 10.18 1 96.31 232 GLY A C 1
ATOM 1777 O O . GLY A 1 232 ? 4.734 -19.922 10.008 1 96.31 232 GLY A O 1
ATOM 1778 N N . TRP A 1 233 ? 3.068 -18.547 10.406 1 96.5 233 TRP A N 1
ATOM 1779 C CA . TRP A 1 233 ? 3.975 -17.438 10.688 1 96.5 233 TRP A CA 1
ATOM 1780 C C . TRP A 1 233 ? 4.496 -17.516 12.117 1 96.5 233 TRP A C 1
ATOM 1782 O O . TRP A 1 233 ? 3.814 -18.031 13.016 1 96.5 233 TRP A O 1
ATOM 1792 N N . ARG A 1 234 ? 5.758 -17.062 12.281 1 94.5 234 ARG A N 1
ATOM 1793 C CA . ARG A 1 234 ? 6.34 -16.984 13.617 1 94.5 234 ARG A CA 1
ATOM 1794 C C . ARG A 1 234 ? 6.293 -15.562 14.156 1 94.5 234 ARG A C 1
ATOM 1796 O O . ARG A 1 234 ? 7.316 -14.875 14.211 1 94.5 234 ARG A O 1
ATOM 1803 N N . ILE A 1 235 ? 5.09 -15.156 14.484 1 89 235 ILE A N 1
ATOM 1804 C CA . ILE A 1 235 ? 4.891 -13.789 14.945 1 89 235 ILE A CA 1
ATOM 1805 C C . ILE A 1 235 ? 4.25 -13.797 16.328 1 89 235 ILE A C 1
ATOM 1807 O O . ILE A 1 235 ? 3.537 -14.742 16.688 1 89 235 ILE A O 1
ATOM 1811 N N . MET B 1 1 ? -0.322 13.469 -23.391 1 67.06 1 MET B N 1
ATOM 1812 C CA . MET B 1 1 ? -0.129 13.031 -22 1 67.06 1 MET B CA 1
ATOM 1813 C C . MET B 1 1 ? -0.108 11.508 -21.906 1 67.06 1 MET B C 1
ATOM 1815 O O . MET B 1 1 ? -0.906 10.836 -22.562 1 67.06 1 MET B O 1
ATOM 1819 N N . ALA B 1 2 ? 0.88 10.961 -21.188 1 87.44 2 ALA B N 1
ATOM 1820 C CA . ALA B 1 2 ? 1.06 9.516 -21.125 1 87.44 2 ALA B CA 1
ATOM 1821 C C . ALA B 1 2 ? -0.126 8.844 -20.453 1 87.44 2 ALA B C 1
ATOM 1823 O O . ALA B 1 2 ? -0.708 9.391 -19.516 1 87.44 2 ALA B O 1
ATOM 1824 N N . SER B 1 3 ? -0.582 7.805 -21.062 1 95.81 3 SER B N 1
ATOM 1825 C CA . SER B 1 3 ? -1.627 7.008 -20.422 1 95.81 3 SER B CA 1
ATOM 1826 C C . SER B 1 3 ? -1.126 6.363 -19.141 1 95.81 3 SER B C 1
ATOM 1828 O O . SER B 1 3 ? 0.075 6.363 -18.859 1 95.81 3 SER B O 1
ATOM 1830 N N . CYS B 1 4 ? -2.086 5.902 -18.297 1 98.31 4 CYS B N 1
ATOM 1831 C CA . CYS B 1 4 ? -1.68 5.16 -17.109 1 98.31 4 CYS B CA 1
ATOM 1832 C C . CYS B 1 4 ? -0.866 3.93 -17.484 1 98.31 4 CYS B C 1
ATOM 1834 O O . CYS B 1 4 ? 0.151 3.635 -16.859 1 98.31 4 CYS B O 1
ATOM 1836 N N . ARG B 1 5 ? -1.294 3.24 -18.5 1 98.19 5 ARG B N 1
ATOM 1837 C CA . ARG B 1 5 ? -0.59 2.047 -18.969 1 98.19 5 ARG B CA 1
ATOM 1838 C C . ARG B 1 5 ? 0.851 2.373 -19.344 1 98.19 5 ARG B C 1
ATOM 1840 O O . ARG B 1 5 ? 1.769 1.614 -19.016 1 98.19 5 ARG B O 1
ATOM 1847 N N . ASP B 1 6 ? 1.015 3.486 -20.047 1 97.75 6 ASP B N 1
ATOM 1848 C CA . ASP B 1 6 ? 2.354 3.896 -20.453 1 97.75 6 ASP B CA 1
ATOM 1849 C C . ASP B 1 6 ? 3.242 4.172 -19.234 1 97.75 6 ASP B C 1
ATOM 1851 O O . ASP B 1 6 ? 4.41 3.781 -19.219 1 97.75 6 ASP B O 1
ATOM 1855 N N . VAL B 1 7 ? 2.732 4.859 -18.234 1 98.25 7 VAL B N 1
ATOM 1856 C CA . VAL B 1 7 ? 3.479 5.191 -17.031 1 98.25 7 VAL B CA 1
ATOM 1857 C C . VAL B 1 7 ? 3.873 3.908 -16.297 1 98.25 7 VAL B C 1
ATOM 1859 O O . VAL B 1 7 ? 5.023 3.75 -15.883 1 98.25 7 VAL B O 1
ATOM 1862 N N . ILE B 1 8 ? 2.947 2.951 -16.172 1 98.19 8 ILE B N 1
ATOM 1863 C CA . ILE B 1 8 ? 3.186 1.679 -15.5 1 98.19 8 ILE B CA 1
ATOM 1864 C C . ILE B 1 8 ? 4.242 0.883 -16.266 1 98.19 8 ILE B C 1
ATOM 1866 O O . ILE B 1 8 ? 5.168 0.331 -15.664 1 98.19 8 ILE B O 1
ATOM 1870 N N . ALA B 1 9 ? 4.152 0.874 -17.578 1 97.62 9 ALA B N 1
ATOM 1871 C CA . ALA B 1 9 ? 5.047 0.091 -18.422 1 97.62 9 ALA B CA 1
ATOM 1872 C C . ALA B 1 9 ? 6.484 0.6 -18.312 1 97.62 9 ALA B C 1
ATOM 1874 O O . ALA B 1 9 ? 7.434 -0.182 -18.406 1 97.62 9 ALA B O 1
ATOM 1875 N N . ARG B 1 10 ? 6.648 1.828 -18.094 1 96.75 10 ARG B N 1
ATOM 1876 C CA . ARG B 1 10 ? 7.973 2.438 -18.156 1 96.75 10 ARG B CA 1
ATOM 1877 C C . ARG B 1 10 ? 8.586 2.551 -16.766 1 96.75 10 ARG B C 1
ATOM 1879 O O . ARG B 1 10 ? 9.773 2.871 -16.625 1 96.75 10 ARG B O 1
ATOM 1886 N N . HIS B 1 11 ? 7.848 2.277 -15.766 1 98.25 11 HIS B N 1
ATOM 1887 C CA . HIS B 1 11 ? 8.359 2.459 -14.406 1 98.25 11 HIS B CA 1
ATOM 1888 C C . HIS B 1 11 ? 9.648 1.679 -14.195 1 98.25 11 HIS B C 1
ATOM 1890 O O . HIS B 1 11 ? 9.727 0.492 -14.523 1 98.25 11 HIS B O 1
ATOM 1896 N N . VAL B 1 12 ? 10.617 2.338 -13.703 1 98 12 VAL B N 1
ATOM 1897 C CA . VAL B 1 12 ? 11.859 1.793 -13.156 1 98 12 VAL B CA 1
ATOM 1898 C C . VAL B 1 12 ? 12.32 2.645 -11.977 1 98 12 VAL B C 1
ATOM 1900 O O . VAL B 1 12 ? 12.07 3.85 -11.938 1 98 12 VAL B O 1
ATOM 1903 N N . SER B 1 13 ? 12.969 1.995 -11.039 1 97.69 13 SER B N 1
ATOM 1904 C CA . SER B 1 13 ? 13.539 2.758 -9.938 1 97.69 13 SER B CA 1
ATOM 1905 C C . SER B 1 13 ? 14.695 3.629 -10.406 1 97.69 13 SER B C 1
ATOM 1907 O O . SER B 1 13 ? 15.617 3.143 -11.07 1 97.69 13 SER B O 1
ATOM 1909 N N . ILE B 1 14 ? 14.602 4.902 -10.141 1 98.5 14 ILE B N 1
ATOM 1910 C CA . ILE B 1 14 ? 15.641 5.863 -10.484 1 98.5 14 ILE B CA 1
ATOM 1911 C C . ILE B 1 14 ? 16.453 6.207 -9.234 1 98.5 14 ILE B C 1
ATOM 1913 O O . ILE B 1 14 ? 15.906 6.617 -8.219 1 98.5 14 ILE B O 1
ATOM 1917 N N . ARG B 1 15 ? 17.812 6.078 -9.344 1 97.62 15 ARG B N 1
ATOM 1918 C CA . ARG B 1 15 ? 18.641 6.293 -8.164 1 97.62 15 ARG B CA 1
ATOM 1919 C C . ARG B 1 15 ? 19.734 7.332 -8.445 1 97.62 15 ARG B C 1
ATOM 1921 O O . ARG B 1 15 ? 20.688 7.469 -7.676 1 97.62 15 ARG B O 1
ATOM 1928 N N . ARG B 1 16 ? 19.609 7.973 -9.562 1 98.38 16 ARG B N 1
ATOM 1929 C CA . ARG B 1 16 ? 20.391 9.148 -9.93 1 98.38 16 ARG B CA 1
ATOM 1930 C C . ARG B 1 16 ? 19.484 10.266 -10.445 1 98.38 16 ARG B C 1
ATOM 1932 O O . ARG B 1 16 ? 18.703 10.062 -11.367 1 98.38 16 ARG B O 1
ATOM 1939 N N . PHE B 1 17 ? 19.672 11.461 -9.875 1 98.44 17 PHE B N 1
ATOM 1940 C CA . PHE B 1 17 ? 18.75 12.555 -10.18 1 98.44 17 PHE B CA 1
ATOM 1941 C C . PHE B 1 17 ? 19.516 13.789 -10.641 1 98.44 17 PHE B C 1
ATOM 1943 O O . PHE B 1 17 ? 20.641 14.023 -10.211 1 98.44 17 PHE B O 1
ATOM 1950 N N . LYS B 1 18 ? 18.891 14.477 -11.523 1 97.88 18 LYS B N 1
ATOM 1951 C CA . LYS B 1 18 ? 19.375 15.828 -11.805 1 97.88 18 LYS B CA 1
ATOM 1952 C C . LYS B 1 18 ? 19.125 16.75 -10.617 1 97.88 18 LYS B C 1
ATOM 1954 O O . LYS B 1 18 ? 18.203 16.531 -9.828 1 97.88 18 LYS B O 1
ATOM 1959 N N . PRO B 1 19 ? 19.906 17.781 -10.539 1 94.56 19 PRO B N 1
ATOM 1960 C CA . PRO B 1 19 ? 19.797 18.656 -9.367 1 94.56 19 PRO B CA 1
ATOM 1961 C C . PRO B 1 19 ? 18.594 19.609 -9.461 1 94.56 19 PRO B C 1
ATOM 1963 O O . PRO B 1 19 ? 18.297 20.312 -8.492 1 94.56 19 PRO B O 1
ATOM 1966 N N . ASP B 1 20 ? 17.875 19.656 -10.484 1 96.56 20 ASP B N 1
ATOM 1967 C CA . ASP B 1 20 ? 16.75 20.578 -10.688 1 96.56 20 ASP B CA 1
ATOM 1968 C C . ASP B 1 20 ? 15.711 20.422 -9.586 1 96.56 20 ASP B C 1
ATOM 1970 O O . ASP B 1 20 ? 15.297 19.297 -9.273 1 96.56 20 ASP B O 1
ATOM 1974 N N . PRO B 1 21 ? 15.344 21.578 -9.031 1 97 21 PRO B N 1
ATOM 1975 C CA . PRO B 1 21 ? 14.266 21.484 -8.047 1 97 21 PRO B CA 1
ATOM 1976 C C . PRO B 1 21 ? 12.93 21.078 -8.664 1 97 21 PRO B C 1
ATOM 1978 O O . PRO B 1 21 ? 12.742 21.234 -9.875 1 97 21 PRO B O 1
ATOM 1981 N N . ILE B 1 22 ? 12.094 20.516 -7.875 1 98.12 22 ILE B N 1
ATOM 1982 C CA . ILE B 1 22 ? 10.734 20.25 -8.312 1 98.12 22 ILE B CA 1
ATOM 1983 C C . ILE B 1 22 ? 9.867 21.5 -8.102 1 98.12 22 ILE B C 1
ATOM 1985 O O . ILE B 1 22 ? 9.773 22.016 -6.992 1 98.12 22 ILE B O 1
ATOM 1989 N N . PRO B 1 23 ? 9.234 21.969 -9.141 1 98.44 23 PRO B N 1
ATOM 1990 C CA . PRO B 1 23 ? 8.336 23.109 -8.977 1 98.44 23 PRO B CA 1
ATOM 1991 C C . PRO B 1 23 ? 7.23 22.859 -7.961 1 98.44 23 PRO B C 1
ATOM 1993 O O . PRO B 1 23 ? 6.73 21.734 -7.855 1 98.44 23 PRO B O 1
ATOM 1996 N N . GLU B 1 24 ? 6.84 23.953 -7.293 1 97.75 24 GLU B N 1
ATOM 1997 C CA . GLU B 1 24 ? 5.828 23.859 -6.246 1 97.75 24 GLU B CA 1
ATOM 1998 C C . GLU B 1 24 ? 4.531 23.25 -6.781 1 97.75 24 GLU B C 1
ATOM 2000 O O . GLU B 1 24 ? 3.904 22.438 -6.113 1 97.75 24 GLU B O 1
ATOM 2005 N N . ASP B 1 25 ? 4.137 23.656 -7.914 1 98.38 25 ASP B N 1
ATOM 2006 C CA . ASP B 1 25 ? 2.889 23.172 -8.492 1 98.38 25 ASP B CA 1
ATOM 2007 C C . ASP B 1 25 ? 2.949 21.672 -8.75 1 98.38 25 ASP B C 1
ATOM 2009 O O . ASP B 1 25 ? 1.963 20.969 -8.539 1 98.38 25 ASP B O 1
ATOM 2013 N N . ASP B 1 26 ? 4.094 21.188 -9.234 1 98.69 26 ASP B N 1
ATOM 2014 C CA . ASP B 1 26 ? 4.266 19.75 -9.469 1 98.69 26 ASP B CA 1
ATOM 2015 C C . ASP B 1 26 ? 4.23 18.984 -8.148 1 98.69 26 ASP B C 1
ATOM 2017 O O . ASP B 1 26 ? 3.602 17.922 -8.07 1 98.69 26 ASP B O 1
ATOM 2021 N N . LEU B 1 27 ? 4.914 19.516 -7.191 1 98.62 27 LEU B N 1
ATOM 2022 C CA . LEU B 1 27 ? 4.922 18.859 -5.883 1 98.62 27 LEU B CA 1
ATOM 2023 C C . LEU B 1 27 ? 3.51 18.781 -5.309 1 98.62 27 LEU B C 1
ATOM 2025 O O . LEU B 1 27 ? 3.115 17.75 -4.754 1 98.62 27 LEU B O 1
ATOM 2029 N N . ARG B 1 28 ? 2.777 19.844 -5.461 1 98.38 28 ARG B N 1
ATOM 2030 C CA . ARG B 1 28 ? 1.398 19.859 -4.984 1 98.38 28 ARG B CA 1
ATOM 2031 C C . ARG B 1 28 ? 0.556 18.812 -5.699 1 98.38 28 ARG B C 1
ATOM 2033 O O . ARG B 1 28 ? -0.276 18.141 -5.078 1 98.38 28 ARG B O 1
ATOM 2040 N N . GLU B 1 29 ? 0.751 18.641 -6.984 1 98.62 29 GLU B N 1
ATOM 2041 C CA . GLU B 1 29 ? 0.037 17.625 -7.754 1 98.62 29 GLU B CA 1
ATOM 2042 C C . GLU B 1 29 ? 0.369 16.219 -7.266 1 98.62 29 GLU B C 1
ATOM 2044 O O . GLU B 1 29 ? -0.507 15.352 -7.203 1 98.62 29 GLU B O 1
ATOM 2049 N N . ILE B 1 30 ? 1.618 16 -6.969 1 98.88 30 ILE B N 1
ATOM 2050 C CA . ILE B 1 30 ? 2.068 14.703 -6.484 1 98.88 30 ILE B CA 1
ATOM 2051 C C . ILE B 1 30 ? 1.438 14.414 -5.125 1 98.88 30 ILE B C 1
ATOM 2053 O O . ILE B 1 30 ? 0.906 13.328 -4.898 1 98.88 30 ILE B O 1
ATOM 2057 N N . LEU B 1 31 ? 1.416 15.383 -4.238 1 98.81 31 LEU B N 1
ATOM 2058 C CA . LEU B 1 31 ? 0.827 15.234 -2.912 1 98.81 31 LEU B CA 1
ATOM 2059 C C . LEU B 1 31 ? -0.689 15.102 -3.004 1 98.81 31 LEU B C 1
ATOM 2061 O O . LEU B 1 31 ? -1.3 14.359 -2.229 1 98.81 31 LEU B O 1
ATOM 2065 N N . TRP B 1 32 ? -1.26 15.844 -3.949 1 98.69 32 TRP B N 1
ATOM 2066 C CA . TRP B 1 32 ? -2.693 15.734 -4.199 1 98.69 32 TRP B CA 1
ATOM 2067 C C . TRP B 1 32 ? -3.066 14.305 -4.578 1 98.69 32 TRP B C 1
ATOM 2069 O O . TRP B 1 32 ? -4.09 13.781 -4.125 1 98.69 32 TRP B O 1
ATOM 2079 N N . ALA B 1 33 ? -2.26 13.656 -5.359 1 98.88 33 ALA B N 1
ATOM 2080 C CA . ALA B 1 33 ? -2.525 12.273 -5.742 1 98.88 33 ALA B CA 1
ATOM 2081 C C . ALA B 1 33 ? -2.525 11.352 -4.523 1 98.88 33 ALA B C 1
ATOM 2083 O O . ALA B 1 33 ? -3.398 10.492 -4.387 1 98.88 33 ALA B O 1
ATOM 2084 N N . ALA B 1 34 ? -1.568 11.523 -3.639 1 98.81 34 ALA B N 1
ATOM 2085 C CA . ALA B 1 34 ? -1.539 10.766 -2.395 1 98.81 34 ALA B CA 1
ATOM 2086 C C . ALA B 1 34 ? -2.787 11.031 -1.558 1 98.81 34 ALA B C 1
ATOM 2088 O O . ALA B 1 34 ? -3.375 10.109 -0.993 1 98.81 34 ALA B O 1
ATOM 2089 N N . GLN B 1 35 ? -3.17 12.266 -1.5 1 98.31 35 GLN B N 1
ATOM 2090 C CA . GLN B 1 35 ? -4.344 12.688 -0.74 1 98.31 35 GLN B CA 1
ATOM 2091 C C . GLN B 1 35 ? -5.613 12.047 -1.288 1 98.31 35 GLN B C 1
ATOM 2093 O O . GLN B 1 35 ? -6.52 11.703 -0.527 1 98.31 35 GLN B O 1
ATOM 2098 N N . ARG B 1 36 ? -5.68 11.875 -2.572 1 97.94 36 ARG B N 1
ATOM 2099 C CA . ARG B 1 36 ? -6.871 11.391 -3.26 1 97.94 36 ARG B CA 1
ATOM 2100 C C . ARG B 1 36 ? -6.992 9.875 -3.145 1 97.94 36 ARG B C 1
ATOM 2102 O O . ARG B 1 36 ? -8.047 9.305 -3.43 1 97.94 36 ARG B O 1
ATOM 2109 N N . ALA B 1 37 ? -5.93 9.211 -2.744 1 98.31 37 ALA B N 1
ATOM 2110 C CA . ALA B 1 37 ? -5.906 7.75 -2.717 1 98.31 37 ALA B CA 1
ATOM 2111 C C . ALA B 1 37 ? -6.98 7.203 -1.777 1 98.31 37 ALA B C 1
ATOM 2113 O O . ALA B 1 37 ? -7.273 7.809 -0.742 1 98.31 37 ALA B O 1
ATOM 2114 N N . PRO B 1 38 ? -7.625 6.082 -2.148 1 97.5 38 PRO B N 1
ATOM 2115 C CA . PRO B 1 38 ? -8.555 5.453 -1.207 1 97.5 38 PRO B CA 1
ATOM 2116 C C . PRO B 1 38 ? -7.871 4.98 0.074 1 97.5 38 PRO B C 1
ATOM 2118 O O . PRO B 1 38 ? -6.691 4.617 0.05 1 97.5 38 PRO B O 1
ATOM 2121 N N . SER B 1 39 ? -8.555 5.047 1.145 1 96.56 39 SER B N 1
ATOM 2122 C CA . SER B 1 39 ? -8.102 4.562 2.443 1 96.56 39 SER B CA 1
ATOM 2123 C C . SER B 1 39 ? -9.234 3.914 3.223 1 96.56 39 SER B C 1
ATOM 2125 O O . SER B 1 39 ? -10.414 4.16 2.938 1 96.56 39 SER B O 1
ATOM 2127 N N . ALA B 1 40 ? -8.852 3.037 4.102 1 95.38 40 ALA B N 1
ATOM 2128 C CA . ALA B 1 40 ? -9.852 2.369 4.93 1 95.38 40 ALA B CA 1
ATOM 2129 C C . ALA B 1 40 ? -10.727 3.385 5.668 1 95.38 40 ALA B C 1
ATOM 2131 O O . ALA B 1 40 ? -10.211 4.309 6.305 1 95.38 40 ALA B O 1
ATOM 2132 N N . TRP B 1 41 ? -12.094 3.27 5.453 1 93.75 41 TRP B N 1
ATOM 2133 C CA . TRP B 1 41 ? -13.109 4.125 6.07 1 93.75 41 TRP B CA 1
ATOM 2134 C C . TRP B 1 41 ? -12.906 5.582 5.664 1 93.75 41 TRP B C 1
ATOM 2136 O O . TRP B 1 41 ? -13.531 6.48 6.23 1 93.75 41 TRP B O 1
ATOM 2146 N N . GLY B 1 42 ? -11.969 5.82 4.742 1 94.75 42 GLY B N 1
ATOM 2147 C CA . GLY B 1 42 ? -11.672 7.18 4.312 1 94.75 42 GLY B CA 1
ATOM 2148 C C . GLY B 1 42 ? -10.898 7.977 5.344 1 94.75 42 GLY B C 1
ATOM 2149 O O . GLY B 1 42 ? -10.836 9.203 5.266 1 94.75 42 GLY B O 1
ATOM 2150 N N . LEU B 1 43 ? -10.219 7.34 6.277 1 96.25 43 LEU B N 1
ATOM 2151 C CA . LEU B 1 43 ? -9.633 8.031 7.422 1 96.25 43 LEU B CA 1
ATOM 2152 C C . LEU B 1 43 ? -8.289 8.656 7.051 1 96.25 43 LEU B C 1
ATOM 2154 O O . LEU B 1 43 ? -7.855 9.625 7.68 1 96.25 43 LEU B O 1
ATOM 2158 N N . GLN B 1 44 ? -7.602 8.047 6.098 1 96.94 44 GLN B N 1
ATOM 2159 C CA . GLN B 1 44 ? -6.277 8.531 5.719 1 96.94 44 GLN B CA 1
ATOM 2160 C C . GLN B 1 44 ? -5.344 8.586 6.926 1 96.94 44 GLN B C 1
ATOM 2162 O O . GLN B 1 44 ? -4.797 9.641 7.246 1 96.94 44 GLN B O 1
ATOM 2167 N N . PRO B 1 45 ? -5.113 7.391 7.5 1 97.62 45 PRO B N 1
ATOM 2168 C CA . PRO B 1 45 ? -4.312 7.355 8.727 1 97.62 45 PRO B CA 1
ATOM 2169 C C . PRO B 1 45 ? -2.816 7.504 8.461 1 97.62 45 PRO B C 1
ATOM 2171 O O . PRO B 1 45 ? -2.012 6.734 8.992 1 97.62 45 PRO B O 1
ATOM 2174 N N . PHE B 1 46 ? -2.473 8.523 7.746 1 97.62 46 PHE B N 1
ATOM 2175 C CA . PHE B 1 46 ? -1.071 8.758 7.418 1 97.62 46 PHE B CA 1
ATOM 2176 C C . PHE B 1 46 ? -0.804 10.242 7.199 1 97.62 46 PHE B C 1
ATOM 2178 O O . PHE B 1 46 ? -1.738 11.023 7.035 1 97.62 46 PHE B O 1
ATOM 2185 N N . SER B 1 47 ? 0.425 10.602 7.262 1 97.25 47 SER B N 1
ATOM 2186 C CA . SER B 1 47 ? 0.963 11.906 6.891 1 97.25 47 SER B CA 1
ATOM 2187 C C . SER B 1 47 ? 2.17 11.766 5.969 1 97.25 47 SER B C 1
ATOM 2189 O O . SER B 1 47 ? 2.734 10.672 5.84 1 97.25 47 SER B O 1
ATOM 2191 N N . VAL B 1 48 ? 2.457 12.82 5.312 1 97.62 48 VAL B N 1
ATOM 2192 C CA . VAL B 1 48 ? 3.639 12.867 4.457 1 97.62 48 VAL B CA 1
ATOM 2193 C C . VAL B 1 48 ? 4.547 14.023 4.891 1 97.62 48 VAL B C 1
ATOM 2195 O O . VAL B 1 48 ? 4.141 15.188 4.859 1 97.62 48 VAL B O 1
ATOM 2198 N N . VAL B 1 49 ? 5.723 13.695 5.324 1 96.94 49 VAL B N 1
ATOM 2199 C CA . VAL B 1 49 ? 6.719 14.742 5.535 1 96.94 49 VAL B CA 1
ATOM 2200 C C . VAL B 1 49 ? 7.484 14.992 4.242 1 96.94 49 VAL B C 1
ATOM 2202 O O . VAL B 1 49 ? 8.164 14.102 3.73 1 96.94 49 VAL B O 1
ATOM 2205 N N . VAL B 1 50 ? 7.344 16.188 3.756 1 97.81 50 VAL B N 1
ATOM 2206 C CA . VAL B 1 50 ? 8.039 16.609 2.545 1 97.81 50 VAL B CA 1
ATOM 2207 C C . VAL B 1 50 ? 9.398 17.203 2.908 1 97.81 50 VAL B C 1
ATOM 2209 O O . VAL B 1 50 ? 9.477 18.281 3.488 1 97.81 50 VAL B O 1
ATOM 2212 N N . VAL B 1 51 ? 10.445 16.516 2.496 1 97.25 51 VAL B N 1
ATOM 2213 C CA . VAL B 1 51 ? 11.781 16.938 2.895 1 97.25 51 VAL B CA 1
ATOM 2214 C C . VAL B 1 51 ? 12.508 17.547 1.701 1 97.25 51 VAL B C 1
ATOM 2216 O O . VAL B 1 51 ? 12.852 16.844 0.746 1 97.25 51 VAL B O 1
ATOM 2219 N N . ARG B 1 52 ? 12.797 18.844 1.76 1 97 52 ARG B N 1
ATOM 2220 C CA . ARG B 1 52 ? 13.531 19.562 0.727 1 97 52 ARG B CA 1
ATOM 2221 C C . ARG B 1 52 ? 14.867 20.078 1.259 1 97 52 ARG B C 1
ATOM 2223 O O . ARG B 1 52 ? 15.812 20.281 0.49 1 97 52 ARG B O 1
ATOM 2230 N N . ASP B 1 53 ? 14.891 20.219 2.527 1 96.56 53 ASP B N 1
ATOM 2231 C CA . ASP B 1 53 ? 16.109 20.734 3.15 1 96.56 53 ASP B CA 1
ATOM 2232 C C . ASP B 1 53 ? 17.281 19.781 2.939 1 96.56 53 ASP B C 1
ATOM 2234 O O . ASP B 1 53 ? 17.188 18.609 3.277 1 96.56 53 ASP B O 1
ATOM 2238 N N . GLU B 1 54 ? 18.375 20.312 2.451 1 96.12 54 GLU B N 1
ATOM 2239 C CA . GLU B 1 54 ? 19.531 19.5 2.109 1 96.12 54 GLU B CA 1
ATOM 2240 C C . GLU B 1 54 ? 20.109 18.812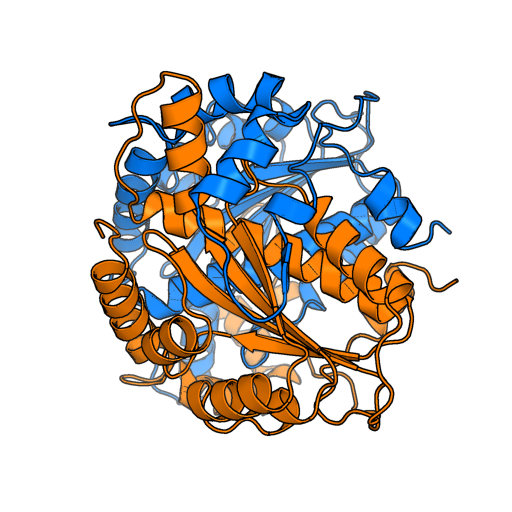 3.342 1 96.12 54 GLU B C 1
ATOM 2242 O O . GLU B 1 54 ? 20.5 17.641 3.279 1 96.12 54 GLU B O 1
ATOM 2247 N N . GLY B 1 55 ? 20.203 19.531 4.391 1 96.62 55 GLY B N 1
ATOM 2248 C CA . GLY B 1 55 ? 20.719 18.953 5.617 1 96.62 55 GLY B CA 1
ATOM 2249 C C . GLY B 1 55 ? 19.891 17.812 6.145 1 96.62 55 GLY B C 1
ATOM 2250 O O . GLY B 1 55 ? 20.422 16.781 6.559 1 96.62 55 GLY B O 1
ATOM 2251 N N . THR B 1 56 ? 18.594 17.969 6.16 1 96.19 56 THR B N 1
ATOM 2252 C CA . THR B 1 56 ? 17.688 16.906 6.613 1 96.19 56 THR B CA 1
ATOM 2253 C C . THR B 1 56 ? 17.781 15.695 5.699 1 96.19 56 THR B C 1
ATOM 2255 O O . THR B 1 56 ? 17.812 14.555 6.176 1 96.19 56 THR B O 1
ATOM 2258 N N . ARG B 1 57 ? 17.828 15.914 4.398 1 96.19 57 ARG B N 1
ATOM 2259 C CA . ARG B 1 57 ? 17.953 14.805 3.459 1 96.19 57 ARG B CA 1
ATOM 2260 C C . ARG B 1 57 ? 19.25 14.039 3.688 1 96.19 57 ARG B C 1
ATOM 2262 O O . ARG B 1 57 ? 19.281 12.805 3.586 1 96.19 57 ARG B O 1
ATOM 2269 N N . ALA B 1 58 ? 20.312 14.75 3.971 1 96.25 58 ALA B N 1
ATOM 2270 C CA . ALA B 1 58 ? 21.594 14.109 4.25 1 96.25 58 ALA B CA 1
ATOM 2271 C C . ALA B 1 58 ? 21.5 13.227 5.492 1 96.25 58 ALA B C 1
ATOM 2273 O O . ALA B 1 58 ? 22.031 12.109 5.504 1 96.25 58 ALA B O 1
ATOM 2274 N N . ARG B 1 59 ? 20.906 13.719 6.527 1 94.69 59 ARG B N 1
ATOM 2275 C CA . ARG B 1 59 ? 20.734 12.938 7.75 1 94.69 59 ARG B CA 1
ATOM 2276 C C . ARG B 1 59 ? 19.844 11.727 7.508 1 94.69 59 ARG B C 1
ATOM 2278 O O . ARG B 1 59 ? 20.078 10.656 8.07 1 94.69 59 ARG B O 1
ATOM 2285 N N . LEU B 1 60 ? 18.828 11.883 6.688 1 94.88 60 LEU B N 1
ATOM 2286 C CA . LEU B 1 60 ? 17.953 10.758 6.34 1 94.88 60 LEU B CA 1
ATOM 2287 C C . LEU B 1 60 ? 18.734 9.695 5.57 1 94.88 60 LEU B C 1
ATOM 2289 O O . LEU B 1 60 ? 18.531 8.5 5.793 1 94.88 60 LEU B O 1
ATOM 2293 N N . ALA B 1 61 ? 19.562 10.164 4.641 1 95.19 61 ALA B N 1
ATOM 2294 C CA . ALA B 1 61 ? 20.359 9.219 3.871 1 95.19 61 ALA B CA 1
ATOM 2295 C C . ALA B 1 61 ? 21.203 8.336 4.789 1 95.19 61 ALA B C 1
ATOM 2297 O O . ALA B 1 61 ? 21.312 7.125 4.566 1 95.19 61 ALA B O 1
ATOM 2298 N N . GLU B 1 62 ? 21.734 8.875 5.812 1 92.94 62 GLU B N 1
ATOM 2299 C CA . GLU B 1 62 ? 22.5 8.117 6.797 1 92.94 62 GLU B CA 1
ATOM 2300 C C . GLU B 1 62 ? 21.594 7.156 7.574 1 92.94 62 GLU B C 1
ATOM 2302 O O . GLU B 1 62 ? 21.969 6.004 7.801 1 92.94 62 GLU B O 1
ATOM 2307 N N . ALA B 1 63 ? 20.453 7.641 7.93 1 91.88 63 ALA B N 1
ATOM 2308 C CA . ALA B 1 63 ? 19.531 6.871 8.758 1 91.88 63 ALA B CA 1
ATOM 2309 C C . ALA B 1 63 ? 19 5.652 8 1 91.88 63 ALA B C 1
ATOM 2311 O O . ALA B 1 63 ? 18.672 4.633 8.617 1 91.88 63 ALA B O 1
ATOM 2312 N N . VAL B 1 64 ? 18.969 5.746 6.668 1 90.81 64 VAL B N 1
ATOM 2313 C CA . VAL B 1 64 ? 18.391 4.656 5.898 1 90.81 64 VAL B CA 1
ATOM 2314 C C . VAL B 1 64 ? 19.5 3.777 5.316 1 90.81 64 VAL B C 1
ATOM 2316 O O . VAL B 1 64 ? 19.312 3.139 4.281 1 90.81 64 VAL B O 1
ATOM 2319 N N . GLY B 1 65 ? 20.641 3.752 5.879 1 87.31 65 GLY B N 1
ATOM 2320 C CA . GLY B 1 65 ? 21.703 2.824 5.508 1 87.31 65 GLY B CA 1
ATOM 2321 C C . GLY B 1 65 ? 22.688 3.414 4.523 1 87.31 65 GLY B C 1
ATOM 2322 O O . GLY B 1 65 ? 23.328 2.684 3.764 1 87.31 65 GLY B O 1
ATOM 2323 N N . GLY B 1 66 ? 22.703 4.668 4.406 1 87.69 66 GLY B N 1
ATOM 2324 C CA . GLY B 1 66 ? 23.703 5.309 3.566 1 87.69 66 GLY B CA 1
ATOM 2325 C C . GLY B 1 66 ? 23.328 5.344 2.1 1 87.69 66 GLY B C 1
ATOM 2326 O O . GLY B 1 66 ? 24.188 5.34 1.224 1 87.69 66 GLY B O 1
ATOM 2327 N N . GLN B 1 67 ? 22.047 5.285 1.794 1 90.62 67 GLN B N 1
ATOM 2328 C CA . GLN B 1 67 ? 21.578 5.375 0.415 1 90.62 67 GLN B CA 1
ATOM 2329 C C . GLN B 1 67 ? 21.703 6.801 -0.113 1 90.62 67 GLN B C 1
ATOM 2331 O O . GLN B 1 67 ? 20.859 7.648 0.181 1 90.62 67 GLN B O 1
ATOM 2336 N N . ARG B 1 68 ? 22.641 7.074 -0.968 1 92.38 68 ARG B N 1
ATOM 2337 C CA . ARG B 1 68 ? 23.078 8.422 -1.343 1 92.38 68 ARG B CA 1
ATOM 2338 C C . ARG B 1 68 ? 21.984 9.148 -2.117 1 92.38 68 ARG B C 1
ATOM 2340 O O . ARG B 1 68 ? 21.875 10.375 -2.047 1 92.38 68 ARG B O 1
ATOM 2347 N N . TYR B 1 69 ? 21.156 8.375 -2.826 1 93.75 69 TYR B N 1
ATOM 2348 C CA . TYR B 1 69 ? 20.156 9.016 -3.672 1 93.75 69 TYR B CA 1
ATOM 2349 C C . TYR B 1 69 ? 19.047 9.656 -2.83 1 93.75 69 TYR B C 1
ATOM 2351 O O . TYR B 1 69 ? 18.297 10.492 -3.322 1 93.75 69 TYR B O 1
ATOM 2359 N N . VAL B 1 70 ? 18.984 9.336 -1.52 1 94.81 70 VAL B N 1
ATOM 2360 C CA . VAL B 1 70 ? 18.078 10.008 -0.6 1 94.81 70 VAL B CA 1
ATOM 2361 C C . VAL B 1 70 ? 18.547 11.445 -0.362 1 94.81 70 VAL B C 1
ATOM 2363 O O . VAL B 1 70 ? 17.734 12.367 -0.273 1 94.81 70 VAL B O 1
ATOM 2366 N N . ALA B 1 71 ? 19.844 11.602 -0.34 1 95.31 71 ALA B N 1
ATOM 2367 C CA . ALA B 1 71 ? 20.422 12.93 -0.164 1 95.31 71 ALA B CA 1
ATOM 2368 C C . ALA B 1 71 ? 20.422 13.703 -1.479 1 95.31 71 ALA B C 1
ATOM 2370 O O . ALA B 1 71 ? 20.297 14.93 -1.486 1 95.31 71 ALA B O 1
ATOM 2371 N N . GLU B 1 72 ? 20.531 13.016 -2.566 1 96.62 72 GLU B N 1
ATOM 2372 C CA . GLU B 1 72 ? 20.75 13.633 -3.867 1 96.62 72 GLU B CA 1
ATOM 2373 C C . GLU B 1 72 ? 19.438 14.055 -4.516 1 96.62 72 GLU B C 1
ATOM 2375 O O . GLU B 1 72 ? 19.406 15.016 -5.289 1 96.62 72 GLU B O 1
ATOM 2380 N N . ALA B 1 73 ? 18.359 13.352 -4.27 1 97.81 73 ALA B N 1
ATOM 2381 C CA . ALA B 1 73 ? 17.062 13.742 -4.812 1 97.81 73 ALA B CA 1
ATOM 2382 C C . ALA B 1 73 ? 16.625 15.102 -4.273 1 97.81 73 ALA B C 1
ATOM 2384 O O . ALA B 1 73 ? 16.828 15.398 -3.096 1 97.81 73 ALA B O 1
ATOM 2385 N N . PRO B 1 74 ? 16.031 15.93 -5.141 1 98.12 74 PRO B N 1
ATOM 2386 C CA . PRO B 1 74 ? 15.617 17.25 -4.672 1 98.12 74 PRO B CA 1
ATOM 2387 C C . PRO B 1 74 ? 14.492 17.188 -3.643 1 98.12 74 PRO B C 1
ATOM 2389 O O . PRO B 1 74 ? 14.289 18.141 -2.881 1 98.12 74 PRO B O 1
ATOM 2392 N N . VAL B 1 75 ? 13.719 16.109 -3.656 1 98.19 75 VAL B N 1
ATOM 2393 C CA . VAL B 1 75 ? 12.648 15.945 -2.68 1 98.19 75 VAL B CA 1
ATOM 2394 C C . VAL B 1 75 ? 12.617 14.5 -2.191 1 98.19 75 VAL B C 1
ATOM 2396 O O . VAL B 1 75 ? 12.844 13.57 -2.971 1 98.19 75 VAL B O 1
ATOM 2399 N N . PHE B 1 76 ? 12.422 14.359 -0.877 1 97.5 76 PHE B N 1
ATOM 2400 C CA . PHE B 1 76 ? 12.125 13.07 -0.255 1 97.5 76 PHE B CA 1
ATOM 2401 C C . PHE B 1 76 ? 10.797 13.117 0.488 1 97.5 76 PHE B C 1
ATOM 2403 O O . PHE B 1 76 ? 10.609 13.945 1.385 1 97.5 76 PHE B O 1
ATOM 2410 N N . LEU B 1 77 ? 9.844 12.273 0.042 1 98 77 LEU B N 1
ATOM 2411 C CA . LEU B 1 77 ? 8.586 12.141 0.771 1 98 77 LEU B CA 1
ATOM 2412 C C . LEU B 1 77 ? 8.664 11.008 1.785 1 98 77 LEU B C 1
ATOM 2414 O O . LEU B 1 77 ? 8.891 9.852 1.415 1 98 77 LEU B O 1
ATOM 2418 N N . ALA B 1 78 ? 8.523 11.305 3.064 1 96.56 78 ALA B N 1
ATOM 2419 C CA . ALA B 1 78 ? 8.43 10.289 4.105 1 96.56 78 ALA B CA 1
ATOM 2420 C C . ALA B 1 78 ? 6.973 10.031 4.496 1 96.56 78 ALA B C 1
ATOM 2422 O O . ALA B 1 78 ? 6.332 10.891 5.105 1 96.56 78 ALA B O 1
ATOM 2423 N N . PHE B 1 79 ? 6.496 8.906 4.105 1 97.19 79 PHE B N 1
ATOM 2424 C CA . PHE B 1 79 ? 5.152 8.516 4.52 1 97.19 79 PHE B CA 1
ATOM 2425 C C . PHE B 1 79 ? 5.172 7.93 5.926 1 97.19 79 PHE B C 1
ATOM 2427 O O . PHE B 1 79 ? 5.969 7.039 6.227 1 97.19 79 PHE B O 1
ATOM 2434 N N . VAL B 1 80 ? 4.27 8.406 6.746 1 96.38 80 VAL B N 1
ATOM 2435 C CA . VAL B 1 80 ? 4.254 8.125 8.18 1 96.38 80 VAL B CA 1
ATOM 2436 C C . VAL B 1 80 ? 2.852 7.695 8.602 1 96.38 80 VAL B C 1
ATOM 2438 O O . VAL B 1 80 ? 1.866 8.367 8.289 1 96.38 80 VAL B O 1
ATOM 2441 N N . ALA B 1 81 ? 2.783 6.473 9.219 1 96.88 81 ALA B N 1
ATOM 2442 C CA . ALA B 1 81 ? 1.536 6.195 9.922 1 96.88 81 ALA B CA 1
ATOM 2443 C C . ALA B 1 81 ? 1.276 7.234 11.016 1 96.88 81 ALA B C 1
ATOM 2445 O O . ALA B 1 81 ? 2.139 7.488 11.859 1 96.88 81 ALA B O 1
ATOM 2446 N N . ASP B 1 82 ? 0.099 7.84 10.945 1 97.31 82 ASP B N 1
ATOM 2447 C CA . ASP B 1 82 ? -0.131 8.969 11.844 1 97.31 82 ASP B CA 1
ATOM 2448 C C . ASP B 1 82 ? -1.514 8.883 12.492 1 97.31 82 ASP B C 1
ATOM 2450 O O . ASP B 1 82 ? -2.492 9.398 11.945 1 97.31 82 ASP B O 1
ATOM 2454 N N . TYR B 1 83 ? -1.517 8.297 13.625 1 97.56 83 TYR B N 1
ATOM 2455 C CA . TYR B 1 83 ? -2.756 8.25 14.391 1 97.56 83 TYR B CA 1
ATOM 2456 C C . TYR B 1 83 ? -2.805 9.383 15.414 1 97.56 83 TYR B C 1
ATOM 2458 O O . TYR B 1 83 ? -3.855 9.656 15.992 1 97.56 83 TYR B O 1
ATOM 2466 N N . GLY B 1 84 ? -1.685 10.062 15.602 1 96.62 84 GLY B N 1
ATOM 2467 C CA . GLY B 1 84 ? -1.648 11.172 16.531 1 96.62 84 GLY B CA 1
ATOM 2468 C C . GLY B 1 84 ? -2.635 12.273 16.188 1 96.62 84 GLY B C 1
ATOM 2469 O O . GLY B 1 84 ? -3.42 12.703 17.031 1 96.62 84 GLY B O 1
ATOM 2470 N N . LYS B 1 85 ? -2.615 12.719 14.977 1 96.06 85 LYS B N 1
ATOM 2471 C CA . LYS B 1 85 ? -3.502 13.805 14.562 1 96.06 85 LYS B CA 1
ATOM 2472 C C . LYS B 1 85 ? -4.961 13.352 14.586 1 96.06 85 LYS B C 1
ATOM 2474 O O . LYS B 1 85 ? -5.852 14.141 14.914 1 96.06 85 LYS B O 1
ATOM 2479 N N . LEU B 1 86 ? -5.215 12.078 14.281 1 97.38 86 LEU B N 1
ATOM 2480 C CA . LEU B 1 86 ? -6.586 11.578 14.25 1 97.38 86 LEU B CA 1
ATOM 2481 C C . LEU B 1 86 ? -7.164 11.484 15.656 1 97.38 86 LEU B C 1
ATOM 2483 O O . LEU B 1 86 ? -8.312 11.859 15.883 1 97.38 86 LEU B O 1
ATOM 2487 N N . LEU B 1 87 ? -6.344 10.969 16.578 1 97.19 87 LEU B N 1
ATOM 2488 C CA . LEU B 1 87 ? -6.801 10.852 17.953 1 97.19 87 LEU B CA 1
ATOM 2489 C C . LEU B 1 87 ? -7.004 12.227 18.578 1 97.19 87 LEU B C 1
ATOM 2491 O O . LEU B 1 87 ? -7.941 12.43 19.359 1 97.19 87 LEU B O 1
ATOM 2495 N N . GLU B 1 88 ? -6.109 13.164 18.266 1 97 88 GLU B N 1
ATOM 2496 C CA . GLU B 1 88 ? -6.293 14.531 18.734 1 97 88 GLU B CA 1
ATOM 2497 C C . GLU B 1 88 ? -7.566 15.148 18.156 1 97 88 GLU B C 1
ATOM 2499 O O . GLU B 1 88 ? -8.289 15.867 18.859 1 97 88 GLU B O 1
ATOM 2504 N N . ALA B 1 89 ? -7.781 14.914 16.875 1 97.06 89 ALA B N 1
ATOM 2505 C CA . ALA B 1 89 ? -9.016 15.398 16.25 1 97.06 89 ALA B CA 1
ATOM 2506 C C . ALA B 1 89 ? -10.242 14.82 16.953 1 97.06 89 ALA B C 1
ATOM 2508 O O . ALA B 1 89 ? -11.242 15.523 17.141 1 97.06 89 ALA B O 1
ATOM 2509 N N . MET B 1 90 ? -10.203 13.555 17.359 1 97 90 MET B N 1
ATOM 2510 C CA . MET B 1 90 ? -11.297 12.922 18.094 1 97 90 MET B CA 1
ATOM 2511 C C . MET B 1 90 ? -11.539 13.641 19.422 1 97 90 MET B C 1
ATOM 2513 O O . MET B 1 90 ? -12.688 13.945 19.766 1 97 90 MET B O 1
ATOM 2517 N N . ARG B 1 91 ? -10.508 13.922 20.109 1 96.75 91 ARG B N 1
ATOM 2518 C CA . ARG B 1 91 ? -10.633 14.633 21.391 1 96.75 91 ARG B CA 1
ATOM 2519 C C . ARG B 1 91 ? -11.281 15.992 21.188 1 96.75 91 ARG B C 1
ATOM 2521 O O . ARG B 1 91 ? -12.156 16.391 21.969 1 96.75 91 ARG B O 1
ATOM 2528 N N . MET B 1 92 ? -10.844 16.656 20.203 1 95.94 92 MET B N 1
ATOM 2529 C CA . MET B 1 92 ? -11.375 17.984 19.906 1 95.94 92 MET B CA 1
ATOM 2530 C C . MET B 1 92 ? -12.852 17.906 19.547 1 95.94 92 MET B C 1
ATOM 2532 O O . MET B 1 92 ? -13.602 18.859 19.781 1 95.94 92 MET B O 1
ATOM 2536 N N . ALA B 1 93 ? -13.227 16.812 18.984 1 94.25 93 ALA B N 1
ATOM 2537 C CA . ALA B 1 93 ? -14.625 16.609 18.594 1 94.25 93 ALA B CA 1
ATOM 2538 C C . ALA B 1 93 ? -15.445 16.078 19.766 1 94.25 93 ALA B C 1
ATOM 2540 O O . ALA B 1 93 ? -16.625 15.766 19.609 1 94.25 93 ALA B O 1
ATOM 2541 N N . GLY B 1 94 ? -14.836 15.867 20.922 1 94.88 94 GLY B N 1
ATOM 2542 C CA . GLY B 1 94 ? -15.539 15.422 22.125 1 94.88 94 GLY B CA 1
ATOM 2543 C C . GLY B 1 94 ? -15.648 13.914 22.234 1 94.88 94 GLY B C 1
ATOM 2544 O O . GLY B 1 94 ? -16.5 13.398 22.953 1 94.88 94 GLY B O 1
ATOM 2545 N N . LEU B 1 95 ? -14.844 13.211 21.438 1 96 95 LEU B N 1
ATOM 2546 C CA . LEU B 1 95 ? -14.836 11.75 21.469 1 96 95 LEU B CA 1
ATOM 2547 C C . LEU B 1 95 ? -13.633 11.227 22.234 1 96 95 LEU B C 1
ATOM 2549 O O . LEU B 1 95 ? -12.625 11.93 22.391 1 96 95 LEU B O 1
ATOM 2553 N N . GLU B 1 96 ? -13.75 10 22.719 1 96.88 96 GLU B N 1
ATOM 2554 C CA . GLU B 1 96 ? -12.68 9.367 23.469 1 96.88 96 GLU B CA 1
ATOM 2555 C C . GLU B 1 96 ? -11.867 8.422 22.594 1 96.88 96 GLU B C 1
ATOM 2557 O O . GLU B 1 96 ? -12.359 7.375 22.172 1 96.88 96 GLU B O 1
ATOM 2562 N N . PRO B 1 97 ? -10.648 8.742 22.422 1 97.19 97 PRO B N 1
ATOM 2563 C CA . PRO B 1 97 ? -9.82 7.867 21.578 1 97.19 97 PRO B CA 1
ATOM 2564 C C . PRO B 1 97 ? -9.344 6.617 22.312 1 97.19 97 PRO B C 1
ATOM 2566 O O . PRO B 1 97 ? -9.18 6.645 23.547 1 97.19 97 PRO B O 1
ATOM 2569 N N . GLY B 1 98 ? -9.141 5.527 21.516 1 97.06 98 GLY B N 1
ATOM 2570 C CA . GLY B 1 98 ? -8.508 4.324 22.047 1 97.06 98 GLY B CA 1
ATOM 2571 C C . GLY B 1 98 ? -7 4.332 21.906 1 97.06 98 GLY B C 1
ATOM 2572 O O . GLY B 1 98 ? -6.391 5.395 21.75 1 97.06 98 GLY B O 1
ATOM 2573 N N . GLU B 1 99 ? -6.426 3.146 22.094 1 96.62 99 GLU B N 1
ATOM 2574 C CA . GLU B 1 99 ? -4.984 2.975 21.953 1 96.62 99 GLU B CA 1
ATOM 2575 C C . GLU B 1 99 ? -4.621 2.611 20.516 1 96.62 99 GLU B C 1
ATOM 2577 O O . GLU B 1 99 ? -5.441 2.064 19.781 1 96.62 99 GLU B O 1
ATOM 2582 N N . VAL B 1 100 ? -3.438 2.955 20.156 1 97.38 100 VAL B N 1
ATOM 2583 C CA . VAL B 1 100 ? -2.928 2.582 18.828 1 97.38 100 VAL B CA 1
ATOM 2584 C C . VAL B 1 100 ? -2.225 1.229 18.922 1 97.38 100 VAL B C 1
ATOM 2586 O O . VAL B 1 100 ? -1.207 1.092 19.609 1 97.38 100 VAL B O 1
ATOM 2589 N N . THR B 1 101 ? -2.742 0.267 18.234 1 95.62 101 THR B N 1
ATOM 2590 C CA . THR B 1 101 ? -2.297 -1.117 18.344 1 95.62 101 THR B CA 1
ATOM 2591 C C . THR B 1 101 ? -1.849 -1.653 17 1 95.62 101 THR B C 1
ATOM 2593 O O . THR B 1 101 ? -1.776 -0.904 16.016 1 95.62 101 THR B O 1
ATOM 2596 N N . LEU B 1 102 ? -1.545 -2.961 16.984 1 93.75 102 LEU B N 1
ATOM 2597 C CA . LEU B 1 102 ? -1.059 -3.617 15.773 1 93.75 102 LEU B CA 1
ATOM 2598 C C . LEU B 1 102 ? -2.072 -3.494 14.641 1 93.75 102 LEU B C 1
ATOM 2600 O O . LEU B 1 102 ? -1.696 -3.311 13.484 1 93.75 102 LEU B O 1
ATOM 2604 N N . GLY B 1 103 ? -3.346 -3.596 15.016 1 93.94 103 GLY B N 1
ATOM 2605 C CA . GLY B 1 103 ? -4.375 -3.445 14 1 93.94 103 GLY B CA 1
ATOM 2606 C C . GLY B 1 103 ? -4.316 -2.107 13.289 1 93.94 103 GLY B C 1
ATOM 2607 O O . GLY B 1 103 ? -4.492 -2.037 12.07 1 93.94 103 GLY B O 1
ATOM 2608 N N . HIS B 1 104 ? -4.047 -1.049 14.023 1 96.69 104 HIS B N 1
ATOM 2609 C CA . HIS B 1 104 ? -3.887 0.291 13.469 1 96.69 104 HIS B CA 1
ATOM 2610 C C . HIS B 1 104 ? -2.699 0.354 12.516 1 96.69 104 HIS B C 1
ATOM 2612 O O . HIS B 1 104 ? -2.795 0.946 11.438 1 96.69 104 HIS B O 1
ATOM 2618 N N . LEU B 1 105 ? -1.658 -0.311 12.906 1 95.44 105 LEU B N 1
ATOM 2619 C CA . LEU B 1 105 ? -0.458 -0.333 12.078 1 95.44 105 LEU B CA 1
ATOM 2620 C C . LEU B 1 105 ? -0.72 -1.053 10.758 1 95.44 105 LEU B C 1
ATOM 2622 O O . LEU B 1 105 ? -0.363 -0.55 9.688 1 95.44 105 LEU B O 1
ATOM 2626 N N . VAL B 1 106 ? -1.356 -2.158 10.836 1 94.75 106 VAL B N 1
ATOM 2627 C CA . VAL B 1 106 ? -1.631 -2.98 9.664 1 94.75 106 VAL B CA 1
ATOM 2628 C C . VAL B 1 106 ? -2.43 -2.174 8.648 1 94.75 106 VAL B C 1
ATOM 2630 O O . VAL B 1 106 ? -2.068 -2.117 7.469 1 94.75 106 VAL B O 1
ATOM 2633 N N . ILE B 1 107 ? -3.422 -1.484 9.117 1 95.88 107 ILE B N 1
ATOM 2634 C CA . ILE B 1 107 ? -4.281 -0.691 8.242 1 95.88 107 ILE B CA 1
ATOM 2635 C C . ILE B 1 107 ? -3.471 0.443 7.617 1 95.88 107 ILE B C 1
ATOM 2637 O O . ILE B 1 107 ? -3.549 0.676 6.406 1 95.88 107 ILE B O 1
ATOM 2641 N N . SER B 1 108 ? -2.682 1.062 8.367 1 97.06 108 SER B N 1
ATOM 2642 C CA . SER B 1 108 ? -1.905 2.201 7.887 1 97.06 108 SER B CA 1
ATOM 2643 C C . SER B 1 108 ? -0.884 1.776 6.84 1 97.06 108 SER B C 1
ATOM 2645 O O . SER B 1 108 ? -0.613 2.518 5.891 1 97.06 108 SER B O 1
ATOM 2647 N N . LEU B 1 109 ? -0.294 0.593 7.051 1 96.31 109 LEU B N 1
ATOM 2648 C CA . LEU B 1 109 ? 0.722 0.124 6.113 1 96.31 109 LEU B CA 1
ATOM 2649 C C . LEU B 1 109 ? 0.127 -0.087 4.727 1 96.31 109 LEU B C 1
ATOM 2651 O O . LEU B 1 109 ? 0.718 0.321 3.725 1 96.31 109 LEU B O 1
ATOM 2655 N N . VAL B 1 110 ? -1.037 -0.654 4.66 1 97.06 110 VAL B N 1
ATOM 2656 C CA . VAL B 1 110 ? -1.716 -0.874 3.385 1 97.06 110 VAL B CA 1
ATOM 2657 C C . VAL B 1 110 ? -2.105 0.468 2.77 1 97.06 110 VAL B C 1
ATOM 2659 O O . VAL B 1 110 ? -1.82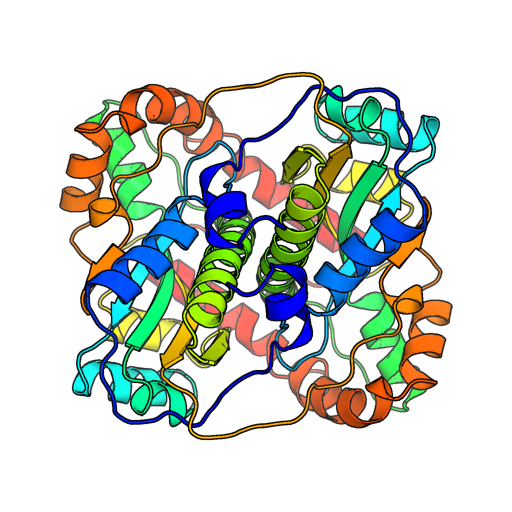6 0.722 1.595 1 97.06 110 VAL B O 1
ATOM 2662 N N . ASP B 1 111 ? -2.672 1.37 3.566 1 98.25 111 ASP B N 1
ATOM 2663 C CA . ASP B 1 111 ? -3.123 2.668 3.072 1 98.25 111 ASP B CA 1
ATOM 2664 C C . ASP B 1 111 ? -1.946 3.506 2.574 1 98.25 111 ASP B C 1
ATOM 2666 O O . ASP B 1 111 ? -2.064 4.215 1.574 1 98.25 111 ASP B O 1
ATOM 2670 N N . ILE B 1 112 ? -0.861 3.428 3.281 1 98.19 112 ILE B N 1
ATOM 2671 C CA . ILE B 1 112 ? 0.339 4.156 2.887 1 98.19 112 ILE B CA 1
ATOM 2672 C C . ILE B 1 112 ? 0.882 3.586 1.578 1 98.19 112 ILE B C 1
ATOM 2674 O O . ILE B 1 112 ? 1.342 4.332 0.711 1 98.19 112 ILE B O 1
ATOM 2678 N N . GLY B 1 113 ? 0.851 2.248 1.455 1 98.25 113 GLY B N 1
ATOM 2679 C CA . GLY B 1 113 ? 1.207 1.662 0.173 1 98.25 113 GLY B CA 1
ATOM 2680 C C . GLY B 1 113 ? 0.382 2.201 -0.98 1 98.25 113 GLY B C 1
ATOM 2681 O O . GLY B 1 113 ? 0.93 2.59 -2.014 1 98.25 113 GLY B O 1
ATOM 2682 N N . ILE B 1 114 ? -0.872 2.279 -0.78 1 98.81 114 ILE B N 1
ATOM 2683 C CA . ILE B 1 114 ? -1.784 2.764 -1.81 1 98.81 114 ILE B CA 1
ATOM 2684 C C . ILE B 1 114 ? -1.498 4.234 -2.104 1 98.81 114 ILE B C 1
ATOM 2686 O O . ILE B 1 114 ? -1.312 4.617 -3.26 1 98.81 114 ILE B O 1
ATOM 2690 N N . ALA B 1 115 ? -1.401 5.066 -1.073 1 98.88 115 ALA B N 1
ATOM 2691 C CA . ALA B 1 115 ? -1.198 6.504 -1.228 1 98.88 115 ALA B CA 1
ATOM 2692 C C . ALA B 1 115 ? 0.134 6.801 -1.91 1 98.88 115 ALA B C 1
ATOM 2694 O O . ALA B 1 115 ? 0.206 7.645 -2.805 1 98.88 115 ALA B O 1
ATOM 2695 N N . SER B 1 116 ? 1.152 6.105 -1.496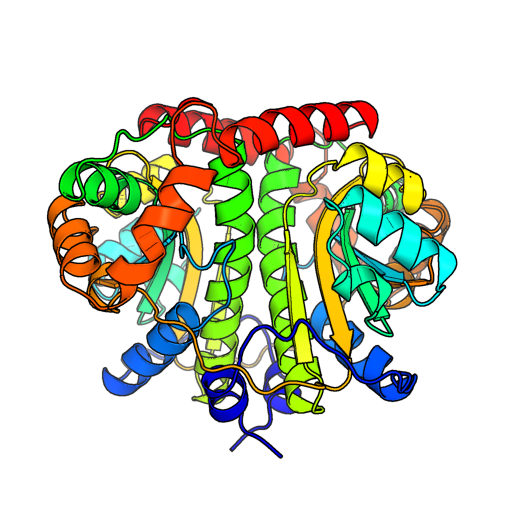 1 98.75 116 SER B N 1
ATOM 2696 C CA . SER B 1 116 ? 2.469 6.34 -2.078 1 98.75 116 SER B CA 1
ATOM 2697 C C . SER B 1 116 ? 2.518 5.887 -3.533 1 98.75 116 SER B C 1
ATOM 2699 O O . SER B 1 116 ? 3.217 6.484 -4.352 1 98.75 116 SER B O 1
ATOM 2701 N N . ALA B 1 117 ? 1.763 4.852 -3.871 1 98.88 117 ALA B N 1
ATOM 2702 C CA . ALA B 1 117 ? 1.684 4.391 -5.254 1 98.88 117 ALA B CA 1
ATOM 2703 C C . ALA B 1 117 ? 1.037 5.441 -6.148 1 98.88 117 ALA B C 1
ATOM 2705 O O . ALA B 1 117 ? 1.49 5.676 -7.273 1 98.88 117 ALA B O 1
ATOM 2706 N N . TRP B 1 118 ? 0.006 6.078 -5.652 1 98.88 118 TRP B N 1
ATOM 2707 C CA . TRP B 1 118 ? -0.653 7.121 -6.43 1 98.88 118 TRP B CA 1
ATOM 2708 C C . TRP B 1 118 ? 0.265 8.32 -6.621 1 98.88 118 TRP B C 1
ATOM 2710 O O . TRP B 1 118 ? 0.315 8.906 -7.707 1 98.88 118 TRP B O 1
ATOM 2720 N N . ALA B 1 119 ? 0.993 8.648 -5.602 1 98.94 119 ALA B N 1
ATOM 2721 C CA . ALA B 1 119 ? 1.999 9.695 -5.723 1 98.94 119 ALA B CA 1
ATOM 2722 C C . ALA B 1 119 ? 3.045 9.344 -6.773 1 98.94 119 ALA B C 1
ATOM 2724 O O . ALA B 1 119 ? 3.432 10.188 -7.586 1 98.94 119 ALA B O 1
ATOM 2725 N N . THR B 1 120 ? 3.49 8.117 -6.766 1 98.88 120 THR B N 1
ATOM 2726 C CA . THR B 1 120 ? 4.504 7.641 -7.703 1 98.88 120 THR B CA 1
ATOM 2727 C C . THR B 1 120 ? 4.008 7.754 -9.141 1 98.88 120 THR B C 1
ATOM 2729 O O . THR B 1 120 ? 4.711 8.289 -10 1 98.88 120 THR B O 1
ATOM 2732 N N . ILE B 1 121 ? 2.811 7.289 -9.359 1 98.81 121 ILE B N 1
ATOM 2733 C CA . ILE B 1 121 ? 2.24 7.297 -10.703 1 98.81 121 ILE B CA 1
ATOM 2734 C C . ILE B 1 121 ? 2.102 8.734 -11.195 1 98.81 121 ILE B C 1
ATOM 2736 O O . ILE B 1 121 ? 2.441 9.039 -12.336 1 98.81 121 ILE B O 1
ATOM 2740 N N . ARG B 1 122 ? 1.631 9.641 -10.336 1 98.88 122 ARG B N 1
ATOM 2741 C CA . ARG B 1 122 ? 1.468 11.039 -10.719 1 98.88 122 ARG B CA 1
ATOM 2742 C C . ARG B 1 122 ? 2.818 11.695 -10.977 1 98.88 122 ARG B C 1
ATOM 2744 O O . ARG B 1 122 ? 2.975 12.445 -11.938 1 98.88 122 ARG B O 1
ATOM 2751 N N . ALA B 1 123 ? 3.818 11.422 -10.148 1 98.88 123 ALA B N 1
ATOM 2752 C CA . ALA B 1 123 ? 5.168 11.945 -10.344 1 98.88 123 ALA B CA 1
ATOM 2753 C C . ALA B 1 123 ? 5.734 11.508 -11.695 1 98.88 123 ALA B C 1
ATOM 2755 O O . ALA B 1 123 ? 6.285 12.328 -12.43 1 98.88 123 ALA B O 1
ATOM 2756 N N . GLU B 1 124 ? 5.559 10.273 -11.977 1 98.69 124 GLU B N 1
ATOM 2757 C CA . GLU B 1 124 ? 6.113 9.742 -13.219 1 98.69 124 GLU B CA 1
ATOM 2758 C C . GLU B 1 124 ? 5.352 10.273 -14.43 1 98.69 124 GLU B C 1
ATOM 2760 O O . GLU B 1 124 ? 5.941 10.492 -15.492 1 98.69 124 GLU B O 1
ATOM 2765 N N . GLU B 1 125 ? 4.039 10.438 -14.266 1 98.56 125 GLU B N 1
ATOM 2766 C CA . GLU B 1 125 ? 3.273 11.086 -15.328 1 98.56 125 GLU B CA 1
ATOM 2767 C C . GLU B 1 125 ? 3.826 12.477 -15.633 1 98.56 125 GLU B C 1
ATOM 2769 O O . GLU B 1 125 ? 3.826 12.906 -16.781 1 98.56 125 GLU B O 1
ATOM 2774 N N . LEU B 1 126 ? 4.293 13.188 -14.656 1 98.44 126 LEU B N 1
ATOM 2775 C CA . LEU B 1 126 ? 4.801 14.547 -14.781 1 98.44 126 LEU B CA 1
ATOM 2776 C C . LEU B 1 126 ? 6.238 14.547 -15.281 1 98.44 126 LEU B C 1
ATOM 2778 O O . LEU B 1 126 ? 6.832 15.617 -15.484 1 98.44 126 LEU B O 1
ATOM 2782 N N . GLY B 1 127 ? 6.836 13.383 -15.414 1 97.88 127 GLY B N 1
ATOM 2783 C CA . GLY B 1 127 ? 8.156 13.281 -16 1 97.88 127 GLY B CA 1
ATOM 2784 C C . GLY B 1 127 ? 9.258 13.078 -14.977 1 97.88 127 GLY B C 1
ATOM 2785 O O . GLY B 1 127 ? 10.445 13.094 -15.32 1 97.88 127 GLY B O 1
ATOM 2786 N N . TYR B 1 128 ? 8.93 12.859 -13.711 1 98.69 128 TYR B N 1
ATOM 2787 C CA . TYR B 1 128 ? 9.922 12.617 -12.672 1 98.69 128 TYR B CA 1
ATOM 2788 C C . TYR B 1 128 ? 10.219 11.125 -12.531 1 98.69 128 TYR B C 1
ATOM 2790 O O . TYR B 1 128 ? 9.43 10.289 -12.977 1 98.69 128 TYR B O 1
ATOM 2798 N N . GLY B 1 129 ? 11.422 10.805 -12 1 98.5 129 GLY B N 1
ATOM 2799 C CA . GLY B 1 129 ? 11.758 9.477 -11.531 1 98.5 129 GLY B CA 1
ATOM 2800 C C . GLY B 1 129 ? 11.602 9.312 -10.031 1 98.5 129 GLY B C 1
ATOM 2801 O O . GLY B 1 129 ? 11.578 10.305 -9.297 1 98.5 129 GLY B O 1
ATOM 2802 N N . THR B 1 130 ? 11.461 8.094 -9.625 1 98.62 130 THR B N 1
ATOM 2803 C CA . THR B 1 130 ? 11.242 7.828 -8.211 1 98.62 130 THR B CA 1
ATOM 2804 C C . THR B 1 130 ? 11.945 6.539 -7.785 1 98.62 130 THR B C 1
ATOM 2806 O O . THR B 1 130 ? 12.258 5.691 -8.625 1 98.62 130 THR B O 1
ATOM 2809 N N . VAL B 1 131 ? 12.227 6.441 -6.504 1 98.06 131 VAL B N 1
ATOM 2810 C CA . VAL B 1 131 ? 12.609 5.172 -5.898 1 98.06 131 VAL B CA 1
ATOM 2811 C C . VAL B 1 131 ? 12.094 5.105 -4.461 1 98.06 131 VAL B C 1
ATOM 2813 O O . VAL B 1 131 ? 12.133 6.102 -3.734 1 98.06 131 VAL B O 1
ATOM 2816 N N . TYR B 1 132 ? 11.539 3.904 -4.156 1 97.31 132 TYR B N 1
ATOM 2817 C CA . TYR B 1 132 ? 11.078 3.641 -2.795 1 97.31 132 TYR B CA 1
ATOM 2818 C C . TYR B 1 132 ? 12.25 3.307 -1.881 1 97.31 132 TYR B C 1
ATOM 2820 O O . TYR B 1 132 ? 13.18 2.596 -2.281 1 97.31 132 TYR B O 1
ATOM 2828 N N . ILE B 1 133 ? 12.141 3.861 -0.747 1 94.31 133 ILE B N 1
ATOM 2829 C CA . ILE B 1 133 ? 13.047 3.498 0.339 1 94.31 133 ILE B CA 1
ATOM 2830 C C . ILE B 1 133 ? 12.25 2.916 1.504 1 94.31 133 ILE B C 1
ATOM 2832 O O . ILE B 1 133 ? 11.461 3.621 2.135 1 94.31 133 ILE B O 1
ATOM 2836 N N . ALA B 1 134 ? 12.266 1.578 1.557 1 73.31 134 ALA B N 1
ATOM 2837 C CA . ALA B 1 134 ? 11.438 0.956 2.584 1 73.31 134 ALA B CA 1
ATOM 2838 C C . ALA B 1 134 ? 12.258 0.626 3.828 1 73.31 134 ALA B C 1
ATOM 2840 O O . ALA B 1 134 ? 13.492 0.607 3.777 1 73.31 134 ALA B O 1
ATOM 2841 N N . LEU B 1 135 ? 11.453 0.349 4.984 1 61.59 135 LEU B N 1
ATOM 2842 C CA . LEU B 1 135 ? 11.812 -0.192 6.293 1 61.59 135 LEU B CA 1
ATOM 2843 C C . LEU B 1 135 ? 13.258 0.147 6.641 1 61.59 135 LEU B C 1
ATOM 2845 O O . LEU B 1 135 ? 14.188 -0.499 6.152 1 61.59 135 LEU B O 1
ATOM 2849 N N . TYR B 1 136 ? 13.32 1.332 7.207 1 61.5 136 TYR B N 1
ATOM 2850 C CA . TYR B 1 136 ? 14.547 2.053 7.535 1 61.5 136 TYR B CA 1
ATOM 2851 C C . TYR B 1 136 ? 15.492 1.172 8.336 1 61.5 136 TYR B C 1
ATOM 2853 O O . TYR B 1 136 ? 15.062 0.373 9.172 1 61.5 136 TYR B O 1
ATOM 2861 N N . SER B 1 137 ? 16.531 0.857 7.805 1 62.72 137 SER B N 1
ATOM 2862 C CA . SER B 1 137 ? 17.594 0.345 8.656 1 62.72 137 SER B CA 1
ATOM 2863 C C . SER B 1 137 ? 17.453 0.845 10.094 1 62.72 137 SER B C 1
ATOM 2865 O O . SER B 1 137 ? 17.719 0.112 11.047 1 62.72 137 SER B O 1
ATOM 2867 N N . SER B 1 138 ? 16.875 1.986 10.188 1 83.94 138 SER B N 1
ATOM 2868 C CA . SER B 1 138 ? 16.656 2.475 11.547 1 83.94 138 SER B CA 1
ATOM 2869 C C . SER B 1 138 ? 15.406 3.35 11.625 1 83.94 138 SER B C 1
ATOM 2871 O O . SER B 1 138 ? 15.484 4.562 11.422 1 83.94 138 SER B O 1
ATOM 2873 N N . CYS B 1 139 ? 14.32 2.754 11.906 1 91.12 139 CYS B N 1
ATOM 2874 C CA . CYS B 1 139 ? 13.047 3.441 12.109 1 91.12 139 CYS B CA 1
ATOM 2875 C C . CYS B 1 139 ? 13.188 4.535 13.164 1 91.12 139 CYS B C 1
ATOM 2877 O O . CYS B 1 139 ? 12.672 5.641 12.984 1 91.12 139 CYS B O 1
ATOM 2879 N N . ARG B 1 140 ? 13.961 4.285 14.148 1 91.25 140 ARG B N 1
ATOM 2880 C CA . ARG B 1 140 ? 14.141 5.227 15.25 1 91.25 140 ARG B CA 1
ATOM 2881 C C . ARG B 1 140 ? 14.883 6.473 14.781 1 91.25 140 ARG B C 1
ATOM 2883 O O . ARG B 1 140 ? 14.508 7.594 15.133 1 91.25 140 ARG B O 1
ATOM 2890 N N . ARG B 1 141 ? 15.898 6.281 14.055 1 92.56 141 ARG B N 1
ATOM 2891 C CA . ARG B 1 141 ? 16.703 7.41 13.578 1 92.56 141 ARG B CA 1
ATOM 2892 C C . ARG B 1 141 ? 15.891 8.289 12.625 1 92.56 141 ARG B C 1
ATOM 2894 O O . ARG B 1 141 ? 15.977 9.516 12.688 1 92.56 141 ARG B O 1
ATOM 2901 N N . VAL B 1 142 ? 15.102 7.641 11.773 1 94.5 142 VAL B N 1
ATOM 2902 C CA . VAL B 1 142 ? 14.258 8.398 10.852 1 94.5 142 VAL B CA 1
ATOM 2903 C C . VAL B 1 142 ? 13.266 9.242 11.648 1 94.5 142 VAL B C 1
ATOM 2905 O O . VAL B 1 142 ? 13.07 10.422 11.344 1 94.5 142 VAL B O 1
ATOM 2908 N N . ALA B 1 143 ? 12.656 8.625 12.617 1 94.44 143 ALA B N 1
ATOM 2909 C CA . ALA B 1 143 ? 11.703 9.344 13.453 1 94.44 143 ALA B CA 1
ATOM 2910 C C . ALA B 1 143 ? 12.359 10.539 14.141 1 94.44 143 ALA B C 1
ATOM 2912 O O . ALA B 1 143 ? 11.758 11.609 14.25 1 94.44 143 ALA B O 1
ATOM 2913 N N . GLU B 1 144 ? 13.57 10.352 14.562 1 93.75 144 GLU B N 1
ATOM 2914 C CA . GLU B 1 144 ? 14.312 11.422 15.227 1 93.75 144 GLU B CA 1
ATOM 2915 C C . GLU B 1 144 ? 14.648 12.547 14.258 1 93.75 144 GLU B C 1
ATOM 2917 O O . GLU B 1 144 ? 14.453 13.727 14.578 1 93.75 144 GLU B O 1
ATOM 2922 N N . VAL B 1 145 ? 15.148 12.18 13.109 1 94.44 145 VAL B N 1
ATOM 2923 C CA . VAL B 1 145 ? 15.547 13.164 12.109 1 94.44 145 VAL B CA 1
ATOM 2924 C C . VAL B 1 145 ? 14.344 14.023 11.727 1 94.44 145 VAL B C 1
ATOM 2926 O O . VAL B 1 145 ? 14.477 15.234 11.539 1 94.44 145 VAL B O 1
ATOM 2929 N N . LEU B 1 146 ? 13.141 13.422 11.68 1 94.88 146 LEU B N 1
ATOM 2930 C CA . LEU B 1 146 ? 11.945 14.117 11.211 1 94.88 146 LEU B CA 1
ATOM 2931 C C . LEU B 1 146 ? 11.164 14.703 12.383 1 94.88 146 LEU B C 1
ATOM 2933 O O . LEU B 1 146 ? 10.109 15.32 12.18 1 94.88 146 LEU B O 1
ATOM 2937 N N . SER B 1 147 ? 11.609 14.484 13.547 1 93.81 147 SER B N 1
ATOM 2938 C CA . SER B 1 147 ? 10.938 14.961 14.758 1 93.81 147 SER B CA 1
ATOM 2939 C C . SER B 1 147 ? 9.477 14.516 14.789 1 93.81 147 SER B C 1
ATOM 2941 O O . SER B 1 147 ? 8.578 15.336 15 1 93.81 147 SER B O 1
ATOM 2943 N N . LEU B 1 148 ? 9.281 13.25 14.602 1 94.19 148 LEU B N 1
ATOM 2944 C CA . LEU B 1 148 ? 7.922 12.742 14.508 1 94.19 148 LEU B CA 1
ATOM 2945 C C . LEU B 1 148 ? 7.238 12.758 15.875 1 94.19 148 LEU B C 1
ATOM 2947 O O . LEU B 1 148 ? 7.855 12.414 16.891 1 94.19 148 LEU B O 1
ATOM 2951 N N . PRO B 1 149 ? 6.004 13.203 15.93 1 93.69 149 PRO B N 1
ATOM 2952 C CA . PRO B 1 149 ? 5.262 13.234 17.188 1 93.69 149 PRO B CA 1
ATOM 2953 C C . PRO B 1 149 ? 4.82 11.844 17.641 1 93.69 149 PRO B C 1
ATOM 2955 O O . PRO B 1 149 ? 4.949 10.875 16.891 1 93.69 149 PRO B O 1
ATOM 2958 N N . PRO B 1 150 ? 4.289 11.75 18.906 1 94.81 150 PRO B N 1
ATOM 2959 C CA . PRO B 1 150 ? 3.793 10.469 19.406 1 94.81 150 PRO B CA 1
ATOM 2960 C C . PRO B 1 150 ? 2.711 9.867 18.516 1 94.81 150 PRO B C 1
ATOM 2962 O O . PRO B 1 150 ? 1.96 10.602 17.875 1 94.81 150 PRO B O 1
ATOM 2965 N N . ARG B 1 151 ? 2.658 8.555 18.469 1 96.62 151 ARG B N 1
ATOM 2966 C CA . ARG B 1 151 ? 1.658 7.762 17.766 1 96.62 151 ARG B CA 1
ATOM 2967 C C . ARG B 1 151 ? 1.828 7.895 16.25 1 96.62 151 ARG B C 1
ATOM 2969 O O . ARG B 1 151 ? 0.853 7.824 15.508 1 96.62 151 ARG B O 1
ATOM 2976 N N . THR B 1 152 ? 3.016 8.164 15.898 1 95.75 152 THR B N 1
ATOM 2977 C CA . THR B 1 152 ? 3.416 8.102 14.492 1 95.75 152 THR B CA 1
ATOM 2978 C C . THR B 1 152 ? 4.477 7.027 14.281 1 95.75 152 THR B C 1
ATOM 2980 O O . THR B 1 152 ? 5.066 6.531 15.242 1 95.75 152 THR B O 1
ATOM 2983 N N . LEU B 1 153 ? 4.633 6.594 13.062 1 95.56 153 LEU B N 1
ATOM 2984 C CA . LEU B 1 153 ? 5.652 5.621 12.695 1 95.56 153 LEU B CA 1
ATOM 2985 C C . LEU B 1 153 ? 6.074 5.801 11.234 1 95.56 153 LEU B C 1
ATOM 2987 O O . LEU B 1 153 ? 5.246 5.699 10.328 1 95.56 153 LEU B O 1
ATOM 2991 N N . PRO B 1 154 ? 7.375 6.129 11.016 1 95.25 154 PRO B N 1
ATOM 2992 C CA . PRO B 1 154 ? 7.801 6.188 9.609 1 95.25 154 PRO B CA 1
ATOM 2993 C C . PRO B 1 154 ? 7.703 4.836 8.906 1 95.25 154 PRO B C 1
ATOM 2995 O O . PRO B 1 154 ? 8.078 3.811 9.477 1 95.25 154 PRO B O 1
ATOM 2998 N N . VAL B 1 155 ? 7.207 4.82 7.703 1 95.56 155 VAL B N 1
ATOM 2999 C CA . VAL B 1 155 ? 6.875 3.557 7.059 1 95.56 155 VAL B CA 1
ATOM 3000 C C . VAL B 1 155 ? 7.707 3.391 5.789 1 95.56 155 VAL B C 1
ATOM 3002 O O . VAL B 1 155 ? 8.445 2.412 5.645 1 95.56 155 VAL B O 1
ATOM 3005 N N . VAL B 1 156 ? 7.566 4.32 4.875 1 96.06 156 VAL B N 1
ATOM 3006 C CA . VAL B 1 156 ? 8.258 4.223 3.59 1 96.06 156 VAL B CA 1
ATOM 3007 C C . VAL B 1 156 ? 8.602 5.621 3.082 1 96.06 156 VAL B C 1
ATOM 3009 O O . VAL B 1 156 ? 7.898 6.59 3.381 1 96.06 156 VAL B O 1
ATOM 3012 N N . GLY B 1 157 ? 9.695 5.715 2.406 1 96.19 157 GLY B N 1
ATOM 3013 C CA . GLY B 1 157 ? 10.117 6.941 1.747 1 96.19 157 GLY B CA 1
ATOM 3014 C C . GLY B 1 157 ? 10.07 6.852 0.234 1 96.19 157 GLY B C 1
ATOM 3015 O O . GLY B 1 157 ? 10.062 5.754 -0.33 1 96.19 157 GLY B O 1
ATOM 3016 N N . LEU B 1 158 ? 9.977 7.977 -0.361 1 97.94 158 LEU B N 1
ATOM 3017 C CA . LEU B 1 158 ? 9.969 8.109 -1.813 1 97.94 158 LEU B CA 1
ATOM 3018 C C . LEU B 1 158 ? 10.867 9.266 -2.256 1 97.94 158 LEU B C 1
ATOM 3020 O O . LEU B 1 158 ? 10.539 10.43 -2.027 1 97.94 158 LEU B O 1
ATOM 3024 N N . ALA B 1 159 ? 11.992 8.922 -2.867 1 98.25 159 ALA B N 1
ATOM 3025 C CA . ALA B 1 159 ? 12.828 9.945 -3.479 1 98.25 159 ALA B CA 1
ATOM 3026 C C . ALA B 1 159 ? 12.305 10.328 -4.859 1 98.25 159 ALA B C 1
ATOM 3028 O O . ALA B 1 159 ? 11.906 9.461 -5.641 1 98.25 159 ALA B O 1
ATOM 3029 N N . ILE B 1 160 ? 12.242 11.594 -5.137 1 98.75 160 ILE B N 1
ATOM 3030 C CA . ILE B 1 160 ? 11.695 12.086 -6.398 1 98.75 160 ILE B CA 1
ATOM 3031 C C . ILE B 1 160 ? 12.633 13.125 -7.004 1 98.75 160 ILE B C 1
ATOM 3033 O O . ILE B 1 160 ? 13.133 14.008 -6.301 1 98.75 160 ILE B O 1
ATOM 3037 N N . GLY B 1 161 ? 12.82 13.055 -8.32 1 98.75 161 GLY B N 1
ATOM 3038 C CA . GLY B 1 161 ? 13.586 14.023 -9.086 1 98.75 161 GLY B CA 1
ATOM 3039 C C . GLY B 1 161 ? 13.625 13.719 -10.57 1 98.75 161 GLY B C 1
ATOM 3040 O O . GLY B 1 161 ? 13.164 12.656 -11 1 98.75 161 GLY B O 1
ATOM 3041 N N . LYS B 1 162 ? 14.117 14.68 -11.289 1 98.75 162 LYS B N 1
ATOM 3042 C CA . LYS B 1 162 ? 14.336 14.383 -12.703 1 98.75 162 LYS B CA 1
ATOM 3043 C C . LYS B 1 162 ? 15.414 13.312 -12.883 1 98.75 162 LYS B C 1
ATOM 3045 O O . LYS B 1 162 ? 16.5 13.414 -12.297 1 98.75 162 LYS B O 1
ATOM 3050 N N . PRO B 1 163 ? 15.07 12.32 -13.703 1 98.5 163 PRO B N 1
ATOM 3051 C CA . PRO B 1 163 ? 16.031 11.219 -13.844 1 98.5 163 PRO B CA 1
ATOM 3052 C C . PRO B 1 163 ? 17.344 11.664 -14.5 1 98.5 163 PRO B C 1
ATOM 3054 O O . PRO B 1 163 ? 17.328 12.438 -15.453 1 98.5 163 PRO B O 1
ATOM 3057 N N . ALA B 1 164 ? 18.484 11.172 -13.977 1 98.5 164 ALA B N 1
ATOM 3058 C CA . ALA B 1 164 ? 19.797 11.344 -14.586 1 98.5 164 ALA B CA 1
ATOM 3059 C C . ALA B 1 164 ? 20.391 10 -15.016 1 98.5 164 ALA B C 1
ATOM 3061 O O . ALA B 1 164 ? 21.609 9.812 -14.984 1 98.5 164 ALA B O 1
ATOM 3062 N N . GLU B 1 165 ? 19.562 8.977 -15.141 1 98 165 GLU B N 1
ATOM 3063 C CA . GLU B 1 165 ? 19.875 7.637 -15.625 1 98 165 GLU B CA 1
ATOM 3064 C C . GLU B 1 165 ? 18.703 7.023 -16.375 1 98 165 GLU B C 1
ATOM 3066 O O . GLU B 1 165 ? 17.609 7.594 -16.391 1 98 165 GLU B O 1
ATOM 3071 N N . GLN B 1 166 ? 18.969 5.965 -17.078 1 96.88 166 GLN B N 1
ATOM 3072 C CA . GLN B 1 166 ? 17.938 5.211 -17.781 1 96.88 166 GLN B CA 1
ATOM 3073 C C . GLN B 1 166 ? 18.125 3.711 -17.594 1 96.88 166 GLN B C 1
ATOM 3075 O O . GLN B 1 166 ? 18.484 3.008 -18.547 1 96.88 166 GLN B O 1
ATOM 3080 N N . PRO B 1 167 ? 17.844 3.277 -16.422 1 96.75 167 PRO B N 1
ATOM 3081 C CA . PRO B 1 167 ? 18.016 1.839 -16.219 1 96.75 167 PRO B CA 1
ATOM 3082 C C . PRO B 1 167 ? 16.984 1.004 -16.953 1 96.75 167 PRO B C 1
ATOM 3084 O O . PRO B 1 167 ? 15.938 1.521 -17.344 1 96.75 167 PRO B O 1
ATOM 3087 N N . ALA B 1 168 ? 17.359 -0.272 -17.156 1 93.44 168 ALA B N 1
ATOM 3088 C CA . ALA B 1 168 ? 16.406 -1.209 -17.734 1 93.44 168 ALA B CA 1
ATOM 3089 C C . ALA B 1 168 ? 15.359 -1.639 -16.703 1 93.44 168 ALA B C 1
ATOM 3091 O O . ALA B 1 168 ? 15.609 -1.589 -15.5 1 93.44 168 ALA B O 1
ATOM 3092 N N . THR B 1 169 ? 14.219 -2.068 -17.234 1 91.94 169 THR B N 1
ATOM 3093 C CA . THR B 1 169 ? 13.219 -2.648 -16.344 1 91.94 169 THR B CA 1
ATOM 3094 C C . THR B 1 169 ? 13.727 -3.957 -15.75 1 91.94 169 THR B C 1
ATOM 3096 O O . THR B 1 169 ? 14.508 -4.672 -16.375 1 91.94 169 THR B O 1
ATOM 3099 N N . ARG B 1 170 ? 13.352 -4.203 -14.547 1 89.5 170 ARG B N 1
ATOM 3100 C CA . ARG B 1 170 ? 13.766 -5.418 -13.852 1 89.5 170 ARG B CA 1
ATOM 3101 C C . ARG B 1 170 ? 12.781 -6.555 -14.102 1 89.5 170 ARG B C 1
ATOM 3103 O O . ARG B 1 170 ? 11.586 -6.312 -14.281 1 89.5 170 ARG B O 1
ATOM 3110 N N . PRO B 1 171 ? 13.32 -7.723 -14.078 1 92.12 171 PRO B N 1
ATOM 3111 C CA . PRO B 1 171 ? 12.406 -8.852 -14.25 1 92.12 171 PRO B CA 1
ATOM 3112 C C . PRO B 1 171 ? 11.375 -8.969 -13.133 1 92.12 171 PRO B C 1
ATOM 3114 O O . PRO B 1 171 ? 11.641 -8.539 -12 1 92.12 171 PRO B O 1
ATOM 3117 N N . ARG B 1 172 ? 10.219 -9.508 -13.516 1 95.75 172 ARG B N 1
ATOM 3118 C CA . ARG B 1 172 ? 9.148 -9.781 -12.57 1 95.75 172 ARG B CA 1
ATOM 3119 C C . ARG B 1 172 ? 8.859 -11.273 -12.484 1 95.75 172 ARG B C 1
ATOM 3121 O O . ARG B 1 172 ? 9.242 -12.039 -13.367 1 95.75 172 ARG B O 1
ATOM 3128 N N . GLN B 1 173 ? 8.227 -11.656 -11.336 1 96.69 173 GLN B N 1
ATOM 3129 C CA . GLN B 1 173 ? 7.711 -13.016 -11.281 1 96.69 173 GLN B CA 1
ATOM 3130 C C . GLN B 1 173 ? 6.758 -13.289 -12.445 1 96.69 173 GLN B C 1
ATOM 3132 O O . GLN B 1 173 ? 6.004 -12.406 -12.859 1 96.69 173 GLN B O 1
ATOM 3137 N N . PRO B 1 174 ? 6.875 -14.57 -13.008 1 96.19 174 PRO B N 1
ATOM 3138 C CA . PRO B 1 174 ? 5.844 -14.898 -14 1 96.19 174 PRO B CA 1
ATOM 3139 C C . PRO B 1 174 ? 4.426 -14.68 -13.469 1 96.19 174 PRO B C 1
ATOM 3141 O O . PRO B 1 174 ? 4.148 -14.961 -12.297 1 96.19 174 PRO B O 1
ATOM 3144 N N . LEU B 1 175 ? 3.586 -14.18 -14.328 1 96.19 175 LEU B N 1
ATOM 3145 C CA . LEU B 1 175 ? 2.221 -13.875 -13.914 1 96.19 175 LEU B CA 1
ATOM 3146 C C . LEU B 1 175 ? 1.542 -15.109 -13.336 1 96.19 175 LEU B C 1
ATOM 3148 O O . LEU B 1 175 ? 0.774 -15.008 -12.375 1 96.19 175 LEU B O 1
ATOM 3152 N N . GLU B 1 176 ? 1.879 -16.281 -13.836 1 94.25 176 GLU B N 1
ATOM 3153 C CA . GLU B 1 176 ? 1.261 -17.516 -1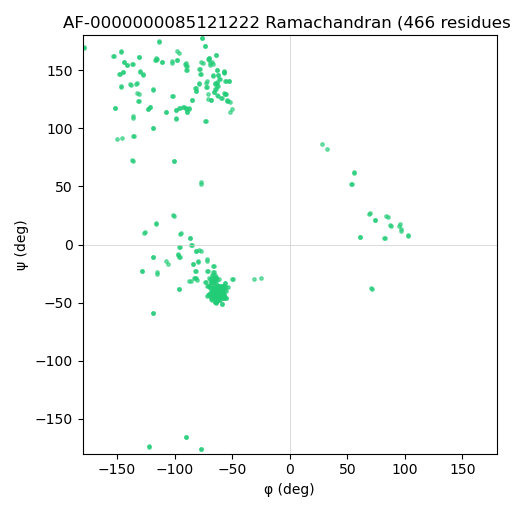3.398 1 94.25 176 GLU B CA 1
ATOM 3154 C C . GLU B 1 176 ? 1.717 -17.891 -11.984 1 94.25 176 GLU B C 1
ATOM 3156 O O . GLU B 1 176 ? 1.052 -18.672 -11.305 1 94.25 176 GLU B O 1
ATOM 3161 N N . ALA B 1 177 ? 2.863 -17.375 -11.586 1 94.75 177 ALA B N 1
ATOM 3162 C CA . ALA B 1 177 ? 3.33 -17.594 -10.219 1 94.75 177 ALA B CA 1
ATOM 3163 C C . ALA B 1 177 ? 2.674 -16.609 -9.25 1 94.75 177 ALA B C 1
ATOM 3165 O O . ALA B 1 177 ? 2.541 -16.906 -8.062 1 94.75 177 ALA B O 1
ATOM 3166 N N . LEU B 1 178 ? 2.227 -15.523 -9.828 1 95.69 178 LEU B N 1
ATOM 3167 C CA . LEU B 1 178 ? 1.73 -14.422 -9.008 1 95.69 178 LEU B CA 1
ATOM 3168 C C . LEU B 1 178 ? 0.213 -14.492 -8.867 1 95.69 178 LEU B C 1
ATOM 3170 O O . LEU B 1 178 ? -0.328 -14.203 -7.801 1 95.69 178 LEU B O 1
ATOM 3174 N N . ALA B 1 179 ? -0.457 -14.859 -9.898 1 96.06 179 ALA B N 1
ATOM 3175 C CA . ALA B 1 179 ? -1.917 -14.812 -9.922 1 96.06 179 ALA B CA 1
ATOM 3176 C C . ALA B 1 179 ? -2.51 -16.203 -10.133 1 96.06 179 ALA B C 1
ATOM 3178 O O . ALA B 1 179 ? -2.096 -16.938 -11.039 1 96.06 179 ALA B O 1
ATOM 3179 N N . TRP B 1 180 ? -3.504 -16.469 -9.289 1 93.38 180 TRP B N 1
ATOM 3180 C CA . TRP B 1 180 ? -4.148 -17.766 -9.336 1 93.38 180 TRP B CA 1
ATOM 3181 C C . TRP B 1 180 ? -5.664 -17.625 -9.398 1 93.38 180 TRP B C 1
ATOM 3183 O O . TRP B 1 180 ? -6.238 -16.766 -8.734 1 93.38 180 TRP B O 1
ATOM 3193 N N . MET B 1 181 ? -6.293 -18.625 -10.07 1 92.62 181 MET B N 1
ATOM 3194 C CA . MET B 1 181 ? -7.734 -18.531 -10.297 1 92.62 181 MET B CA 1
ATOM 3195 C C . MET B 1 181 ? -8.5 -19.297 -9.227 1 92.62 181 MET B C 1
ATOM 3197 O O . MET B 1 181 ? -8.312 -20.5 -9.07 1 92.62 181 MET B O 1
ATOM 3201 N N . ASP B 1 182 ? -9.297 -18.625 -8.469 1 91 182 ASP B N 1
ATOM 3202 C CA . ASP B 1 182 ? -10.336 -19.062 -7.535 1 91 182 ASP B CA 1
ATOM 3203 C C . ASP B 1 182 ? -9.727 -19.703 -6.297 1 91 182 ASP B C 1
ATOM 3205 O O . ASP B 1 182 ? -10.234 -19.547 -5.188 1 91 182 ASP B O 1
ATOM 3209 N N . THR B 1 183 ? -8.664 -20.453 -6.484 1 81.88 183 THR B N 1
ATOM 3210 C CA . THR B 1 183 ? -8.008 -21.031 -5.32 1 81.88 183 THR B CA 1
ATOM 3211 C C . THR B 1 183 ? -6.488 -20.891 -5.426 1 81.88 183 THR B C 1
ATOM 3213 O O . THR B 1 183 ? -5.957 -20.625 -6.504 1 81.88 183 THR B O 1
ATOM 3216 N N . ALA B 1 184 ? -5.891 -20.906 -4.25 1 81.25 184 ALA B N 1
ATOM 3217 C CA . ALA B 1 184 ? -4.434 -20.812 -4.23 1 81.25 184 ALA B CA 1
ATOM 3218 C C . ALA B 1 184 ? -3.789 -22.094 -4.73 1 81.25 184 ALA B C 1
ATOM 3220 O O . ALA B 1 184 ? -4.293 -23.203 -4.473 1 81.25 184 ALA B O 1
ATOM 3221 N N . PRO B 1 185 ? -2.713 -21.766 -5.496 1 71 185 PRO B N 1
ATOM 3222 C CA . PRO B 1 185 ? -2.041 -22.969 -5.973 1 71 185 PRO B CA 1
ATOM 3223 C C . PRO B 1 185 ? -1.202 -23.641 -4.891 1 71 185 PRO B C 1
ATOM 3225 O O . PRO B 1 185 ? -1.026 -23.094 -3.803 1 71 185 PRO B O 1
ATOM 3228 N N . ASP B 1 186 ? -0.703 -24.672 -5.375 1 79.56 186 ASP B N 1
ATOM 3229 C CA . ASP B 1 186 ? 0.365 -25.312 -4.617 1 79.56 186 ASP B CA 1
ATOM 3230 C C . ASP B 1 186 ? 1.642 -24.484 -4.648 1 79.56 186 ASP B C 1
ATOM 3232 O O . ASP B 1 186 ? 2.057 -24.016 -5.711 1 79.56 186 ASP B O 1
ATOM 3236 N N . ALA B 1 187 ? 2.219 -24.125 -3.51 1 84.31 187 ALA B N 1
ATOM 3237 C CA . ALA B 1 187 ? 3.449 -23.359 -3.371 1 84.31 187 ALA B CA 1
ATOM 3238 C C . ALA B 1 187 ? 4.562 -23.938 -4.242 1 84.31 187 ALA B C 1
ATOM 3240 O O . ALA B 1 187 ? 5.379 -23.188 -4.793 1 84.31 187 ALA B O 1
ATOM 3241 N N . LYS B 1 188 ? 4.504 -25.156 -4.434 1 90.88 188 LYS B N 1
ATOM 3242 C CA . LYS B 1 188 ? 5.547 -25.812 -5.215 1 90.88 188 LYS B CA 1
ATOM 3243 C C . LYS B 1 188 ? 5.457 -25.422 -6.688 1 90.88 188 LYS B C 1
ATOM 3245 O O . LYS B 1 188 ? 6.48 -25.172 -7.332 1 90.88 188 LYS B O 1
ATOM 3250 N N . ARG B 1 189 ? 4.328 -25.391 -7.141 1 91.94 189 ARG B N 1
ATOM 3251 C CA . ARG B 1 189 ? 4.148 -25.031 -8.547 1 91.94 189 ARG B CA 1
ATOM 3252 C C . ARG B 1 189 ? 4.59 -23.594 -8.805 1 91.94 189 ARG B C 1
ATOM 3254 O O . ARG B 1 189 ? 5.281 -23.312 -9.789 1 91.94 189 ARG B O 1
ATOM 3261 N N . ALA B 1 190 ? 4.18 -22.719 -7.941 1 93.25 190 ALA B N 1
ATOM 3262 C CA . ALA B 1 190 ? 4.586 -21.312 -8.078 1 93.25 190 ALA B CA 1
ATOM 3263 C C . ALA B 1 190 ? 6.105 -21.172 -7.992 1 93.25 190 ALA B C 1
ATOM 3265 O O . ALA B 1 190 ? 6.707 -20.438 -8.766 1 93.25 190 ALA B O 1
ATOM 3266 N N . ALA B 1 191 ? 6.66 -21.938 -7.102 1 95.38 191 ALA B N 1
ATOM 3267 C CA . ALA B 1 191 ? 8.109 -21.906 -6.918 1 95.38 191 ALA B CA 1
ATOM 3268 C C . ALA B 1 191 ? 8.828 -22.391 -8.172 1 95.38 191 ALA B C 1
ATOM 3270 O O . ALA B 1 191 ? 9.859 -21.828 -8.562 1 95.38 191 ALA B O 1
ATOM 3271 N N . GLU B 1 192 ? 8.312 -23.406 -8.781 1 96.06 192 GLU B N 1
ATOM 3272 C CA . GLU B 1 192 ? 8.898 -23.922 -10.016 1 96.06 192 GLU B CA 1
ATOM 3273 C C . GLU B 1 192 ? 8.883 -22.875 -11.125 1 96.06 192 GLU B C 1
ATOM 3275 O O . GLU B 1 192 ? 9.852 -22.75 -11.875 1 96.06 192 GLU B O 1
ATOM 3280 N N . LEU B 1 193 ? 7.812 -22.156 -11.172 1 95.12 193 LEU B N 1
ATOM 3281 C CA . LEU B 1 193 ? 7.691 -21.109 -12.18 1 95.12 193 LEU B CA 1
ATOM 3282 C C . LEU B 1 193 ? 8.695 -19.984 -11.922 1 95.12 193 LEU B C 1
ATOM 3284 O O . LEU B 1 193 ? 9.281 -19.453 -12.859 1 95.12 193 LEU B O 1
ATOM 3288 N N . ILE B 1 194 ? 8.922 -19.656 -10.703 1 95.31 194 ILE B N 1
ATOM 3289 C CA . ILE B 1 194 ? 9.875 -18.625 -10.32 1 95.31 194 ILE B CA 1
ATOM 3290 C C . ILE B 1 194 ? 11.289 -19.047 -10.719 1 95.31 194 ILE B C 1
ATOM 3292 O O . ILE B 1 194 ? 11.992 -18.312 -11.414 1 95.31 194 ILE B O 1
ATOM 3296 N N . ILE B 1 195 ? 11.648 -20.25 -10.359 1 95.38 195 ILE B N 1
ATOM 3297 C CA . ILE B 1 195 ? 13.008 -20.75 -10.57 1 95.38 195 ILE B CA 1
ATOM 3298 C C . ILE B 1 195 ? 13.258 -20.953 -12.062 1 95.38 195 ILE B C 1
ATOM 3300 O O . ILE B 1 195 ? 14.383 -20.797 -12.531 1 95.38 195 ILE B O 1
ATOM 3304 N N . GLY B 1 196 ? 12.234 -21.25 -12.766 1 94.12 196 GLY B N 1
ATOM 3305 C CA . GLY B 1 196 ? 12.375 -21.531 -14.188 1 94.12 196 GLY B CA 1
ATOM 3306 C C . GLY B 1 196 ? 12.32 -20.281 -15.039 1 94.12 196 GLY B C 1
ATOM 3307 O O . GLY B 1 196 ? 12.375 -20.359 -16.266 1 94.12 196 GLY B O 1
ATOM 3308 N N . SER B 1 197 ? 12.266 -19.141 -14.383 1 94.44 197 SER B N 1
ATOM 3309 C CA . SER B 1 197 ? 12.102 -17.891 -15.125 1 94.44 197 SER B CA 1
ATOM 3310 C C . SER B 1 197 ? 13.344 -17.016 -15.008 1 94.44 197 SER B C 1
ATOM 3312 O O . SER B 1 197 ? 14.273 -17.328 -14.266 1 94.44 197 SER B O 1
ATOM 3314 N N . GLU B 1 198 ? 13.312 -15.891 -15.758 1 91.75 198 GLU B N 1
ATOM 3315 C CA . GLU B 1 198 ? 14.391 -14.914 -15.695 1 91.75 198 GLU B CA 1
ATOM 3316 C C . GLU B 1 198 ? 14.453 -14.242 -14.328 1 91.75 198 GLU B C 1
ATOM 3318 O O . GLU B 1 198 ? 15.484 -13.703 -13.93 1 91.75 198 GLU B O 1
ATOM 3323 N N . PHE B 1 199 ? 13.383 -14.344 -13.617 1 93 199 PHE B N 1
ATOM 3324 C CA . PHE B 1 199 ? 13.32 -13.734 -12.289 1 93 199 PHE B CA 1
ATOM 3325 C C . PHE B 1 199 ? 14.32 -14.391 -11.344 1 93 199 PHE B C 1
ATOM 3327 O O . PHE B 1 199 ? 14.836 -13.742 -10.43 1 93 199 PHE B O 1
ATOM 3334 N N . ASN B 1 200 ? 14.648 -15.586 -11.602 1 90.44 200 ASN B N 1
ATOM 3335 C CA . ASN B 1 200 ? 15.531 -16.359 -10.734 1 90.44 200 ASN B CA 1
ATOM 3336 C C . ASN B 1 200 ? 16.922 -15.75 -10.672 1 90.44 200 ASN B C 1
ATOM 3338 O O . ASN B 1 200 ? 17.625 -15.914 -9.672 1 90.44 200 ASN B O 1
ATOM 3342 N N . GLN B 1 201 ? 17.312 -15.094 -11.695 1 86.94 201 GLN B N 1
ATOM 3343 C CA . GLN B 1 201 ? 18.672 -14.57 -11.781 1 86.94 201 GLN B CA 1
ATOM 3344 C C . GLN B 1 201 ? 18.953 -13.586 -10.648 1 86.94 201 GLN B C 1
ATOM 3346 O O . GLN B 1 201 ? 20.047 -13.594 -10.062 1 86.94 201 GLN B O 1
ATOM 3351 N N . LYS B 1 202 ? 18 -12.867 -10.289 1 87.25 202 LYS B N 1
ATOM 3352 C CA . LYS B 1 202 ? 18.219 -11.891 -9.227 1 87.25 202 LYS B CA 1
ATOM 3353 C C . LYS B 1 202 ? 17.547 -12.336 -7.926 1 87.25 202 LYS B C 1
ATOM 3355 O O . LYS B 1 202 ? 17.953 -11.906 -6.84 1 87.25 202 LYS B O 1
ATOM 3360 N N . PHE B 1 203 ? 16.719 -13.258 -7.988 1 94.38 203 PHE B N 1
ATOM 3361 C CA . PHE B 1 203 ? 15.938 -13.719 -6.848 1 94.38 203 PHE B CA 1
ATOM 3362 C C . PHE B 1 203 ? 16.844 -14.281 -5.758 1 94.38 203 PHE B C 1
ATOM 3364 O O . PHE B 1 203 ? 16.734 -13.898 -4.594 1 94.38 203 PHE B O 1
ATOM 3371 N N . SER B 1 204 ? 17.75 -15.102 -6.113 1 92.12 204 SER B N 1
ATOM 3372 C CA . SER B 1 204 ? 18.562 -15.82 -5.137 1 92.12 204 SER B CA 1
ATOM 3373 C C . SER B 1 204 ? 19.375 -14.859 -4.289 1 92.12 204 SER B C 1
ATOM 3375 O O . SER B 1 204 ? 19.5 -15.039 -3.074 1 92.12 204 SER B O 1
ATOM 3377 N N . ARG B 1 205 ? 19.938 -13.891 -4.914 1 92.31 205 ARG B N 1
ATOM 3378 C CA . ARG B 1 205 ? 20.734 -12.922 -4.168 1 92.31 205 ARG B CA 1
ATOM 3379 C C . ARG B 1 205 ? 19.859 -12.141 -3.191 1 92.31 205 ARG B C 1
ATOM 3381 O O . ARG B 1 205 ? 20.172 -12.039 -2.006 1 92.31 205 ARG B O 1
ATOM 3388 N N . ALA B 1 206 ? 18.75 -11.609 -3.662 1 94.5 206 ALA B N 1
ATOM 3389 C CA . ALA B 1 206 ? 17.828 -10.859 -2.814 1 94.5 206 ALA B CA 1
ATOM 3390 C C . ALA B 1 206 ? 17.297 -11.727 -1.675 1 94.5 206 ALA B C 1
ATOM 3392 O O . ALA B 1 206 ? 17.203 -11.273 -0.532 1 94.5 206 ALA B O 1
ATOM 3393 N N . ALA B 1 207 ? 17.016 -12.922 -2.01 1 96.19 207 ALA B N 1
ATOM 3394 C CA . ALA B 1 207 ? 16.438 -13.852 -1.031 1 96.19 207 ALA B CA 1
ATOM 3395 C C . ALA B 1 207 ? 17.438 -14.156 0.079 1 96.19 207 ALA B C 1
ATOM 3397 O O . ALA B 1 207 ? 17.078 -14.211 1.255 1 96.19 207 ALA B O 1
ATOM 3398 N N . ARG B 1 208 ? 18.656 -14.312 -0.262 1 95.25 208 ARG B N 1
ATOM 3399 C CA . ARG B 1 208 ? 19.703 -14.586 0.728 1 95.25 208 ARG B CA 1
ATOM 3400 C C . ARG B 1 208 ? 19.844 -13.422 1.7 1 95.25 208 ARG B C 1
ATOM 3402 O O . ARG B 1 208 ? 20.062 -13.625 2.895 1 95.25 208 ARG B O 1
ATOM 3409 N N . LEU B 1 209 ? 19.656 -12.266 1.182 1 93.88 209 LEU B N 1
ATOM 3410 C CA . LEU B 1 209 ? 19.891 -11.062 1.972 1 93.88 209 LEU B CA 1
ATOM 3411 C C . LEU B 1 209 ? 18.672 -10.727 2.826 1 93.88 209 LEU B C 1
ATOM 3413 O O . LEU B 1 209 ? 18.781 -10.039 3.844 1 93.88 209 LEU B O 1
ATOM 3417 N N . THR B 1 210 ? 17.516 -11.312 2.504 1 95.56 210 THR B N 1
ATOM 3418 C CA . THR B 1 210 ? 16.312 -10.781 3.148 1 95.56 210 THR B CA 1
ATOM 3419 C C . THR B 1 210 ? 15.5 -11.898 3.793 1 95.56 210 THR B C 1
ATOM 3421 O O . THR B 1 210 ? 14.75 -11.656 4.738 1 95.56 210 THR B O 1
ATOM 3424 N N . LEU B 1 211 ? 15.672 -13.148 3.33 1 97.19 211 LEU B N 1
ATOM 3425 C CA . LEU B 1 211 ? 14.75 -14.203 3.738 1 97.19 211 LEU B CA 1
ATOM 3426 C C . LEU B 1 211 ? 15.492 -15.312 4.477 1 97.19 211 LEU B C 1
ATOM 3428 O O . LEU B 1 211 ? 14.867 -16.203 5.062 1 97.19 211 LEU B O 1
ATOM 3432 N N . ALA B 1 212 ? 16.797 -15.281 4.453 1 97.19 212 ALA B N 1
ATOM 3433 C CA . ALA B 1 212 ? 17.578 -16.281 5.16 1 97.19 212 ALA B CA 1
ATOM 3434 C C . ALA B 1 212 ? 17.469 -16.109 6.672 1 97.19 212 ALA B C 1
ATOM 3436 O O . ALA B 1 212 ? 17.031 -15.055 7.148 1 97.19 212 ALA B O 1
ATOM 3437 N N . PRO B 1 213 ? 17.781 -17.156 7.445 1 96.69 213 PRO B N 1
ATOM 3438 C CA . PRO B 1 213 ? 17.766 -17 8.898 1 96.69 213 PRO B CA 1
ATOM 3439 C C . PRO B 1 213 ? 18.625 -15.828 9.383 1 96.69 213 PRO B C 1
ATOM 3441 O O . PRO B 1 213 ? 19.812 -15.75 9.039 1 96.69 213 PRO B O 1
ATOM 3444 N N . GLY B 1 214 ? 18 -14.938 10.102 1 93.5 214 GLY B N 1
ATOM 3445 C CA . GLY B 1 214 ? 18.734 -13.812 10.664 1 93.5 214 GLY B CA 1
ATOM 3446 C C . GLY B 1 214 ? 18.938 -12.68 9.672 1 93.5 214 GLY B C 1
ATOM 3447 O O . GLY B 1 214 ? 19.609 -11.695 9.977 1 93.5 214 GLY B O 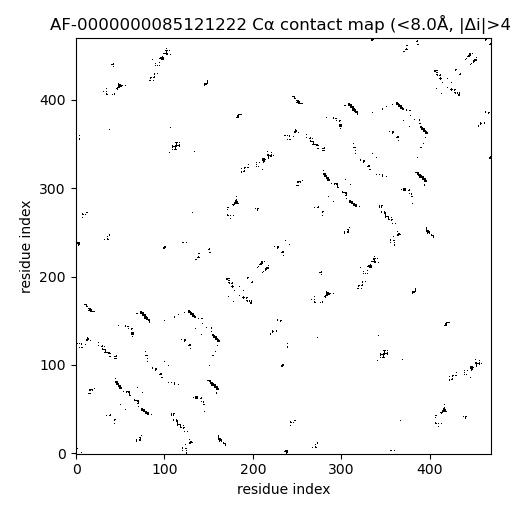1
ATOM 3448 N N . ALA B 1 215 ? 18.312 -12.852 8.516 1 94.19 215 ALA B N 1
ATOM 3449 C CA . ALA B 1 215 ? 18.516 -11.852 7.465 1 94.19 215 ALA B CA 1
ATOM 3450 C C . ALA B 1 215 ? 17.703 -10.594 7.746 1 94.19 215 ALA B C 1
ATOM 3452 O O . ALA B 1 215 ? 17.078 -10.469 8.805 1 94.19 215 ALA B O 1
ATOM 3453 N N . TYR B 1 216 ? 17.734 -9.688 6.852 1 92.19 216 TYR B N 1
ATOM 3454 C CA . TYR B 1 216 ? 17.312 -8.297 7.012 1 92.19 216 TYR B CA 1
ATOM 3455 C C . TYR B 1 216 ? 15.867 -8.211 7.465 1 92.19 216 TYR B C 1
ATOM 3457 O O . TYR B 1 216 ? 15.531 -7.422 8.352 1 92.19 216 TYR B O 1
ATOM 3465 N N . TYR B 1 217 ? 14.938 -8.953 6.918 1 93.56 217 TYR B N 1
ATOM 3466 C CA . TYR B 1 217 ? 13.516 -8.812 7.211 1 93.56 217 TYR B CA 1
ATOM 3467 C C . TYR B 1 217 ? 13.219 -9.234 8.648 1 93.56 217 TYR B C 1
ATOM 3469 O O . TYR B 1 217 ? 12.281 -8.719 9.266 1 93.56 217 TYR B O 1
ATOM 3477 N N . GLU B 1 218 ? 13.961 -10.164 9.172 1 92 218 GLU B N 1
ATOM 3478 C CA . GLU B 1 218 ? 13.812 -10.523 10.578 1 92 218 GLU B CA 1
ATOM 3479 C C . GLU B 1 218 ? 14.211 -9.367 11.492 1 92 218 GLU B C 1
ATOM 3481 O O . GLU B 1 218 ? 13.562 -9.109 12.508 1 92 218 GLU B O 1
ATOM 3486 N N . LYS B 1 219 ? 15.195 -8.648 11.109 1 90.5 219 LYS B N 1
ATOM 3487 C CA . LYS B 1 219 ? 15.695 -7.535 11.898 1 90.5 219 LYS B CA 1
ATOM 3488 C C . LYS B 1 219 ? 14.734 -6.352 11.852 1 90.5 219 LYS B C 1
ATOM 3490 O O . LYS B 1 219 ? 14.578 -5.633 12.844 1 90.5 219 LYS B O 1
ATOM 3495 N N . VAL B 1 220 ? 14.086 -6.199 10.781 1 90.38 220 VAL B N 1
ATOM 3496 C CA . VAL B 1 220 ? 13.148 -5.105 10.578 1 90.38 220 VAL B CA 1
ATOM 3497 C C . VAL B 1 220 ? 12.008 -5.207 11.586 1 90.38 220 VAL B C 1
ATOM 3499 O O . VAL B 1 220 ? 11.562 -4.195 12.133 1 90.38 220 VAL B O 1
ATOM 3502 N N . GLY B 1 221 ? 11.539 -6.387 11.789 1 88.94 221 GLY B N 1
ATOM 3503 C CA . GLY B 1 221 ? 10.438 -6.59 12.727 1 88.94 221 GLY B CA 1
ATOM 3504 C C . GLY B 1 221 ? 10.75 -6.098 14.125 1 88.94 221 GLY B C 1
ATOM 3505 O O . GLY B 1 221 ? 9.945 -5.383 14.727 1 88.94 221 GLY B O 1
ATOM 3506 N N . ALA B 1 222 ? 11.867 -6.422 14.602 1 89.19 222 ALA B N 1
ATOM 3507 C CA . ALA B 1 222 ? 12.281 -6 15.938 1 89.19 222 ALA B CA 1
ATOM 3508 C C . ALA B 1 222 ? 12.461 -4.488 16.016 1 89.19 222 ALA B C 1
ATOM 3510 O O . ALA B 1 222 ? 12.055 -3.854 16.984 1 89.19 222 ALA B O 1
ATOM 3511 N N . GLU B 1 223 ? 13.023 -3.975 14.977 1 90.69 223 GLU B N 1
ATOM 3512 C CA . GLU B 1 223 ? 13.281 -2.539 14.922 1 90.69 223 GLU B CA 1
ATOM 3513 C C . GLU B 1 223 ? 11.977 -1.745 14.906 1 90.69 223 GLU B C 1
ATOM 3515 O O . GLU B 1 223 ? 11.859 -0.727 15.586 1 90.69 223 GLU B O 1
ATOM 3520 N N . ILE B 1 224 ? 11.023 -2.18 14.164 1 91.44 224 ILE B N 1
ATOM 3521 C CA . ILE B 1 224 ? 9.758 -1.475 14.031 1 91.44 224 ILE B CA 1
ATOM 3522 C C . ILE B 1 224 ? 8.992 -1.53 15.352 1 91.44 224 ILE B C 1
ATOM 3524 O O . ILE B 1 224 ? 8.367 -0.546 15.758 1 91.44 224 ILE B O 1
ATOM 3528 N N . MET B 1 225 ? 9.031 -2.684 16.031 1 91.62 225 MET B N 1
ATOM 3529 C CA . MET B 1 225 ? 8.336 -2.826 17.297 1 91.62 225 MET B CA 1
ATOM 3530 C C . MET B 1 225 ? 8.945 -1.909 18.359 1 91.62 225 MET B C 1
ATOM 3532 O O . MET B 1 225 ? 8.219 -1.266 19.109 1 91.62 225 MET B O 1
ATOM 3536 N N . GLU B 1 226 ? 10.219 -1.864 18.359 1 93.38 226 GLU B N 1
ATOM 3537 C CA . GLU B 1 226 ? 10.906 -0.988 19.312 1 93.38 226 GLU B CA 1
ATOM 3538 C C . GLU B 1 226 ? 10.602 0.479 19.031 1 93.38 226 GLU B C 1
ATOM 3540 O O . GLU B 1 226 ? 10.336 1.257 19.953 1 93.38 226 GLU B O 1
ATOM 3545 N N . CYS B 1 227 ? 10.656 0.841 17.781 1 94.69 227 CYS B N 1
ATOM 3546 C CA . CYS B 1 227 ? 10.359 2.211 17.375 1 94.69 227 CYS B CA 1
ATOM 3547 C C . CYS B 1 227 ? 8.93 2.592 17.734 1 94.69 227 CYS B C 1
ATOM 3549 O O . CYS B 1 227 ? 8.688 3.676 18.266 1 94.69 227 CYS B O 1
ATOM 3551 N N . ALA B 1 228 ? 8.023 1.689 17.453 1 95.56 228 ALA B N 1
ATOM 3552 C CA . ALA B 1 228 ? 6.613 1.928 17.75 1 95.56 228 ALA B CA 1
ATOM 3553 C C . ALA B 1 228 ? 6.395 2.137 19.25 1 95.56 228 ALA B C 1
ATOM 3555 O O . ALA B 1 228 ? 5.688 3.062 19.656 1 95.56 228 ALA B O 1
ATOM 3556 N N . LYS B 1 229 ? 7.008 1.324 20.047 1 95.69 229 LYS B N 1
ATOM 3557 C CA . LYS B 1 229 ? 6.875 1.46 21.5 1 95.69 229 LYS B CA 1
ATOM 3558 C C . LYS B 1 229 ? 7.395 2.814 21.969 1 95.69 229 LYS B C 1
ATOM 3560 O O . LYS B 1 229 ? 6.754 3.479 22.781 1 95.69 229 LYS B O 1
ATOM 3565 N N . ARG B 1 230 ? 8.461 3.191 21.438 1 95.19 230 ARG B N 1
ATOM 3566 C CA . ARG B 1 230 ? 9.07 4.465 21.812 1 95.19 230 ARG B CA 1
ATOM 3567 C C . ARG B 1 230 ? 8.18 5.637 21.422 1 95.19 230 ARG B C 1
ATOM 3569 O O . ARG B 1 230 ? 8.156 6.66 22.109 1 95.19 230 ARG B O 1
ATOM 3576 N N . LEU B 1 231 ? 7.43 5.418 20.359 1 95.5 231 LEU B N 1
ATOM 3577 C CA . LEU B 1 231 ? 6.594 6.496 19.844 1 95.5 231 LEU B CA 1
ATOM 3578 C C . LEU B 1 231 ? 5.172 6.383 20.391 1 95.5 231 LEU B C 1
ATOM 3580 O O . LEU B 1 231 ? 4.258 7.039 19.891 1 95.5 231 LEU B O 1
ATOM 3584 N N . GLY B 1 232 ? 4.977 5.531 21.312 1 96.38 232 GLY B N 1
ATOM 3585 C CA . GLY B 1 232 ? 3.758 5.555 22.109 1 96.38 232 GLY B CA 1
ATOM 3586 C C . GLY B 1 232 ? 2.703 4.586 21.609 1 96.38 232 GLY B C 1
ATOM 3587 O O . GLY B 1 232 ? 1.536 4.68 22 1 96.38 232 GLY B O 1
ATOM 3588 N N . TRP B 1 233 ? 3.062 3.701 20.75 1 96.62 233 TRP B N 1
ATOM 3589 C CA . TRP B 1 233 ? 2.137 2.646 20.359 1 96.62 233 TRP B CA 1
ATOM 3590 C C . TRP B 1 233 ? 2.053 1.56 21.422 1 96.62 233 TRP B C 1
ATOM 3592 O O . TRP B 1 233 ? 3.021 1.314 22.141 1 96.62 233 TRP B O 1
ATOM 3602 N N . ARG B 1 234 ? 0.845 0.975 21.531 1 94.5 234 ARG B N 1
ATOM 3603 C CA . ARG B 1 234 ? 0.656 -0.145 22.453 1 94.5 234 ARG B CA 1
ATOM 3604 C C . ARG B 1 234 ? 0.668 -1.474 21.703 1 94.5 234 ARG B C 1
ATOM 3606 O O . ARG B 1 234 ? -0.38 -2.096 21.516 1 94.5 234 ARG B O 1
ATOM 3613 N N . ILE B 1 235 ? 1.842 -1.82 21.266 1 89 235 ILE B N 1
ATOM 3614 C CA . ILE B 1 235 ? 1.98 -3.033 20.469 1 89 235 ILE B CA 1
ATOM 3615 C C . ILE B 1 235 ? 2.98 -3.977 21.125 1 89 235 ILE B C 1
ATOM 3617 O O . ILE B 1 235 ? 3.879 -3.533 21.844 1 89 235 ILE B O 1
#

Organism: Pyrolobus fumarii (strain DSM 11204 / 1A) (NCBI:txid694429)

Solvent-accessible surface area (backbone atoms only — not comparable to full-atom values): 23104 Å² total; per-residue (Å²): 127,62,34,49,65,54,47,55,73,64,56,47,75,40,72,42,46,34,78,57,72,76,52,69,69,57,52,49,51,22,51,46,34,28,60,61,36,74,34,75,88,61,65,56,50,42,32,32,34,39,33,59,50,62,68,59,28,42,54,44,13,54,30,49,70,56,42,59,40,45,39,52,21,39,32,32,38,37,34,22,34,29,50,33,29,55,41,46,28,32,46,75,72,75,42,68,60,38,80,52,30,55,18,46,50,56,54,25,36,27,32,50,16,21,15,51,36,37,19,49,52,45,34,41,63,73,61,33,29,37,29,78,44,64,69,44,77,28,42,52,50,44,34,57,74,32,50,57,51,61,36,32,42,71,52,39,31,36,26,34,23,39,56,63,67,80,74,74,71,73,71,51,72,48,63,76,49,34,43,30,72,54,38,51,65,57,42,62,59,28,12,50,45,35,60,73,36,79,31,35,76,56,42,58,62,46,39,56,52,37,43,20,70,87,17,50,29,56,52,44,28,57,44,48,52,52,33,29,44,75,22,62,32,64,107,128,62,35,48,67,55,47,54,72,64,56,48,76,41,73,42,47,34,79,56,73,76,52,68,69,57,52,50,50,22,51,46,33,28,59,60,36,73,33,76,87,61,65,55,49,44,33,33,34,40,32,59,51,62,68,59,27,43,54,44,13,54,31,47,70,56,42,60,42,44,39,52,21,40,32,31,39,38,35,23,35,30,50,33,30,54,42,45,29,32,45,74,72,73,43,69,60,36,79,51,28,56,18,48,49,55,53,25,36,28,33,48,16,22,15,52,36,38,19,48,54,47,34,40,62,75,60,33,27,36,30,78,45,65,69,43,78,26,40,51,50,44,34,58,73,31,51,56,52,60,36,34,42,72,52,38,32,36,27,34,25,38,55,63,68,80,74,74,73,74,71,51,72,47,63,76,48,32,45,28,72,53,36,51,65,60,43,63,62,28,12,51,47,34,61,74,37,77,31,34,77,56,41,59,62,46,40,55,53,37,43,18,70,87,17,50,30,56,52,43,27,56,44,48,52,52,34,31,45,74,22,62,32,65,109